Protein AF-A0A8B6HBE1-F1 (afdb_monomer_lite)

Organism: Mytilus galloprovincialis (NCBI:txid29158)

Secondary structure (DSSP, 8-state):
-THHHHHHHHHHHHHHHHHHHHHHHHHHHHHHHHHHHHHHHHHHHHHHHHHHHHHHHHHHHHHHHHHHHHHHHHHHHHHHHHHHHHHHHHHHHHHHHHHHHHHHHHHHHHHHHHHHHHHHHHHHHHHHHHHHHHHHHHHHHHHHHHHHHHHHHHHHHHHHHHHHHHHHHHHHHHHHHHHHHHHHHHHHHHHHHHHHHHHHHHHHHHHHHHHHHHHHHHHHTTSTTSTTSSTTS------------------------SSHHHHHHHHHHHHHHHHHHHHHHHHHHHHHHHHHHHHHHHHHHHHHHHHHHHHHHHHHHHHHHHHHHHHHHHHHHHHHHHHHHHHHHHHHHHHHHHHHHHHHHHHHHHHHHHHHHHHHHHHHHHHHHHHHHHHHHHHHHHHHHHHHHHHHHHHHHHHHHHHHHHHHHHHHHHHHHHHHHHHHHHHHHHHHHHHHHHHHHHHHHHHHHHHHHHHHHHHHHHHHHHHHHHHHHHHHHHHHHHHHHHHHHHHHHHHHT-PPPPTTT--B-TTT-PBP-SSS----------

Sequence (546 aa):
MCAQAAHQQEVTSLKKETESYQQKSSSTEQQLNNQLKEVMEQKQNITVEKEKLQTLSTELQNKLAEREEELKSTVQRLQTEKSEANDSFERSKNELNNKITSLTSQIDELNTQLQNEKDTLTATMGSENTMKSQIAELITEKSAAEKQVEDLKSQLSDTTEKLEVQKEQITLKEQQLQGMIQEKVDEIDNLQQQNKALTEKSESIETNLQTEAASVTELKDKCKTLESELERAKERETELNNSFDELSEVRNAMNTQMVELDKELAENKSKKEELQLYKDSLDAQFQELEKKYNETKAENESYEKEIGQLKSALETEKEERTKEVTELLEAKEILISQKLEVTNKLEGMESIINKTKDEKEEAEIKFTDLQKSLREENSLLQTKLSDLEKSKAEIQRNLDEEQAKFELQTTVLNENLTTIRGDMVTAQQQVEELSKSNDELRGEKLALEAKLENNNDERRLLLERCLTSEGECESLREKSVALRRKLDDTQSALQELGRENQSLQITTTKVQSRKWADDSECKECMACSKNFSVTIRKVRKKTRIT

Foldseek 3Di:
DVPPVVVVVVVVVVVVVVVVVVVVVVVVVVVVVVVVVVVVVVVVVVVVVVVVVVVVVVVVVVVVVVVVVVVVVVVVVVVVVVVVVVVVVVVVVVVVVVVVVVVVVVVVVVVVVVVVVVVVVVVVVVVVVVVVVVVVVVVVVVVVVVVVVVVVVVVVVVVVVVVVVVVVVVVVVVVVVVVVVVVVVVVVVVVVVVVVVVVVVVVVVVVVVVVVVVVVVVVVVVVVVPVPPPPPPPDDDDDDDDDDDDDDDDDDDDDPDDCPVVVVVVVVVVVVVVVVVVVVVVVVVVVVVVVVVVVVVVVVVVVVVVVVVVVVVVVVVVVVVVVVVVVVVVVVVVVVVVVVVVVVVVVVVVVVVVVVVVVVVVVVVVVVVVVVVVVVVVVVVVVVVVVVVVVVVVVVVVVVVVVVVVVVVVVVVVVVVVVVVVVVVVVVVVVVVVVVVVVVVVVVVVVVVVVVVVVVVVVVVVVVVVVVVVVVVVVVVVVVVVVVVVVVVVVVVVVVVVVVVVVVVVVVVVVVPDDDDDPVPPQADPVPGHGADPVRDDDDDPPDDD

Structure (mmCIF, N/CA/C/O backbone):
data_AF-A0A8B6HBE1-F1
#
_entry.id   AF-A0A8B6HBE1-F1
#
loop_
_atom_site.group_PDB
_atom_site.id
_atom_site.type_symbol
_atom_site.label_atom_id
_atom_site.label_alt_id
_atom_site.label_comp_id
_atom_site.label_asym_id
_atom_site.label_entity_id
_atom_site.label_seq_id
_atom_site.pdbx_PDB_ins_code
_atom_site.Cartn_x
_atom_site.Cartn_y
_atom_site.Cartn_z
_atom_site.occupancy
_atom_site.B_iso_or_equiv
_atom_site.auth_seq_id
_atom_site.auth_comp_id
_atom_site.auth_asym_id
_atom_site.auth_atom_id
_atom_site.pdbx_PDB_model_num
ATOM 1 N N . MET A 1 1 ? 108.207 -54.755 -111.026 1.00 48.09 1 MET A N 1
ATOM 2 C CA . MET A 1 1 ? 107.643 -53.390 -110.894 1.00 48.09 1 MET A CA 1
ATOM 3 C C . MET A 1 1 ? 106.155 -53.343 -110.510 1.00 48.09 1 MET A C 1
ATOM 5 O O . MET A 1 1 ? 105.725 -52.289 -110.072 1.00 48.09 1 MET A O 1
ATOM 9 N N . CYS A 1 2 ? 105.362 -54.425 -110.576 1.00 48.44 2 CYS A N 1
ATOM 10 C CA . CYS A 1 2 ? 103.912 -54.337 -110.297 1.00 48.44 2 CYS A CA 1
ATOM 11 C C . CYS A 1 2 ? 103.507 -54.068 -108.828 1.00 48.44 2 CYS A C 1
ATOM 13 O O . CYS A 1 2 ? 102.383 -53.644 -108.590 1.00 48.44 2 CYS A O 1
ATOM 15 N N . ALA A 1 3 ? 104.388 -54.281 -107.844 1.00 51.16 3 ALA A N 1
ATOM 16 C CA . ALA A 1 3 ? 104.037 -54.162 -106.420 1.00 51.16 3 ALA A CA 1
ATOM 17 C C . ALA A 1 3 ? 103.826 -52.715 -105.921 1.00 51.16 3 ALA A C 1
ATOM 19 O O . ALA A 1 3 ? 103.185 -52.504 -104.897 1.00 51.16 3 ALA A O 1
ATOM 20 N N . GLN A 1 4 ? 104.364 -51.712 -106.623 1.00 51.06 4 GLN A N 1
ATOM 21 C CA . GLN A 1 4 ? 104.476 -50.349 -106.088 1.00 51.06 4 GLN A CA 1
ATOM 22 C C . GLN A 1 4 ? 103.234 -49.474 -106.348 1.00 51.06 4 GLN A C 1
ATOM 24 O O . GLN A 1 4 ? 102.994 -48.522 -105.612 1.00 51.06 4 GLN A O 1
ATOM 29 N N . ALA A 1 5 ? 102.417 -49.822 -107.350 1.00 53.53 5 ALA A N 1
ATOM 30 C CA . ALA A 1 5 ? 101.176 -49.110 -107.669 1.00 53.53 5 ALA A CA 1
ATOM 31 C C . ALA A 1 5 ? 100.014 -49.501 -106.736 1.00 53.53 5 ALA A C 1
ATOM 33 O O . ALA A 1 5 ? 99.292 -48.629 -106.257 1.00 53.53 5 ALA A O 1
ATOM 34 N N . ALA A 1 6 ? 99.868 -50.797 -106.428 1.00 55.75 6 ALA A N 1
ATOM 35 C CA . ALA A 1 6 ? 98.803 -51.300 -105.555 1.00 55.75 6 ALA A CA 1
ATOM 36 C C . ALA A 1 6 ? 98.854 -50.655 -104.159 1.00 55.75 6 ALA A C 1
ATOM 38 O O . ALA A 1 6 ? 97.850 -50.142 -103.672 1.00 55.75 6 ALA A O 1
ATOM 39 N N . HIS A 1 7 ? 100.047 -50.577 -103.563 1.00 56.81 7 HIS A N 1
ATOM 40 C CA . HIS A 1 7 ? 100.229 -49.998 -102.232 1.00 56.81 7 HIS A CA 1
ATOM 41 C C . HIS A 1 7 ? 99.965 -48.476 -102.199 1.00 56.81 7 HIS A C 1
ATOM 43 O O . HIS A 1 7 ? 99.498 -47.945 -101.197 1.00 56.81 7 HIS A O 1
ATOM 49 N N . GLN A 1 8 ? 100.169 -47.755 -103.312 1.00 57.94 8 GLN A N 1
ATOM 50 C CA . GLN A 1 8 ? 99.760 -46.346 -103.430 1.00 57.94 8 GLN A CA 1
ATOM 51 C C . GLN A 1 8 ? 98.231 -46.177 -103.472 1.00 57.94 8 GLN A C 1
ATOM 53 O O . GLN A 1 8 ? 97.697 -45.204 -102.933 1.00 57.94 8 GLN A O 1
ATOM 58 N N . GLN A 1 9 ? 97.520 -47.126 -104.085 1.00 60.78 9 GLN A N 1
ATOM 59 C CA . GLN A 1 9 ? 96.057 -47.138 -104.145 1.00 60.78 9 GLN A CA 1
ATOM 60 C C . GLN A 1 9 ? 95.438 -47.502 -102.782 1.00 60.78 9 GLN A C 1
ATOM 62 O O . GLN A 1 9 ? 94.474 -46.879 -102.350 1.00 60.78 9 GLN A O 1
ATOM 67 N N . GLU A 1 10 ? 96.065 -48.430 -102.060 1.00 62.25 10 GLU A N 1
ATOM 68 C CA . GLU A 1 10 ? 95.718 -48.846 -100.694 1.00 62.25 10 GLU A CA 1
ATOM 69 C C . GLU A 1 10 ? 95.975 -47.736 -99.653 1.00 62.25 10 GLU A C 1
ATOM 71 O O . GLU A 1 10 ? 95.107 -47.409 -98.846 1.00 62.25 10 GLU A O 1
ATOM 76 N N . VAL A 1 11 ? 97.122 -47.049 -99.722 1.00 63.56 11 VAL A N 1
ATOM 77 C CA . VAL A 1 11 ? 97.408 -45.880 -98.866 1.00 63.56 11 VAL A CA 1
ATOM 78 C C . VAL A 1 11 ? 96.449 -44.713 -99.148 1.00 63.56 11 VAL A C 1
ATOM 80 O O . VAL A 1 11 ? 96.152 -43.931 -98.243 1.00 63.56 11 VAL A O 1
ATOM 83 N N . THR A 1 12 ? 95.922 -44.581 -100.371 1.00 64.31 12 THR A N 1
ATOM 84 C CA . THR A 1 12 ? 94.935 -43.533 -100.696 1.00 64.31 12 THR A CA 1
ATOM 85 C C . THR A 1 12 ? 93.491 -43.910 -100.357 1.00 64.31 12 THR A C 1
ATOM 87 O O . THR A 1 12 ? 92.723 -43.004 -100.026 1.00 64.31 12 THR A O 1
ATOM 90 N N . SER A 1 13 ? 93.113 -45.196 -100.331 1.00 67.69 13 SER A N 1
ATOM 91 C CA . SER A 1 13 ? 91.840 -45.617 -99.724 1.00 67.69 13 SER A CA 1
ATOM 92 C C . SER A 1 13 ? 91.876 -45.460 -98.203 1.00 67.69 13 SER A C 1
ATOM 94 O O . SER A 1 13 ? 90.996 -44.803 -97.653 1.00 67.69 13 SER A O 1
ATOM 96 N N . LEU A 1 14 ? 92.938 -45.931 -97.539 1.00 68.25 14 LEU A N 1
ATOM 97 C CA . LEU A 1 14 ? 93.104 -45.802 -96.086 1.00 68.25 14 LEU A CA 1
ATOM 98 C C . LEU A 1 14 ? 93.148 -44.337 -95.628 1.00 68.25 14 LEU A C 1
ATOM 100 O O . LEU A 1 14 ? 92.590 -44.011 -94.581 1.00 68.25 14 LEU A O 1
ATOM 104 N N . LYS A 1 15 ? 93.735 -43.422 -96.416 1.00 68.94 15 LYS A N 1
ATOM 105 C CA . LYS A 1 15 ? 93.630 -41.978 -96.140 1.00 68.94 15 LYS A CA 1
ATOM 106 C C . LYS A 1 15 ? 92.194 -41.468 -96.212 1.00 68.94 15 LYS A C 1
ATOM 108 O O . LYS A 1 15 ? 91.770 -40.803 -95.277 1.00 68.94 15 LYS A O 1
ATOM 113 N N . LYS A 1 16 ? 91.429 -41.815 -97.254 1.00 70.94 16 LYS A N 1
ATOM 114 C CA . LYS A 1 16 ? 90.018 -41.402 -97.372 1.00 70.94 16 LYS A CA 1
ATOM 115 C C . LYS A 1 16 ? 89.132 -41.989 -96.275 1.00 70.94 16 LYS A C 1
ATOM 117 O O . LYS A 1 16 ? 88.224 -41.311 -95.803 1.00 70.94 16 LYS A O 1
ATOM 122 N N . GLU A 1 17 ? 89.392 -43.221 -95.849 1.00 72.88 17 GLU A N 1
ATOM 123 C CA . GLU A 1 17 ? 88.716 -43.809 -94.691 1.00 72.88 17 GLU A CA 1
ATOM 124 C C . GLU A 1 17 ? 89.101 -43.076 -93.406 1.00 72.88 17 GLU A C 1
ATOM 126 O O . GLU A 1 17 ? 88.212 -42.681 -92.659 1.00 72.88 17 GLU A O 1
ATOM 131 N N . THR A 1 18 ? 90.390 -42.796 -93.184 1.00 71.00 18 THR A N 1
ATOM 132 C CA . THR A 1 18 ? 90.863 -42.020 -92.023 1.00 71.00 18 THR A CA 1
ATOM 133 C C . THR A 1 18 ? 90.232 -40.627 -91.988 1.00 71.00 18 THR A C 1
ATOM 135 O O . THR A 1 18 ? 89.679 -40.242 -90.965 1.00 71.00 18 THR A O 1
ATOM 138 N N . GLU A 1 19 ? 90.224 -39.903 -93.109 1.00 72.31 19 GLU A N 1
ATOM 139 C CA . GLU A 1 19 ? 89.564 -38.599 -93.260 1.00 72.31 19 GLU A CA 1
ATOM 140 C C . GLU A 1 19 ? 88.048 -38.704 -93.002 1.00 72.31 19 GLU A C 1
ATOM 142 O O . GLU A 1 19 ? 87.486 -37.870 -92.293 1.00 72.31 19 GLU A O 1
ATOM 147 N N . SER A 1 20 ? 87.381 -39.764 -93.481 1.00 76.38 20 SER A N 1
ATOM 148 C CA . SER A 1 20 ? 85.959 -40.017 -93.205 1.00 76.38 20 SER A CA 1
ATOM 149 C C . SER A 1 20 ? 85.686 -40.317 -91.727 1.00 76.38 20 SER A C 1
ATOM 151 O O . SER A 1 20 ? 84.715 -39.802 -91.172 1.00 76.38 20 SER A O 1
ATOM 153 N N . TYR A 1 21 ? 86.534 -41.107 -91.063 1.00 74.69 21 TYR A N 1
ATOM 154 C CA . TYR A 1 21 ? 86.438 -41.367 -89.625 1.00 74.69 21 TYR A CA 1
ATOM 155 C C . TYR A 1 21 ? 86.729 -40.111 -88.803 1.00 74.69 21 TYR A C 1
ATOM 157 O O . TYR A 1 21 ? 86.027 -39.858 -87.830 1.00 74.69 21 TYR A O 1
ATOM 165 N N . GLN A 1 22 ? 87.691 -39.286 -89.213 1.00 74.38 22 GLN A N 1
ATOM 166 C CA . GLN A 1 22 ? 88.046 -38.037 -88.541 1.00 74.38 22 GLN A CA 1
ATOM 167 C C . GLN A 1 22 ? 86.929 -36.987 -88.683 1.00 74.38 22 GLN A C 1
ATOM 169 O O . GLN A 1 22 ? 86.556 -36.344 -87.702 1.00 74.38 22 GLN A O 1
ATOM 174 N N . GLN A 1 23 ? 86.310 -36.883 -89.864 1.00 74.88 23 GLN A N 1
ATOM 175 C CA . GLN A 1 23 ? 85.154 -36.015 -90.105 1.00 74.88 23 GLN A CA 1
ATOM 176 C C . GLN A 1 23 ? 83.892 -36.510 -89.376 1.00 74.88 23 GLN A C 1
ATOM 178 O O . GLN A 1 23 ? 83.176 -35.705 -88.781 1.00 74.88 23 GLN A O 1
ATOM 183 N N . LYS A 1 24 ? 83.647 -37.831 -89.337 1.00 78.38 24 LYS A N 1
ATOM 184 C CA . LYS A 1 24 ? 82.586 -38.430 -88.507 1.00 78.38 24 LYS A CA 1
ATOM 185 C C . LYS A 1 24 ? 82.819 -38.152 -87.025 1.00 78.38 24 LYS A C 1
ATOM 187 O O . LYS A 1 24 ? 81.912 -37.633 -86.385 1.00 78.38 24 LYS A O 1
ATOM 192 N N . SER A 1 25 ? 84.027 -38.414 -86.518 1.00 74.44 25 SER A N 1
ATOM 193 C CA . SER A 1 25 ? 84.421 -38.161 -85.126 1.00 74.44 25 SER A CA 1
ATOM 194 C C . SER A 1 25 ? 84.160 -36.707 -84.740 1.00 74.44 25 SER A C 1
ATOM 196 O O . SER A 1 25 ? 83.482 -36.460 -83.748 1.00 74.44 25 SER A O 1
ATOM 198 N N . SER A 1 26 ? 84.595 -35.756 -85.574 1.00 75.00 26 SER A N 1
ATOM 199 C CA . SER A 1 26 ? 84.336 -34.325 -85.382 1.00 75.00 26 SER A CA 1
ATOM 200 C C . SER A 1 26 ? 82.836 -33.993 -85.364 1.00 75.00 26 SER A C 1
ATOM 202 O O . SER A 1 26 ? 82.389 -33.234 -84.507 1.00 75.00 26 SER A O 1
ATOM 204 N N . SER A 1 27 ? 82.027 -34.606 -86.239 1.00 78.12 27 SER A N 1
ATOM 205 C CA . SER A 1 27 ? 80.569 -34.404 -86.226 1.00 78.12 27 SER A CA 1
ATOM 206 C C . SER A 1 27 ? 79.895 -34.975 -84.970 1.00 78.12 27 SER A C 1
ATOM 208 O O . SER A 1 27 ? 79.040 -34.311 -84.386 1.00 78.12 27 SER A O 1
ATOM 210 N N . THR A 1 28 ? 80.320 -36.149 -84.487 1.00 77.56 28 THR A N 1
ATOM 211 C CA . THR A 1 28 ? 79.822 -36.727 -83.228 1.00 77.56 28 THR A CA 1
ATOM 212 C C . THR A 1 28 ? 80.307 -35.956 -82.003 1.00 77.56 28 THR A C 1
ATOM 214 O O . THR A 1 28 ? 79.572 -35.841 -81.032 1.00 77.56 28 THR A O 1
ATOM 217 N N . GLU A 1 29 ? 81.504 -35.373 -82.049 1.00 80.56 29 GLU A N 1
ATOM 218 C CA . GLU A 1 29 ? 82.058 -34.522 -80.992 1.00 80.56 29 GLU A CA 1
ATOM 219 C C . GLU A 1 29 ? 81.333 -33.168 -80.917 1.00 80.56 29 GLU A C 1
ATOM 221 O O . GLU A 1 29 ? 81.055 -32.675 -79.824 1.00 80.56 29 GLU A O 1
ATOM 226 N N . GLN A 1 30 ? 80.929 -32.595 -82.058 1.00 80.44 30 GLN A N 1
ATOM 227 C CA . GLN A 1 30 ? 80.017 -31.446 -82.093 1.00 80.44 30 GLN A CA 1
ATOM 228 C C . GLN A 1 30 ? 78.612 -31.805 -81.588 1.00 80.44 30 GLN A C 1
ATOM 230 O O . GLN A 1 30 ? 78.033 -31.041 -80.818 1.00 80.44 30 GLN A O 1
ATOM 235 N N . GLN A 1 31 ? 78.067 -32.968 -81.965 1.00 81.62 31 GLN A N 1
ATOM 236 C CA . GLN A 1 31 ? 76.771 -33.434 -81.458 1.00 81.62 31 GLN A CA 1
ATOM 237 C C . GLN A 1 31 ? 76.797 -33.664 -79.940 1.00 81.62 31 GLN A C 1
ATOM 239 O O . GLN A 1 31 ? 75.906 -33.168 -79.252 1.00 81.62 31 GLN A O 1
ATOM 244 N N . LEU A 1 32 ? 77.836 -34.318 -79.403 1.00 82.12 32 LEU A N 1
ATOM 245 C CA . LEU A 1 32 ? 78.011 -34.484 -77.957 1.00 82.12 32 LEU A CA 1
ATOM 246 C C . LEU A 1 32 ? 78.181 -33.141 -77.243 1.00 82.12 32 LEU A C 1
ATOM 248 O O . LEU A 1 32 ? 77.571 -32.954 -76.199 1.00 82.12 32 LEU A O 1
ATOM 252 N N . ASN A 1 33 ? 78.959 -32.195 -77.781 1.00 82.69 33 ASN A N 1
ATOM 253 C CA . ASN A 1 33 ? 79.103 -30.870 -77.162 1.00 82.69 33 ASN A CA 1
ATOM 254 C C . ASN A 1 33 ? 77.782 -30.086 -77.145 1.00 82.69 33 ASN A C 1
ATOM 256 O O . ASN A 1 33 ? 77.470 -29.441 -76.144 1.00 82.69 33 ASN A O 1
ATOM 260 N N . ASN A 1 34 ? 76.979 -30.170 -78.210 1.00 83.44 34 ASN A N 1
ATOM 261 C CA . ASN A 1 34 ? 75.658 -29.544 -78.250 1.00 83.44 34 ASN A CA 1
ATOM 262 C C . ASN A 1 34 ? 74.702 -30.187 -77.232 1.00 83.44 34 ASN A C 1
ATOM 264 O O . ASN A 1 34 ? 74.093 -29.465 -76.447 1.00 83.44 34 ASN A O 1
ATOM 268 N N . GLN A 1 35 ? 74.641 -31.522 -77.169 1.00 84.31 35 GLN A N 1
ATOM 269 C CA . GLN A 1 35 ? 73.842 -32.245 -76.170 1.00 84.31 35 GLN A CA 1
ATOM 270 C C . GLN A 1 35 ? 74.318 -31.973 -74.735 1.00 84.31 35 GLN A C 1
ATOM 272 O O . GLN A 1 35 ? 73.502 -31.770 -73.843 1.00 84.31 35 GLN A O 1
ATOM 277 N N . LEU A 1 36 ? 75.632 -31.912 -74.497 1.00 85.06 36 LEU A N 1
ATOM 278 C CA . LEU A 1 36 ? 76.205 -31.580 -73.192 1.00 85.06 36 LEU A CA 1
ATOM 279 C C . LEU A 1 36 ? 75.815 -30.160 -72.767 1.00 85.06 36 LEU A C 1
ATOM 281 O O . LEU A 1 36 ? 75.471 -29.941 -71.608 1.00 85.06 36 LEU A O 1
ATOM 285 N N . LYS A 1 37 ? 75.831 -29.201 -73.701 1.00 84.94 37 LYS A N 1
ATOM 286 C CA . LYS A 1 37 ? 75.398 -27.822 -73.454 1.00 84.94 37 LYS A CA 1
ATOM 287 C C . LYS A 1 37 ? 73.902 -27.746 -73.139 1.00 84.94 37 LYS A C 1
ATOM 289 O O . LYS A 1 37 ? 73.536 -27.133 -72.143 1.00 84.94 37 LYS A O 1
ATOM 294 N N . GLU A 1 38 ? 73.068 -28.419 -73.926 1.00 84.88 38 GLU A N 1
ATOM 295 C CA . GLU A 1 38 ? 71.617 -28.499 -73.723 1.00 84.88 38 GLU A CA 1
ATOM 296 C C . GLU A 1 38 ? 71.264 -29.153 -72.372 1.00 84.88 38 GLU A C 1
ATOM 298 O O . GLU A 1 38 ? 70.442 -28.630 -71.622 1.00 84.88 38 GLU A O 1
ATOM 303 N N . VAL A 1 39 ? 71.961 -30.228 -71.986 1.00 84.19 39 VAL A N 1
ATOM 304 C CA . VAL A 1 39 ? 71.819 -30.874 -70.668 1.00 84.19 39 VAL A CA 1
ATOM 305 C C . VAL A 1 39 ? 72.320 -29.979 -69.526 1.00 84.19 39 VAL A C 1
ATOM 307 O O . VAL A 1 39 ? 71.716 -29.974 -68.452 1.00 84.19 39 VAL A O 1
ATOM 310 N N . MET A 1 40 ? 73.385 -29.192 -69.719 1.00 84.81 40 MET A N 1
ATOM 311 C CA . MET A 1 40 ? 73.822 -28.201 -68.722 1.00 84.81 40 MET A CA 1
ATOM 312 C C . MET A 1 40 ? 72.794 -27.077 -68.540 1.00 84.81 40 MET A C 1
ATOM 314 O O . MET A 1 40 ? 72.524 -26.686 -67.406 1.00 84.81 40 MET A O 1
ATOM 318 N N . GLU A 1 41 ? 72.182 -26.603 -69.624 1.00 85.81 41 GLU A N 1
ATOM 319 C CA . GLU A 1 41 ? 71.157 -25.554 -69.610 1.00 85.81 41 GLU A CA 1
ATOM 320 C C . GLU A 1 41 ? 69.845 -26.054 -68.973 1.00 85.81 41 GLU A C 1
ATOM 322 O O . GLU A 1 41 ? 69.295 -25.400 -68.085 1.00 85.81 41 GLU A O 1
ATOM 327 N N . GLN A 1 42 ? 69.412 -27.281 -69.293 1.00 85.19 42 GLN A N 1
ATOM 328 C CA . GLN A 1 42 ? 68.315 -27.966 -68.594 1.00 85.19 42 GLN A CA 1
ATOM 329 C C . GLN A 1 42 ? 68.614 -28.152 -67.097 1.00 85.19 42 GLN A C 1
ATOM 331 O O . GLN A 1 42 ? 67.775 -27.829 -66.257 1.00 85.19 42 GLN A O 1
ATOM 336 N N . LYS A 1 43 ? 69.822 -28.608 -66.735 1.00 87.56 43 LYS A N 1
ATOM 337 C CA . LYS A 1 43 ? 70.251 -28.751 -65.333 1.00 87.56 43 LYS A CA 1
ATOM 338 C C . LYS A 1 43 ? 70.232 -27.411 -64.591 1.00 87.56 43 LYS A C 1
ATOM 340 O O . LYS A 1 43 ? 69.829 -27.373 -63.427 1.00 87.56 43 LYS A O 1
ATOM 345 N N . GLN A 1 44 ? 70.653 -26.324 -65.235 1.00 87.69 44 GLN A N 1
ATOM 346 C CA . GLN A 1 44 ? 70.626 -24.986 -64.647 1.00 87.69 44 GLN A CA 1
ATOM 347 C C . GLN A 1 44 ? 69.184 -24.512 -64.418 1.00 87.69 44 GLN A C 1
ATOM 349 O O . GLN A 1 44 ? 68.866 -24.073 -63.314 1.00 87.69 44 GLN A O 1
ATOM 354 N N . ASN A 1 45 ? 68.292 -24.699 -65.395 1.00 86.00 45 ASN A N 1
ATOM 355 C CA . ASN A 1 45 ? 66.868 -24.376 -65.256 1.00 86.00 45 ASN A CA 1
ATOM 356 C C . ASN A 1 45 ? 66.198 -25.173 -64.121 1.00 86.00 45 ASN A C 1
ATOM 358 O O . ASN A 1 45 ? 65.560 -24.574 -63.258 1.00 86.00 45 ASN A O 1
ATOM 362 N N . ILE A 1 46 ? 66.428 -26.490 -64.049 1.00 86.88 46 ILE A N 1
ATOM 363 C CA . ILE A 1 46 ? 65.922 -27.356 -62.966 1.00 86.88 46 ILE A CA 1
ATOM 364 C C . ILE A 1 46 ? 66.489 -26.940 -61.597 1.00 86.88 46 ILE A C 1
ATOM 366 O O . ILE A 1 46 ? 65.801 -27.048 -60.584 1.00 86.88 46 ILE A O 1
ATOM 370 N N . THR A 1 47 ? 67.725 -26.432 -61.542 1.00 85.81 47 THR A N 1
ATOM 371 C CA . THR A 1 47 ? 68.317 -25.921 -60.291 1.00 85.81 47 THR A CA 1
ATOM 372 C C . THR A 1 47 ? 67.597 -24.654 -59.821 1.00 85.81 47 THR A C 1
ATOM 374 O O . THR A 1 47 ? 67.157 -24.600 -58.676 1.00 85.81 47 THR A O 1
ATOM 377 N N . VAL A 1 48 ? 67.378 -23.688 -60.718 1.00 88.62 48 VAL A N 1
ATOM 378 C CA . VAL A 1 48 ? 66.637 -22.446 -60.423 1.00 88.62 48 VAL A CA 1
ATOM 379 C C . VAL A 1 48 ? 65.169 -22.725 -60.071 1.00 88.62 48 VAL A C 1
ATOM 381 O O . VAL A 1 48 ? 64.594 -22.064 -59.207 1.00 88.62 48 VAL A O 1
ATOM 384 N N . GLU A 1 49 ? 64.536 -23.703 -60.718 1.00 86.94 49 GLU A N 1
ATOM 385 C CA . GLU A 1 49 ? 63.165 -24.120 -60.405 1.00 86.94 49 GLU A CA 1
ATOM 386 C C . GLU A 1 49 ? 63.078 -24.816 -59.040 1.00 86.94 49 GLU A C 1
ATOM 388 O O . GLU A 1 49 ? 62.200 -24.490 -58.239 1.00 86.94 49 GLU A O 1
ATOM 393 N N . LYS A 1 50 ? 64.043 -25.685 -58.710 1.00 88.88 50 LYS A N 1
ATOM 394 C CA . LYS A 1 50 ? 64.173 -26.274 -57.372 1.00 88.88 50 LYS A CA 1
ATOM 395 C C . LYS A 1 50 ? 64.365 -25.200 -56.298 1.00 88.88 50 LYS A C 1
ATOM 397 O O . LYS A 1 50 ? 63.727 -25.288 -55.254 1.00 88.88 50 LYS A O 1
ATOM 402 N N . GLU A 1 51 ? 65.207 -24.197 -56.537 1.00 88.00 51 GLU A N 1
ATOM 403 C CA . GLU A 1 51 ? 65.424 -23.085 -55.602 1.00 88.00 51 GLU A CA 1
ATOM 404 C C . GLU A 1 51 ? 64.132 -22.289 -55.363 1.00 88.00 51 GLU A C 1
ATOM 406 O O . GLU A 1 51 ? 63.782 -22.042 -54.210 1.00 88.00 51 GLU A O 1
ATOM 411 N N . LYS A 1 52 ? 63.362 -21.983 -56.419 1.00 88.94 52 LYS A N 1
ATOM 412 C CA . LYS A 1 52 ? 62.040 -21.330 -56.312 1.00 88.94 52 LYS A CA 1
ATOM 413 C C . LYS A 1 52 ? 61.009 -22.172 -55.556 1.00 88.94 52 LYS A C 1
ATOM 415 O O . LYS A 1 52 ? 60.241 -21.636 -54.763 1.00 88.94 52 LYS A O 1
ATOM 420 N N . LEU A 1 53 ? 60.974 -23.485 -55.789 1.00 86.94 53 LEU A N 1
ATOM 421 C CA . LEU A 1 53 ? 60.095 -24.395 -55.047 1.00 86.94 53 LEU A CA 1
ATOM 422 C C . LEU A 1 53 ? 60.522 -24.514 -53.579 1.00 86.94 53 LEU A C 1
ATOM 424 O O . LEU A 1 53 ? 59.673 -24.620 -52.697 1.00 86.94 53 LEU A O 1
ATOM 428 N N . GLN A 1 54 ? 61.825 -24.454 -53.299 1.00 89.81 54 GLN A N 1
ATOM 429 C CA . GLN A 1 54 ? 62.362 -24.502 -51.944 1.00 89.81 54 GLN A CA 1
ATOM 430 C C . GLN A 1 54 ? 62.064 -23.210 -51.165 1.00 89.81 54 GLN A C 1
ATOM 432 O O . GLN A 1 54 ? 61.633 -23.307 -50.017 1.00 89.81 54 GLN A O 1
ATOM 437 N N . THR A 1 55 ? 62.195 -22.023 -51.775 1.00 88.88 55 THR A N 1
ATOM 438 C CA . THR A 1 55 ? 61.791 -20.760 -51.130 1.00 88.88 55 THR A CA 1
ATOM 439 C C . THR A 1 55 ? 60.281 -20.694 -50.909 1.00 88.88 55 THR A C 1
ATOM 441 O O . THR A 1 55 ? 59.853 -20.394 -49.794 1.00 88.88 55 THR A O 1
ATOM 444 N N . LEU A 1 56 ? 59.469 -21.064 -51.908 1.00 91.06 56 LEU A N 1
ATOM 445 C CA . LEU A 1 56 ? 58.009 -21.122 -51.776 1.00 91.06 56 LEU A CA 1
ATOM 446 C C . LEU A 1 56 ? 57.570 -22.103 -50.675 1.00 91.06 56 LEU A C 1
ATOM 448 O O . LEU A 1 56 ? 56.666 -21.792 -49.904 1.00 91.06 56 LEU A O 1
ATOM 452 N N . SER A 1 57 ? 58.239 -23.255 -50.555 1.00 88.69 57 SER A N 1
ATOM 453 C CA . SER A 1 57 ? 58.003 -24.212 -49.467 1.00 88.69 57 SER A CA 1
ATOM 454 C C . SER A 1 57 ? 58.283 -23.589 -48.095 1.00 88.69 57 SER A C 1
ATOM 456 O O . SER A 1 57 ? 57.427 -23.653 -47.215 1.00 88.69 57 SER A O 1
ATOM 458 N N . THR A 1 58 ? 59.422 -22.904 -47.919 1.00 89.12 58 THR A N 1
ATOM 459 C CA . THR A 1 58 ? 59.724 -22.212 -46.651 1.00 89.12 58 THR A CA 1
ATOM 460 C C . THR A 1 58 ? 58.767 -21.055 -46.354 1.00 89.12 58 THR A C 1
ATOM 462 O O . THR A 1 58 ? 58.403 -20.842 -45.202 1.00 89.12 58 THR A O 1
ATOM 465 N N . GLU A 1 59 ? 58.295 -20.333 -47.373 1.00 89.94 59 GLU A N 1
ATOM 466 C CA . GLU A 1 59 ? 57.325 -19.246 -47.199 1.00 89.94 59 GLU A CA 1
ATOM 467 C C . GLU A 1 59 ? 55.942 -19.779 -46.786 1.00 89.94 59 GLU A C 1
ATOM 469 O O . GLU A 1 59 ? 55.282 -19.196 -45.926 1.00 89.94 59 GLU A O 1
ATOM 474 N N . LEU A 1 60 ? 55.519 -20.919 -47.345 1.00 89.50 60 LEU A N 1
ATOM 475 C CA . LEU A 1 60 ? 54.301 -21.619 -46.933 1.00 89.50 60 LEU A CA 1
ATOM 476 C C . LEU A 1 60 ? 54.427 -22.218 -45.526 1.00 89.50 60 LEU A C 1
ATOM 478 O O . LEU A 1 60 ? 53.473 -22.131 -44.759 1.00 89.50 60 LEU A O 1
ATOM 482 N N . GLN A 1 61 ? 55.588 -22.770 -45.158 1.00 90.06 61 GLN A N 1
ATOM 483 C CA . GLN A 1 61 ? 55.851 -23.262 -43.800 1.00 90.06 61 GLN A CA 1
ATOM 484 C C . GLN A 1 61 ? 55.786 -22.135 -42.761 1.00 90.06 61 GLN A C 1
ATOM 486 O O . GLN A 1 61 ? 55.129 -22.301 -41.736 1.00 90.06 61 GLN A O 1
ATOM 491 N N . ASN A 1 62 ? 56.391 -20.976 -43.044 1.00 90.44 62 ASN A N 1
ATOM 492 C CA . ASN A 1 62 ? 56.330 -19.815 -42.154 1.00 90.44 62 ASN A CA 1
ATOM 493 C C . ASN A 1 62 ? 54.887 -19.315 -41.984 1.00 90.44 62 ASN A C 1
ATOM 495 O O . ASN A 1 62 ? 54.421 -19.184 -40.857 1.00 90.44 62 ASN A O 1
ATOM 499 N N . LYS A 1 63 ? 54.143 -19.135 -43.085 1.00 91.88 63 LYS A N 1
ATOM 500 C CA . LYS A 1 63 ? 52.728 -18.720 -43.035 1.00 91.88 63 LYS A CA 1
ATOM 501 C C . LYS A 1 63 ? 51.835 -19.732 -42.319 1.00 91.88 63 LYS A C 1
ATOM 503 O O . LYS A 1 63 ? 50.855 -19.342 -41.693 1.00 91.88 63 LYS A O 1
ATOM 508 N N . LEU A 1 64 ? 52.145 -21.025 -42.408 1.00 90.31 64 LEU A N 1
ATOM 509 C CA . LEU A 1 64 ? 51.412 -22.063 -41.688 1.00 90.31 64 LEU A CA 1
ATOM 510 C C . LEU A 1 64 ? 51.693 -21.980 -40.180 1.00 90.31 64 LEU A C 1
ATOM 512 O O . LEU A 1 64 ? 50.740 -21.965 -39.409 1.00 90.31 64 LEU A O 1
ATOM 516 N N . ALA A 1 65 ? 52.952 -21.806 -39.767 1.00 90.62 65 ALA A N 1
ATOM 517 C CA . ALA A 1 65 ? 53.317 -21.600 -38.362 1.00 90.62 65 ALA A CA 1
ATOM 518 C C . ALA A 1 65 ? 52.730 -20.297 -37.772 1.00 90.62 65 ALA A C 1
ATOM 520 O O . ALA A 1 65 ? 52.246 -20.291 -36.642 1.00 90.62 65 ALA A O 1
ATOM 521 N N . GLU A 1 66 ? 52.705 -19.205 -38.547 1.00 91.38 66 GLU A N 1
ATOM 522 C CA . GLU A 1 66 ? 52.021 -17.954 -38.181 1.00 91.38 66 GLU A CA 1
ATOM 523 C C . GLU A 1 66 ? 50.524 -18.196 -37.925 1.00 91.38 66 GLU A C 1
ATOM 525 O O . GLU A 1 66 ? 49.998 -17.788 -36.889 1.00 91.38 66 GLU A O 1
ATOM 530 N N . ARG A 1 67 ? 49.838 -18.923 -38.822 1.00 90.12 67 ARG A N 1
ATOM 531 C CA . ARG A 1 67 ? 48.417 -19.274 -38.651 1.00 90.12 67 ARG A CA 1
ATOM 532 C C . ARG A 1 67 ? 48.165 -20.263 -37.513 1.00 90.12 67 ARG A C 1
ATOM 534 O O . ARG A 1 67 ? 47.115 -20.176 -36.882 1.00 90.12 67 ARG A O 1
ATOM 541 N N . GLU A 1 68 ? 49.091 -21.172 -37.218 1.00 90.94 68 GLU A N 1
ATOM 542 C CA . GLU A 1 68 ? 48.993 -22.063 -36.056 1.00 90.94 68 GLU A CA 1
ATOM 543 C C . GLU A 1 68 ? 49.084 -21.282 -34.736 1.00 90.94 68 GLU A C 1
ATOM 545 O O . GLU A 1 68 ? 48.299 -21.543 -33.823 1.00 90.94 68 GLU A O 1
ATOM 550 N N . GLU A 1 69 ? 49.962 -20.278 -34.634 1.00 91.94 69 GLU A N 1
ATOM 551 C CA . GLU A 1 69 ? 50.089 -19.457 -33.421 1.00 91.94 69 GLU A CA 1
ATOM 552 C C . GLU A 1 69 ? 48.950 -18.420 -33.283 1.00 91.94 69 GLU A C 1
ATOM 554 O O . GLU A 1 69 ? 48.452 -18.188 -32.176 1.00 91.94 69 GLU A O 1
ATOM 559 N N . GLU A 1 70 ? 48.438 -17.863 -34.388 1.00 91.44 70 GLU A N 1
ATOM 560 C CA . GLU A 1 70 ? 47.176 -17.100 -34.399 1.00 91.44 70 GLU A CA 1
ATOM 561 C C . GLU A 1 70 ? 45.981 -17.959 -33.946 1.00 91.44 70 GLU A C 1
ATOM 563 O O . GLU A 1 70 ? 45.160 -17.521 -33.134 1.00 91.44 70 GLU A O 1
ATOM 568 N N . LEU A 1 71 ? 45.871 -19.200 -34.433 1.00 91.44 71 LEU A N 1
ATOM 569 C CA . LEU A 1 71 ? 44.802 -20.118 -34.035 1.00 91.44 71 LEU A CA 1
ATOM 570 C C . LEU A 1 71 ? 44.929 -20.502 -32.554 1.00 91.44 71 LEU A C 1
ATOM 572 O O . LEU A 1 71 ? 43.944 -20.508 -31.821 1.00 91.44 71 LEU A O 1
ATOM 576 N N . LYS A 1 72 ? 46.148 -20.765 -32.081 1.00 93.06 72 LYS A N 1
ATOM 577 C CA . LYS A 1 72 ? 46.451 -21.099 -30.683 1.00 93.06 72 LYS A CA 1
ATOM 578 C C . LYS A 1 72 ? 46.139 -19.946 -29.725 1.00 93.06 72 LYS A C 1
ATOM 580 O O . LYS A 1 72 ? 45.504 -20.172 -28.695 1.00 93.06 72 LYS A O 1
ATOM 585 N N . SER A 1 73 ? 46.507 -18.716 -30.078 1.00 90.56 73 SER A N 1
ATOM 586 C CA . SER A 1 73 ? 46.200 -17.520 -29.278 1.00 90.56 73 SER A CA 1
ATOM 587 C C . SER A 1 73 ? 44.710 -17.148 -29.305 1.00 90.56 73 SER A C 1
ATOM 589 O O . SER A 1 73 ? 44.150 -16.796 -28.266 1.00 90.56 73 SER A O 1
ATOM 591 N N . THR A 1 74 ? 44.018 -17.303 -30.441 1.00 89.88 74 THR A N 1
ATOM 592 C CA . THR A 1 74 ? 42.555 -17.111 -30.500 1.00 89.88 74 THR A CA 1
ATOM 593 C C . THR A 1 74 ? 41.782 -18.195 -29.747 1.00 89.88 74 THR A C 1
ATOM 595 O O . THR A 1 74 ? 40.827 -17.859 -29.050 1.00 89.88 74 THR A O 1
ATOM 598 N N . VAL A 1 75 ? 42.216 -19.461 -29.785 1.00 90.81 75 VAL A N 1
ATOM 599 C CA . VAL A 1 75 ? 41.654 -20.537 -28.947 1.00 90.81 75 VAL A CA 1
ATOM 600 C C . VAL A 1 75 ? 41.856 -20.241 -27.460 1.00 90.81 75 VAL A C 1
ATOM 602 O O . VAL A 1 75 ? 40.895 -20.344 -26.701 1.00 90.81 75 VAL A O 1
ATOM 605 N N . GLN A 1 76 ? 43.052 -19.811 -27.038 1.00 92.56 76 GLN A N 1
ATOM 606 C CA . GLN A 1 76 ? 43.294 -19.412 -25.645 1.00 92.56 76 GLN A CA 1
ATOM 607 C C . GLN A 1 76 ? 42.376 -18.264 -25.205 1.00 92.56 76 GLN A C 1
ATOM 609 O O . GLN A 1 76 ? 41.752 -18.371 -24.151 1.00 92.56 76 GLN A O 1
ATOM 614 N N . ARG A 1 77 ? 42.224 -17.216 -26.029 1.00 91.94 77 ARG A N 1
ATOM 615 C CA . ARG A 1 77 ? 41.329 -16.085 -25.734 1.00 91.94 77 ARG A CA 1
ATOM 616 C C . ARG A 1 77 ? 39.860 -16.510 -25.628 1.00 91.94 77 ARG A C 1
ATOM 618 O O . ARG A 1 77 ? 39.191 -16.143 -24.669 1.00 91.94 77 ARG A O 1
ATOM 625 N N . LEU A 1 78 ? 39.367 -17.330 -26.557 1.00 90.38 78 LEU A N 1
ATOM 626 C CA . LEU A 1 78 ? 38.004 -17.876 -26.485 1.00 90.38 78 LEU A CA 1
ATOM 627 C C . LEU A 1 78 ? 37.805 -18.767 -25.248 1.00 90.38 78 LEU A C 1
ATOM 629 O O . LEU A 1 78 ? 36.702 -18.853 -24.711 1.00 90.38 78 LEU A O 1
ATOM 633 N N . GLN A 1 79 ? 38.863 -19.431 -24.778 1.00 90.38 79 GLN A N 1
ATOM 634 C CA . GLN A 1 79 ? 38.821 -20.286 -23.596 1.00 90.38 79 GLN A CA 1
ATOM 635 C C . GLN A 1 79 ? 38.807 -19.478 -22.285 1.00 90.38 79 GLN A C 1
ATOM 637 O O . GLN A 1 79 ? 38.100 -19.883 -21.362 1.00 90.38 79 GLN A O 1
ATOM 642 N N . THR A 1 80 ? 39.485 -18.322 -22.216 1.00 91.25 80 THR A N 1
ATOM 643 C CA . THR A 1 80 ? 39.370 -17.379 -21.084 1.00 91.25 80 THR A CA 1
ATOM 644 C C . THR A 1 80 ? 38.039 -16.628 -21.091 1.00 91.25 80 THR A C 1
ATOM 646 O O . THR A 1 80 ? 37.353 -16.612 -20.070 1.00 91.25 80 THR A O 1
ATOM 649 N N . GLU A 1 81 ? 37.604 -16.111 -22.248 1.00 91.00 81 GLU A N 1
ATOM 650 C CA . GLU A 1 81 ? 36.287 -15.468 -22.418 1.00 91.00 81 GLU A CA 1
ATOM 651 C C . GLU A 1 81 ? 35.153 -16.422 -22.000 1.00 91.00 81 GLU A C 1
ATOM 653 O O . GLU A 1 81 ? 34.208 -16.025 -21.316 1.00 91.00 81 GLU A O 1
ATOM 658 N N . LYS A 1 82 ? 35.277 -17.719 -22.321 1.00 91.88 82 LYS A N 1
ATOM 659 C CA . LYS A 1 82 ? 34.335 -18.754 -21.878 1.00 91.88 82 LYS A CA 1
ATOM 660 C C . LYS A 1 82 ? 34.344 -18.980 -20.362 1.00 91.88 82 LYS A C 1
ATOM 662 O O . LYS A 1 82 ? 33.267 -19.187 -19.803 1.00 91.88 82 LYS A O 1
ATOM 667 N N . SER A 1 83 ? 35.499 -18.974 -19.688 1.00 90.56 83 SER A N 1
ATOM 668 C CA . SER A 1 83 ? 35.523 -19.100 -18.220 1.00 90.56 83 SER A CA 1
ATOM 669 C C . SER A 1 83 ? 34.944 -17.866 -17.532 1.00 90.56 83 SER A C 1
ATOM 671 O O . SER A 1 83 ? 34.145 -18.010 -16.616 1.00 90.56 83 SER A O 1
ATOM 673 N N . GLU A 1 84 ? 35.249 -16.662 -18.018 1.00 92.56 84 GLU A N 1
ATOM 674 C CA . GLU A 1 84 ? 34.721 -15.410 -17.462 1.00 92.56 84 GLU A CA 1
ATOM 675 C C . GLU A 1 84 ? 33.197 -15.301 -17.641 1.00 92.56 84 GLU A C 1
ATOM 677 O O . GLU A 1 84 ? 32.481 -14.913 -16.712 1.00 92.56 84 GLU A O 1
ATOM 682 N N . ALA A 1 85 ? 32.672 -15.726 -18.796 1.00 90.56 85 ALA A N 1
ATOM 683 C CA . ALA A 1 85 ? 31.234 -15.842 -19.040 1.00 90.56 85 ALA A CA 1
ATOM 684 C C . ALA A 1 85 ? 30.560 -16.885 -18.125 1.00 90.56 85 ALA A C 1
ATOM 686 O O . ALA A 1 85 ? 29.455 -16.661 -17.634 1.00 90.56 85 ALA A O 1
ATOM 687 N N . ASN A 1 86 ? 31.220 -18.016 -17.857 1.00 92.69 86 ASN A N 1
ATOM 688 C CA . ASN A 1 86 ? 30.695 -19.054 -16.968 1.00 92.69 86 ASN A CA 1
ATOM 689 C C . ASN A 1 86 ? 30.696 -18.612 -15.491 1.00 92.69 86 ASN A C 1
ATOM 691 O O . ASN A 1 86 ? 29.714 -18.818 -14.780 1.00 92.69 86 ASN A O 1
ATOM 695 N N . ASP A 1 87 ? 31.770 -17.965 -15.039 1.00 92.75 87 ASP A N 1
ATOM 696 C CA . ASP A 1 87 ? 31.909 -17.457 -13.672 1.00 92.75 87 ASP A CA 1
ATOM 697 C C . ASP A 1 87 ? 30.936 -16.309 -13.381 1.00 92.75 87 ASP A C 1
ATOM 699 O O . ASP A 1 87 ? 30.360 -16.243 -12.295 1.00 92.75 87 ASP A O 1
ATOM 703 N N . SER A 1 88 ? 30.725 -15.404 -14.341 1.00 90.88 88 SER A N 1
ATOM 704 C CA . SER A 1 88 ? 29.725 -14.335 -14.215 1.00 90.88 88 SER A CA 1
ATOM 705 C C . SER A 1 88 ? 28.292 -14.879 -14.236 1.00 90.88 88 SER A C 1
ATOM 707 O O . SER A 1 88 ? 27.467 -14.436 -13.432 1.00 90.88 88 SER A O 1
ATOM 709 N N . PHE A 1 89 ? 28.007 -15.897 -15.057 1.00 90.69 89 PHE A N 1
ATOM 710 C CA . PHE A 1 89 ? 26.722 -16.600 -15.039 1.00 90.69 89 PHE A CA 1
ATOM 711 C C . PHE A 1 89 ? 26.451 -17.280 -13.688 1.00 90.69 89 PHE A C 1
ATOM 713 O O . PHE A 1 89 ? 25.377 -17.091 -13.118 1.00 90.69 89 PHE A O 1
ATOM 720 N N . GLU A 1 90 ? 27.418 -18.013 -13.122 1.00 91.88 90 GLU A N 1
ATOM 721 C CA . GLU A 1 90 ? 27.235 -18.641 -11.806 1.00 91.88 90 GLU A CA 1
ATOM 722 C C . GLU A 1 90 ? 27.160 -17.623 -10.659 1.00 91.88 90 GLU A C 1
ATOM 724 O O . GLU A 1 90 ? 26.399 -17.841 -9.718 1.00 91.88 90 GLU A O 1
ATOM 729 N N . ARG A 1 91 ? 27.846 -16.472 -10.725 1.00 91.81 91 ARG A N 1
ATOM 730 C CA . ARG A 1 91 ? 27.625 -15.380 -9.751 1.00 91.81 91 ARG A CA 1
ATOM 731 C C . ARG A 1 91 ? 26.175 -14.894 -9.792 1.00 91.81 91 ARG A C 1
ATOM 733 O O . ARG A 1 91 ? 25.506 -14.928 -8.764 1.00 91.81 91 ARG A O 1
ATOM 740 N N . SER A 1 92 ? 25.662 -14.559 -10.978 1.00 92.50 92 SER A N 1
ATOM 741 C CA . SER A 1 92 ? 24.275 -14.101 -11.152 1.00 92.50 92 SER A CA 1
ATOM 742 C C . SER A 1 92 ? 23.243 -15.160 -10.727 1.00 92.50 92 SER A C 1
ATOM 744 O O . SER A 1 92 ? 22.266 -14.848 -10.046 1.00 92.50 92 SER A O 1
ATOM 746 N N . LYS A 1 93 ? 23.487 -16.437 -11.043 1.00 93.19 93 LYS A N 1
ATOM 747 C CA . LYS A 1 93 ? 22.655 -17.572 -10.614 1.00 93.19 93 LYS A CA 1
ATOM 748 C C . LYS A 1 93 ? 22.652 -17.758 -9.092 1.00 93.19 93 LYS A C 1
ATOM 750 O O . LYS A 1 93 ? 21.598 -18.033 -8.522 1.00 93.19 93 LYS A O 1
ATOM 755 N N . ASN A 1 94 ? 23.786 -17.570 -8.418 1.00 92.69 94 ASN A N 1
ATOM 756 C CA . ASN A 1 94 ? 23.851 -17.629 -6.955 1.00 92.69 94 ASN A CA 1
ATOM 757 C C . ASN A 1 94 ? 23.203 -16.403 -6.287 1.00 92.69 94 ASN A C 1
ATOM 759 O O . ASN A 1 94 ? 22.498 -16.565 -5.295 1.00 92.69 94 ASN A O 1
ATOM 763 N N . GLU A 1 95 ? 23.341 -15.200 -6.851 1.00 92.69 95 GLU A N 1
ATOM 764 C CA . GLU A 1 95 ? 22.605 -14.007 -6.400 1.00 92.69 95 GLU A CA 1
ATOM 765 C C . GLU A 1 95 ? 21.084 -14.190 -6.528 1.00 92.69 95 GLU A C 1
ATOM 767 O O . GLU A 1 95 ? 20.345 -13.902 -5.584 1.00 92.69 95 GLU A O 1
ATOM 772 N N . LEU A 1 96 ? 20.614 -14.741 -7.653 1.00 92.00 96 LEU A N 1
ATOM 773 C CA . LEU A 1 96 ? 19.209 -15.100 -7.859 1.00 92.00 96 LEU A CA 1
ATOM 774 C C . LEU A 1 96 ? 18.733 -16.154 -6.850 1.00 92.00 96 LEU A C 1
ATOM 776 O O . LEU A 1 96 ? 17.692 -15.953 -6.231 1.00 92.00 96 LEU A O 1
ATOM 780 N N . ASN A 1 97 ? 19.497 -17.226 -6.616 1.00 92.88 97 ASN A N 1
ATOM 781 C CA . ASN A 1 97 ? 19.157 -18.248 -5.618 1.00 92.88 97 ASN A CA 1
ATOM 782 C C . ASN A 1 97 ? 19.092 -17.680 -4.190 1.00 92.88 97 ASN A C 1
ATOM 784 O O . ASN A 1 97 ? 18.167 -18.000 -3.442 1.00 92.88 97 ASN A O 1
ATOM 788 N N . ASN A 1 98 ? 20.026 -16.801 -3.815 1.00 92.25 98 ASN A N 1
ATOM 789 C CA . ASN A 1 98 ? 20.011 -16.119 -2.519 1.00 92.25 98 ASN A CA 1
ATOM 790 C C . ASN A 1 98 ? 18.774 -15.218 -2.382 1.00 92.25 98 ASN A C 1
ATOM 792 O O . ASN A 1 98 ? 18.114 -15.221 -1.342 1.00 92.25 98 ASN A O 1
ATOM 796 N N . LYS A 1 99 ? 18.410 -14.490 -3.447 1.00 93.19 99 LYS A N 1
ATOM 797 C CA . LYS A 1 99 ? 17.228 -13.619 -3.462 1.00 93.19 99 LYS A CA 1
ATOM 798 C C . LYS A 1 99 ? 15.917 -14.410 -3.436 1.00 93.19 99 LYS A C 1
ATOM 800 O O . LYS A 1 99 ? 15.008 -14.019 -2.713 1.00 93.19 99 LYS A O 1
ATOM 805 N N . ILE A 1 100 ? 15.842 -15.541 -4.141 1.00 91.00 100 ILE A N 1
ATOM 806 C CA . ILE A 1 100 ? 14.727 -16.498 -4.050 1.00 91.00 100 ILE A CA 1
ATOM 807 C C . ILE A 1 100 ? 14.604 -17.016 -2.615 1.00 91.00 100 ILE A C 1
ATOM 809 O O . ILE A 1 100 ? 13.529 -16.923 -2.040 1.00 91.00 100 ILE A O 1
ATOM 813 N N . THR A 1 101 ? 15.701 -17.476 -2.005 1.00 91.56 101 THR A N 1
ATOM 814 C CA . THR A 1 101 ? 15.701 -17.998 -0.625 1.00 91.56 101 THR A CA 1
ATOM 815 C C . THR A 1 101 ? 15.212 -16.946 0.376 1.00 91.56 101 THR A C 1
ATOM 817 O O . THR A 1 101 ? 14.343 -17.234 1.194 1.00 91.56 101 THR A O 1
ATOM 820 N N . SER A 1 102 ? 15.701 -15.705 0.262 1.00 91.69 102 SER A N 1
ATOM 821 C CA . SER A 1 102 ? 15.258 -14.581 1.097 1.00 91.69 102 SER A CA 1
ATOM 822 C C . SER A 1 102 ? 13.770 -14.263 0.923 1.00 91.69 102 SER A C 1
ATOM 824 O O . SER A 1 102 ? 13.093 -13.989 1.912 1.00 91.69 102 SER A O 1
ATOM 826 N N . LEU A 1 103 ? 13.256 -14.286 -0.311 1.00 91.38 103 LEU A N 1
ATOM 827 C CA . LEU A 1 103 ? 11.837 -14.051 -0.592 1.00 91.38 103 LEU A CA 1
ATOM 828 C C . LEU A 1 103 ? 10.959 -15.202 -0.081 1.00 91.38 103 LEU A C 1
ATOM 830 O O . LEU A 1 103 ? 9.888 -14.937 0.455 1.00 91.38 103 LEU A O 1
ATOM 834 N N . THR A 1 104 ? 11.415 -16.455 -0.174 1.00 91.19 104 THR A N 1
ATOM 835 C CA . THR A 1 104 ? 10.716 -17.611 0.410 1.00 91.19 104 THR A CA 1
ATOM 836 C C . THR A 1 104 ? 10.577 -17.455 1.922 1.00 91.19 104 THR A C 1
ATOM 838 O O . THR A 1 104 ? 9.463 -17.533 2.427 1.00 91.19 104 THR A O 1
ATOM 841 N N . SER A 1 105 ? 11.655 -17.126 2.645 1.00 91.12 105 SER A N 1
ATOM 842 C CA . SER A 1 105 ? 11.571 -16.902 4.097 1.00 91.12 105 SER A CA 1
ATOM 843 C C . SER A 1 105 ? 10.660 -15.726 4.475 1.00 91.12 105 SER A C 1
ATOM 845 O O . SER A 1 105 ? 9.936 -15.824 5.459 1.00 91.12 105 SER A O 1
ATOM 847 N N . GLN A 1 106 ? 10.630 -14.648 3.682 1.00 93.44 106 GLN A N 1
ATOM 848 C CA . GLN A 1 106 ? 9.673 -13.549 3.885 1.00 93.44 106 GLN A CA 1
ATOM 849 C C . GLN A 1 106 ? 8.219 -13.986 3.649 1.00 93.44 106 GLN A C 1
ATOM 851 O O . GLN A 1 106 ? 7.331 -13.565 4.384 1.00 93.44 106 GLN A O 1
ATOM 856 N N . ILE A 1 107 ? 7.965 -14.843 2.656 1.00 91.12 107 ILE A N 1
ATOM 857 C CA . ILE A 1 107 ? 6.638 -15.421 2.401 1.00 91.12 107 ILE A CA 1
ATOM 858 C C . ILE A 1 107 ? 6.218 -16.342 3.555 1.00 91.12 107 ILE A C 1
ATOM 860 O O . ILE A 1 107 ? 5.084 -16.246 4.018 1.00 91.12 107 ILE A O 1
ATOM 864 N N . ASP A 1 108 ? 7.116 -17.189 4.062 1.00 92.44 108 ASP A N 1
ATOM 865 C CA . ASP A 1 108 ? 6.842 -18.077 5.199 1.00 92.44 108 ASP A CA 1
ATOM 866 C C . ASP A 1 108 ? 6.562 -17.288 6.492 1.00 92.44 108 ASP A C 1
ATOM 868 O O . ASP A 1 108 ? 5.623 -17.603 7.230 1.00 92.44 108 ASP A O 1
ATOM 872 N N . GLU A 1 109 ? 7.317 -16.217 6.750 1.00 92.81 109 GLU A N 1
ATOM 873 C CA . GLU A 1 109 ? 7.104 -15.345 7.908 1.00 92.81 109 GLU A CA 1
ATOM 874 C C . GLU A 1 109 ? 5.788 -14.552 7.798 1.00 92.81 109 GLU A C 1
ATOM 876 O O . GLU A 1 109 ? 5.016 -14.519 8.759 1.00 92.81 109 GLU A O 1
ATOM 881 N N . LEU A 1 110 ? 5.456 -14.011 6.619 1.00 91.50 110 LEU A N 1
ATOM 882 C CA . LEU A 1 110 ? 4.162 -13.362 6.363 1.00 91.50 110 LEU A CA 1
ATOM 883 C C . LEU A 1 110 ? 2.982 -14.341 6.472 1.00 91.50 110 LEU A C 1
ATOM 885 O O . LEU A 1 110 ? 1.960 -13.992 7.057 1.00 91.50 110 LEU A O 1
ATOM 889 N N . ASN A 1 111 ? 3.117 -15.576 5.978 1.00 91.62 111 ASN A N 1
ATOM 890 C CA . ASN A 1 111 ? 2.105 -16.624 6.156 1.00 91.62 111 ASN A CA 1
ATOM 891 C C . ASN A 1 111 ? 1.902 -16.967 7.641 1.00 91.62 111 ASN A C 1
ATOM 893 O O . ASN A 1 111 ? 0.772 -17.183 8.079 1.00 91.62 111 ASN A O 1
ATOM 897 N N . THR A 1 112 ? 2.984 -16.981 8.426 1.00 91.56 112 THR A N 1
ATOM 898 C CA . THR A 1 112 ? 2.934 -17.228 9.874 1.00 91.56 112 THR A CA 1
ATOM 899 C C . THR A 1 112 ? 2.241 -16.076 10.610 1.00 91.56 112 THR A C 1
ATOM 901 O O . THR A 1 112 ? 1.385 -16.316 11.461 1.00 91.56 112 THR A O 1
ATOM 904 N N . GLN A 1 113 ? 2.539 -14.823 10.250 1.00 90.62 113 GLN A N 1
ATOM 905 C CA . GLN A 1 113 ? 1.855 -13.640 10.787 1.00 90.62 113 GLN A CA 1
ATOM 906 C C . GLN A 1 113 ? 0.359 -13.641 10.433 1.00 90.62 113 GLN A C 1
ATOM 908 O O . GLN A 1 113 ? -0.473 -13.502 11.327 1.00 90.62 113 GLN A O 1
ATOM 913 N N . LEU A 1 114 ? 0.011 -13.902 9.168 1.00 90.75 114 LEU A N 1
ATOM 914 C CA . LEU A 1 114 ? -1.374 -13.991 8.692 1.00 90.75 114 LEU A CA 1
ATOM 915 C C . LEU A 1 114 ? -2.176 -15.074 9.431 1.00 90.75 114 LEU A C 1
ATOM 917 O O . LEU A 1 114 ? -3.345 -14.868 9.758 1.00 90.75 114 LEU A O 1
ATOM 921 N N . GLN A 1 115 ? -1.565 -16.231 9.704 1.00 90.38 115 GLN A N 1
ATOM 922 C CA . GLN A 1 115 ? -2.217 -17.299 10.461 1.00 90.38 115 GLN A CA 1
ATOM 923 C C . GLN A 1 115 ? -2.427 -16.899 11.932 1.00 90.38 115 GLN A C 1
ATOM 925 O O . GLN A 1 115 ? -3.522 -17.100 12.451 1.00 90.38 115 GLN A O 1
ATOM 930 N N . ASN A 1 116 ? -1.449 -16.245 12.568 1.00 91.12 116 ASN A N 1
ATOM 931 C CA . ASN A 1 116 ? -1.601 -15.722 13.931 1.00 91.12 116 ASN A CA 1
ATOM 932 C C . ASN A 1 116 ? -2.722 -14.666 14.033 1.00 91.12 116 ASN A C 1
ATOM 934 O O . ASN A 1 116 ? -3.535 -14.732 14.953 1.00 91.12 116 ASN A O 1
ATOM 938 N N . GLU A 1 117 ? -2.808 -13.720 13.087 1.00 88.44 117 GLU A N 1
ATOM 939 C CA . GLU A 1 117 ? -3.892 -12.719 13.030 1.00 88.44 117 GLU A CA 1
ATOM 940 C C . GLU A 1 117 ? -5.268 -13.356 12.796 1.00 88.44 117 GLU A C 1
ATOM 942 O O . GLU A 1 117 ? -6.281 -12.922 13.345 1.00 88.44 117 GLU A O 1
ATOM 947 N N . LYS A 1 118 ? -5.321 -14.421 11.995 1.00 91.00 118 LYS A N 1
ATOM 948 C CA . LYS A 1 118 ? -6.548 -15.180 11.748 1.00 91.00 118 LYS A CA 1
ATOM 949 C C . LYS A 1 118 ? -7.011 -15.929 12.997 1.00 91.00 118 LYS A C 1
ATOM 951 O O . LYS A 1 118 ? -8.207 -15.935 13.292 1.00 91.00 118 LYS A O 1
ATOM 956 N N . ASP A 1 119 ? -6.086 -16.511 13.754 1.00 89.69 119 ASP A N 1
ATOM 957 C CA . ASP A 1 119 ? -6.408 -17.223 14.989 1.00 89.69 119 ASP A CA 1
ATOM 958 C C . ASP A 1 119 ? -6.858 -16.249 16.094 1.00 89.69 119 ASP A C 1
ATOM 960 O O . ASP A 1 119 ? -7.893 -16.490 16.725 1.00 89.69 119 ASP A O 1
ATOM 964 N N . THR A 1 120 ? -6.208 -15.087 16.259 1.00 89.62 120 THR A N 1
ATOM 965 C CA . THR A 1 120 ? -6.690 -14.036 17.182 1.00 89.62 120 THR A CA 1
ATOM 966 C C . THR A 1 120 ? -8.033 -13.438 16.750 1.00 89.62 120 THR A C 1
ATOM 968 O O . THR A 1 120 ? -8.874 -13.155 17.609 1.00 89.62 120 THR A O 1
ATOM 971 N N . LEU A 1 121 ? -8.308 -13.323 15.444 1.00 88.00 121 LEU A N 1
ATOM 972 C CA . LEU A 1 121 ? -9.630 -12.937 14.939 1.00 88.00 121 LEU A CA 1
ATOM 973 C C . LEU A 1 121 ? -10.707 -13.978 15.295 1.00 88.00 121 LEU A C 1
ATOM 975 O O . LEU A 1 121 ? -11.802 -13.611 15.721 1.00 88.00 121 LEU A O 1
ATOM 979 N N . THR A 1 122 ? -10.420 -15.281 15.193 1.00 87.25 122 THR A N 1
ATOM 980 C CA . THR A 1 122 ? -11.389 -16.308 15.628 1.00 87.25 122 THR A CA 1
ATOM 981 C C . THR A 1 122 ? -11.612 -16.309 17.142 1.00 87.25 122 THR A C 1
ATOM 983 O O . THR A 1 122 ? -12.754 -16.445 17.583 1.00 87.25 122 THR A O 1
ATOM 986 N N . ALA A 1 123 ? -10.566 -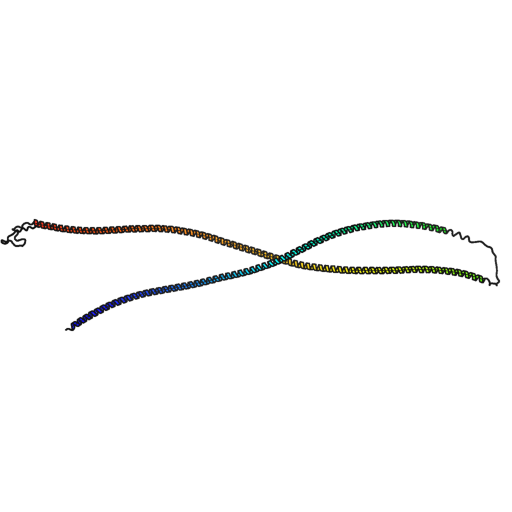16.073 17.941 1.00 87.38 123 ALA A N 1
ATOM 987 C CA . ALA A 1 123 ? -10.681 -15.950 19.393 1.00 87.38 123 ALA A CA 1
ATOM 988 C C . ALA A 1 123 ? -11.518 -14.725 19.812 1.00 87.38 123 ALA A C 1
ATOM 990 O O . ALA A 1 123 ? -12.374 -14.834 20.691 1.00 87.38 123 ALA A O 1
ATOM 991 N N . THR A 1 124 ? -11.326 -13.579 19.150 1.00 86.19 124 THR A N 1
ATOM 992 C CA . THR A 1 124 ? -12.087 -12.346 19.425 1.00 86.19 124 THR A CA 1
ATOM 993 C C . THR A 1 124 ? -13.536 -12.416 18.940 1.00 86.19 124 THR A C 1
ATOM 995 O O . THR A 1 124 ? -14.424 -11.965 19.658 1.00 86.19 124 THR A O 1
ATOM 998 N N . MET A 1 125 ? -13.835 -13.075 17.813 1.00 86.50 125 MET A N 1
ATOM 999 C CA . MET A 1 125 ? -15.227 -13.422 17.471 1.00 86.50 125 MET A CA 1
ATOM 1000 C C . MET A 1 125 ? -15.858 -14.366 18.511 1.00 86.50 125 MET A C 1
ATOM 1002 O O . MET A 1 125 ? -17.053 -14.273 18.797 1.00 86.50 125 MET A O 1
ATOM 1006 N N . GLY A 1 126 ? -15.076 -15.277 19.099 1.00 85.75 126 GLY A N 1
ATOM 1007 C CA . GLY A 1 126 ? -15.524 -16.151 20.186 1.00 85.75 126 GLY A CA 1
ATOM 1008 C C . GLY A 1 126 ? -15.926 -15.375 21.445 1.00 85.75 126 GLY A C 1
ATOM 1009 O O . GLY A 1 126 ? -17.016 -15.588 21.986 1.00 85.75 126 GLY A O 1
ATOM 1010 N N . SER A 1 127 ? -15.089 -14.431 21.887 1.00 84.25 127 SER A N 1
ATOM 1011 C CA . SER A 1 127 ? -15.404 -13.581 23.041 1.00 84.25 127 SER A CA 1
ATOM 1012 C C . SER A 1 127 ? -16.532 -12.585 22.748 1.00 84.25 127 SER A C 1
ATOM 1014 O O . SER A 1 127 ? -17.399 -12.411 23.601 1.00 84.25 127 SER A O 1
ATOM 1016 N N . GLU A 1 128 ? -16.613 -12.015 21.541 1.00 85.56 128 GLU A N 1
ATOM 1017 C CA . GLU A 1 128 ? -17.716 -11.134 21.130 1.00 85.56 128 GLU A CA 1
ATOM 1018 C C . GLU A 1 128 ? -19.072 -11.863 21.176 1.00 85.56 128 GLU A C 1
ATOM 1020 O O . GLU A 1 128 ? -20.046 -11.340 21.717 1.00 85.56 128 GLU A O 1
ATOM 1025 N N . ASN A 1 129 ? -19.145 -13.100 20.672 1.00 85.81 129 ASN A N 1
ATOM 1026 C CA . ASN A 1 129 ? -20.363 -13.914 20.752 1.00 85.81 129 ASN A CA 1
ATOM 1027 C C . ASN A 1 129 ? -20.710 -14.311 22.198 1.00 85.81 129 ASN A C 1
ATOM 1029 O O . ASN A 1 129 ? -21.886 -14.324 22.564 1.00 85.81 129 ASN A O 1
ATOM 1033 N N . THR A 1 130 ? -19.702 -14.557 23.040 1.00 86.69 130 THR A N 1
ATOM 1034 C CA . THR A 1 130 ? -19.901 -14.817 24.476 1.00 86.69 130 THR A CA 1
ATOM 1035 C C . THR A 1 130 ? -20.478 -13.582 25.183 1.00 86.69 130 THR A C 1
ATOM 1037 O O . THR A 1 130 ? -21.480 -13.693 25.888 1.00 86.69 130 THR A O 1
ATOM 1040 N N . MET A 1 131 ? -19.931 -12.388 24.922 1.00 86.06 131 MET A N 1
ATOM 1041 C CA . MET A 1 131 ? -20.457 -11.124 25.456 1.00 86.06 131 MET A CA 1
ATOM 1042 C C . MET A 1 131 ? -21.867 -10.816 24.939 1.00 86.06 131 MET A C 1
ATOM 1044 O O . MET A 1 131 ? -22.706 -10.370 25.714 1.00 86.06 131 MET A O 1
ATOM 1048 N N . LYS A 1 132 ? -22.180 -11.096 23.665 1.00 86.81 132 LYS A N 1
ATOM 1049 C CA . LYS A 1 132 ? -23.552 -10.967 23.130 1.00 86.81 132 LYS A CA 1
ATOM 1050 C C . LYS A 1 132 ? -24.544 -11.862 23.878 1.00 86.81 132 LYS A C 1
ATOM 1052 O O . LYS A 1 132 ? -25.653 -11.412 24.159 1.00 86.81 132 LYS A O 1
ATOM 1057 N N . SER A 1 133 ? -24.144 -13.086 24.238 1.00 86.00 133 SER A N 1
ATOM 1058 C CA . SER A 1 133 ? -24.965 -13.983 25.062 1.00 86.00 133 SER A CA 1
ATOM 1059 C C . SER A 1 133 ? -25.192 -13.405 26.462 1.00 86.00 133 SER A C 1
ATOM 1061 O O . SER A 1 133 ? -26.336 -13.289 26.888 1.00 86.00 133 SER A O 1
ATOM 1063 N N . GLN A 1 134 ? -24.128 -12.955 27.135 1.00 90.38 134 GLN A N 1
ATOM 1064 C CA . GLN A 1 134 ? -24.212 -12.335 28.467 1.00 90.38 134 GLN A CA 1
ATOM 1065 C C . GLN A 1 134 ? -25.063 -11.054 28.467 1.00 90.38 134 GLN A C 1
ATOM 1067 O O . GLN A 1 134 ? -25.836 -10.825 29.389 1.00 90.38 134 GLN A O 1
ATOM 1072 N N . ILE A 1 135 ? -24.977 -10.230 27.418 1.00 85.69 135 ILE A N 1
ATOM 1073 C CA . ILE A 1 135 ? -25.813 -9.031 27.260 1.00 85.69 135 ILE A CA 1
ATOM 1074 C C . ILE A 1 135 ? -27.290 -9.411 27.086 1.00 85.69 135 ILE A C 1
ATOM 1076 O O . ILE A 1 135 ? -28.149 -8.768 27.685 1.00 85.69 135 ILE A O 1
ATOM 1080 N N . ALA A 1 136 ? -27.607 -10.450 26.307 1.00 86.50 136 ALA A N 1
ATOM 1081 C CA . ALA A 1 136 ? -28.983 -10.931 26.166 1.00 86.50 136 ALA A CA 1
ATOM 1082 C C . ALA A 1 136 ? -29.542 -11.478 27.494 1.00 86.50 136 ALA A C 1
ATOM 1084 O O . ALA A 1 136 ? -30.682 -11.180 27.851 1.00 86.50 136 ALA A O 1
ATOM 1085 N N . GLU A 1 137 ? -28.719 -12.210 28.245 1.00 88.69 137 GLU A N 1
ATOM 1086 C CA . GLU A 1 137 ? -29.045 -12.773 29.558 1.00 88.69 137 GLU A CA 1
ATOM 1087 C C . GLU A 1 137 ? -29.311 -11.660 30.591 1.00 88.69 137 GLU A C 1
ATOM 1089 O O . GLU A 1 137 ? -30.403 -11.598 31.163 1.00 88.69 137 GLU A O 1
ATOM 1094 N N . LEU A 1 138 ? -28.411 -10.673 30.699 1.00 87.88 138 LEU A N 1
ATOM 1095 C CA . LEU A 1 138 ? -28.584 -9.472 31.530 1.00 87.88 138 LEU A CA 1
ATOM 1096 C C . LEU A 1 138 ? -29.807 -8.627 31.130 1.00 87.88 138 LEU A C 1
ATOM 1098 O O . LEU A 1 138 ? -30.457 -8.037 31.993 1.00 87.88 138 LEU A O 1
ATOM 1102 N N . ILE A 1 139 ? -30.162 -8.563 29.840 1.00 88.50 139 ILE A N 1
ATOM 1103 C CA . ILE A 1 139 ? -31.404 -7.911 29.386 1.00 88.50 139 ILE A CA 1
ATOM 1104 C C . ILE A 1 139 ? -32.632 -8.677 29.897 1.00 88.50 139 ILE A C 1
ATOM 1106 O O . ILE A 1 139 ? -33.591 -8.047 30.356 1.00 88.50 139 ILE A O 1
ATOM 1110 N N . THR A 1 140 ? -32.616 -10.015 29.870 1.00 88.44 140 THR A N 1
ATOM 1111 C CA . THR A 1 140 ? -33.719 -10.812 30.427 1.00 88.44 140 THR A CA 1
ATOM 1112 C C . THR A 1 140 ? -33.819 -10.689 31.948 1.00 88.44 140 THR A C 1
ATOM 1114 O O . THR A 1 140 ? -34.919 -10.427 32.440 1.00 88.44 140 THR A O 1
ATOM 1117 N N . GLU A 1 141 ? -32.705 -10.752 32.685 1.00 89.06 141 GLU A N 1
ATOM 1118 C CA . GLU A 1 141 ? -32.680 -10.520 34.138 1.00 89.06 141 GLU A CA 1
ATOM 1119 C C . GLU A 1 141 ? -33.190 -9.121 34.499 1.00 89.06 141 GLU A C 1
ATOM 1121 O O . GLU A 1 141 ? -34.075 -8.987 35.346 1.00 89.06 141 GLU A O 1
ATOM 1126 N N . LYS A 1 142 ? -32.719 -8.079 33.797 1.00 88.56 142 LYS A N 1
ATOM 1127 C CA . LYS A 1 142 ? -33.211 -6.706 33.972 1.00 88.56 142 LYS A CA 1
ATOM 1128 C C . LYS A 1 142 ? -34.725 -6.628 33.775 1.00 88.56 142 LYS A C 1
ATOM 1130 O O . LYS A 1 142 ? -35.404 -6.026 34.599 1.00 88.56 142 LYS A O 1
ATOM 1135 N N . SER A 1 143 ? -35.264 -7.257 32.728 1.00 87.00 143 SER A N 1
ATOM 1136 C CA . SER A 1 143 ? -36.711 -7.237 32.464 1.00 87.00 143 SER A CA 1
ATOM 1137 C C . SER A 1 143 ? -37.530 -7.946 33.554 1.00 87.00 143 SER A C 1
ATOM 1139 O O . SER A 1 143 ? -38.639 -7.513 33.872 1.00 87.00 143 SER A O 1
ATOM 1141 N N . ALA A 1 144 ? -36.978 -8.995 34.174 1.00 87.12 144 ALA A N 1
ATOM 1142 C CA . ALA A 1 144 ? -37.597 -9.680 35.304 1.00 87.12 144 ALA A CA 1
ATOM 1143 C C . ALA A 1 144 ? -37.543 -8.828 36.585 1.00 87.12 144 ALA A C 1
ATOM 1145 O O . ALA A 1 144 ? -38.546 -8.729 37.292 1.00 87.12 144 ALA A O 1
ATOM 1146 N N . ALA A 1 145 ? -36.415 -8.157 36.843 1.00 83.88 145 ALA A N 1
ATOM 1147 C CA . ALA A 1 145 ? -36.249 -7.244 37.971 1.00 83.88 145 ALA A CA 1
ATOM 1148 C C . ALA A 1 145 ? -37.148 -5.999 37.852 1.00 83.88 145 ALA A C 1
ATOM 1150 O O . ALA A 1 145 ? -37.822 -5.639 38.813 1.00 83.88 145 ALA A O 1
ATOM 1151 N N . GLU A 1 146 ? -37.239 -5.377 36.670 1.00 86.88 146 GLU A N 1
ATOM 1152 C CA . GLU A 1 146 ? -38.163 -4.259 36.408 1.00 86.88 146 GLU A CA 1
ATOM 1153 C C . GLU A 1 146 ? -39.624 -4.669 36.650 1.00 86.88 146 GLU A C 1
ATOM 1155 O O . GLU A 1 146 ? -40.398 -3.902 37.223 1.00 86.88 146 GLU A O 1
ATOM 1160 N N . LYS A 1 147 ? -39.990 -5.907 36.293 1.00 87.75 147 LYS A N 1
ATOM 1161 C CA . LYS A 1 147 ? -41.327 -6.445 36.554 1.00 87.75 147 LYS A CA 1
ATOM 1162 C C . LYS A 1 147 ? -41.579 -6.713 38.043 1.00 87.75 147 LYS A C 1
ATOM 1164 O O . LYS A 1 147 ? -42.636 -6.338 38.540 1.00 87.75 147 LYS A O 1
ATOM 1169 N N . GLN A 1 148 ? -40.609 -7.279 38.769 1.00 86.75 148 GLN A N 1
ATOM 1170 C CA . GLN A 1 148 ? -40.697 -7.431 40.229 1.00 86.75 148 GLN A CA 1
ATOM 1171 C C . GLN A 1 148 ? -40.815 -6.085 40.951 1.00 86.75 148 GLN A C 1
ATOM 1173 O O . GLN A 1 148 ? -41.5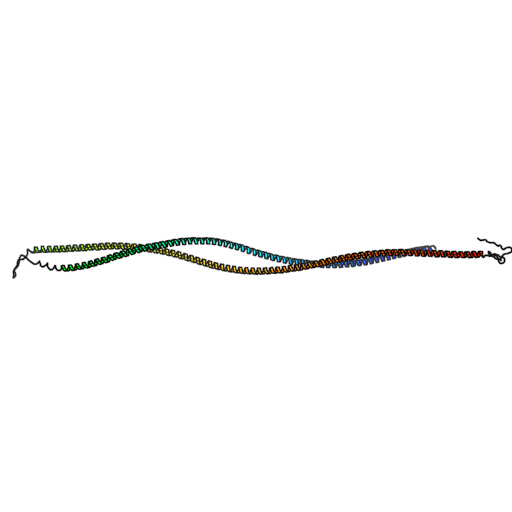64 -5.985 41.920 1.00 86.75 148 GLN A O 1
ATOM 1178 N N . VAL A 1 149 ? -40.112 -5.046 40.488 1.00 85.62 149 VAL A N 1
ATOM 1179 C CA . VAL A 1 149 ? -40.226 -3.692 41.049 1.00 85.62 149 VAL A CA 1
ATOM 1180 C C . VAL A 1 149 ? -41.644 -3.148 40.878 1.00 85.62 149 VAL A C 1
ATOM 1182 O O . VAL A 1 149 ? -42.187 -2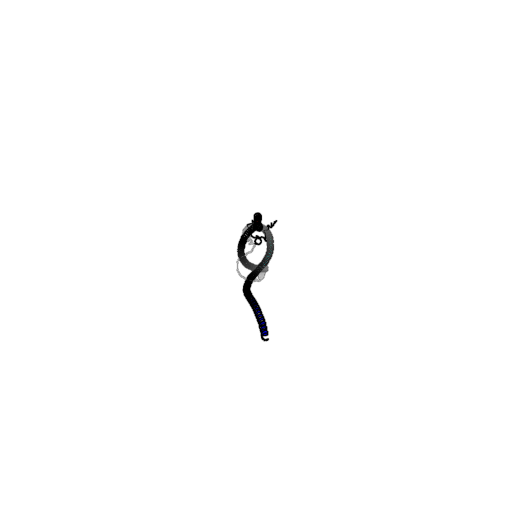.602 41.837 1.00 85.62 149 VAL A O 1
ATOM 1185 N N . GLU A 1 150 ? -42.276 -3.323 39.714 1.00 86.50 150 GLU A N 1
ATOM 1186 C CA . GLU A 1 150 ? -43.649 -2.842 39.501 1.00 86.50 150 GLU A CA 1
ATOM 1187 C C . GLU A 1 150 ? -44.690 -3.671 40.286 1.00 86.50 150 GLU A C 1
ATOM 1189 O O . GLU A 1 150 ? -45.585 -3.086 40.898 1.00 86.50 150 GLU A O 1
ATOM 1194 N N . ASP A 1 151 ? -44.528 -4.999 40.379 1.00 87.50 151 ASP A N 1
ATOM 1195 C CA . ASP A 1 151 ? -45.370 -5.866 41.224 1.00 87.50 151 ASP A CA 1
ATOM 1196 C C . ASP A 1 151 ? -45.264 -5.480 42.719 1.00 87.50 151 ASP A C 1
ATOM 1198 O O . ASP A 1 151 ? -46.279 -5.341 43.407 1.00 87.50 151 ASP A O 1
ATOM 1202 N N . LEU A 1 152 ? -44.049 -5.240 43.232 1.00 85.94 152 LEU A N 1
ATOM 1203 C CA . LEU A 1 152 ? -43.820 -4.791 44.615 1.00 85.94 152 LEU A CA 1
ATOM 1204 C C . LEU A 1 152 ? -44.409 -3.401 44.880 1.00 85.94 152 LEU A C 1
ATOM 1206 O O . LEU A 1 152 ? -44.978 -3.153 45.939 1.00 85.94 152 LEU A O 1
ATOM 1210 N N . LYS A 1 153 ? -44.298 -2.488 43.916 1.00 86.19 153 LYS A N 1
ATOM 1211 C CA . LYS A 1 153 ? -44.831 -1.122 43.990 1.00 86.19 153 LYS A CA 1
ATOM 1212 C C . LYS A 1 153 ? -46.363 -1.109 43.974 1.00 86.19 153 LYS A C 1
ATOM 1214 O O . LYS A 1 153 ? -46.965 -0.335 44.718 1.00 86.19 153 LYS A O 1
ATOM 1219 N N . SER A 1 154 ? -46.989 -2.016 43.217 1.00 85.06 154 SER A N 1
ATOM 1220 C CA . SER A 1 154 ? -48.427 -2.295 43.309 1.00 85.06 154 SER A CA 1
ATOM 1221 C C . SER A 1 154 ? -48.800 -2.787 44.711 1.00 85.06 154 SER A C 1
ATOM 1223 O O . SER A 1 154 ? -49.650 -2.169 45.346 1.00 85.06 154 SER A O 1
ATOM 1225 N N . GLN A 1 155 ? -48.108 -3.798 45.251 1.00 86.31 155 GLN A N 1
ATOM 1226 C CA . GLN A 1 155 ? -48.344 -4.303 46.616 1.00 86.31 155 GLN A CA 1
ATOM 1227 C C . GLN A 1 155 ? -48.148 -3.231 47.706 1.00 86.31 155 GLN A C 1
ATOM 1229 O O . GLN A 1 155 ? -48.862 -3.230 48.711 1.00 86.31 155 GLN A O 1
ATOM 1234 N N . LEU A 1 156 ? -47.209 -2.299 47.515 1.00 82.38 156 LEU A N 1
ATOM 1235 C CA . LEU A 1 156 ? -46.941 -1.192 48.438 1.00 82.38 156 LEU A CA 1
ATOM 1236 C C . LEU A 1 156 ? -48.057 -0.132 48.391 1.00 82.38 156 LEU A C 1
ATOM 1238 O O . LEU A 1 156 ? -48.464 0.377 49.435 1.00 82.38 156 LEU A O 1
ATOM 1242 N N . SER A 1 157 ? -48.633 0.137 47.216 1.00 83.31 157 SER A N 1
ATOM 1243 C CA . SER A 1 157 ? -49.862 0.937 47.089 1.00 83.31 157 SER A CA 1
ATOM 1244 C C . SER A 1 157 ? -51.038 0.253 47.800 1.00 83.31 157 SER A C 1
ATOM 1246 O O . SER A 1 157 ? -51.664 0.838 48.682 1.00 83.31 157 SER A O 1
ATOM 1248 N N . ASP A 1 158 ? -51.260 -1.028 47.493 1.00 85.00 158 ASP A N 1
ATOM 1249 C CA . ASP A 1 158 ? -52.311 -1.886 48.052 1.00 85.00 158 ASP A CA 1
ATOM 1250 C C . ASP A 1 158 ? -52.271 -1.996 49.584 1.00 85.00 158 ASP A C 1
ATOM 1252 O O . ASP A 1 158 ? -53.297 -2.234 50.221 1.00 85.00 158 ASP A O 1
ATOM 1256 N N . THR A 1 159 ? -51.085 -1.920 50.189 1.00 80.19 159 THR A N 1
ATOM 1257 C CA . THR A 1 159 ? -50.901 -1.982 51.648 1.00 80.19 159 THR A CA 1
ATOM 1258 C C . THR A 1 159 ? -50.974 -0.605 52.295 1.00 80.19 159 THR A C 1
ATOM 1260 O O . THR A 1 159 ? -51.468 -0.504 53.416 1.00 80.19 159 THR A O 1
ATOM 1263 N N . THR A 1 160 ? -50.581 0.452 51.580 1.00 83.00 160 THR A N 1
ATOM 1264 C CA . THR A 1 160 ? -50.741 1.843 52.025 1.00 83.00 160 THR A CA 1
ATOM 1265 C C . THR A 1 160 ? -52.223 2.207 52.135 1.00 83.00 160 THR A C 1
ATOM 1267 O O . THR A 1 160 ? -52.649 2.657 53.194 1.00 83.00 160 THR A O 1
ATOM 1270 N N . GLU A 1 161 ? -53.030 1.916 51.108 1.00 85.06 161 GLU A N 1
ATOM 1271 C CA . GLU A 1 161 ? -54.481 2.177 51.107 1.00 85.06 161 GLU A CA 1
ATOM 1272 C C . GLU A 1 161 ? -55.201 1.411 52.234 1.00 85.06 161 GLU A C 1
ATOM 1274 O O . GLU A 1 161 ? -55.994 1.982 52.984 1.00 85.06 161 GLU A O 1
ATOM 1279 N N . LYS A 1 162 ? -54.855 0.133 52.449 1.00 85.56 162 LYS A N 1
ATOM 1280 C CA . LYS A 1 162 ? -55.392 -0.670 53.567 1.00 85.56 162 LYS A CA 1
ATOM 1281 C C . LYS A 1 162 ? -55.007 -0.102 54.938 1.00 85.56 162 LYS A C 1
ATOM 1283 O O . LYS A 1 162 ? -55.818 -0.154 55.862 1.00 85.56 162 LYS A O 1
ATOM 1288 N N . LEU A 1 163 ? -53.796 0.437 55.080 1.00 82.81 163 LEU A N 1
ATOM 1289 C CA . LEU A 1 163 ? -53.307 1.039 56.323 1.00 82.81 163 LEU A CA 1
ATOM 1290 C C . LEU A 1 163 ? -53.947 2.417 56.580 1.00 82.81 163 LEU A C 1
ATOM 1292 O O . LEU A 1 163 ? -54.202 2.768 57.731 1.00 82.81 163 LEU A O 1
ATOM 1296 N N . GLU A 1 164 ? -54.269 3.169 55.527 1.00 83.06 164 GLU A N 1
ATOM 1297 C CA . GLU A 1 164 ? -55.034 4.420 55.591 1.00 83.06 164 GLU A CA 1
ATOM 1298 C C . GLU A 1 164 ? -56.476 4.164 56.070 1.00 83.06 164 GLU A C 1
ATOM 1300 O O . GLU A 1 164 ? -56.904 4.742 57.070 1.00 83.06 164 GLU A O 1
ATOM 1305 N N . VAL A 1 165 ? -57.169 3.184 55.474 1.00 86.44 165 VAL A N 1
ATOM 1306 C CA . VAL A 1 165 ? -58.501 2.728 55.925 1.00 86.44 165 VAL A CA 1
ATOM 1307 C C . VAL A 1 165 ? -58.473 2.217 57.374 1.00 86.44 165 VAL A C 1
ATOM 1309 O O . VAL A 1 165 ? -59.406 2.464 58.139 1.00 86.44 165 VAL A O 1
ATOM 1312 N N . GLN A 1 166 ? -57.407 1.525 57.796 1.00 84.06 166 GLN A N 1
ATOM 1313 C CA . GLN A 1 166 ? -57.263 1.089 59.191 1.00 84.06 166 GLN A CA 1
ATOM 1314 C C . GLN A 1 166 ? -57.075 2.256 60.168 1.00 84.06 166 GLN A C 1
ATOM 1316 O O . GLN A 1 166 ? -57.679 2.225 61.241 1.00 84.06 166 GLN A O 1
ATOM 1321 N N . LYS A 1 167 ? -56.304 3.296 59.815 1.00 83.81 167 LYS A N 1
ATOM 1322 C CA . LYS A 1 167 ? -56.206 4.522 60.631 1.00 83.81 167 LYS A CA 1
ATOM 1323 C C . LYS A 1 167 ? -57.573 5.179 60.798 1.00 83.81 167 LYS A C 1
ATOM 1325 O O . LYS A 1 167 ? -57.958 5.491 61.919 1.00 83.81 167 LYS A O 1
ATOM 1330 N N . GLU A 1 168 ? -58.323 5.328 59.710 1.00 83.50 168 GLU A N 1
ATOM 1331 C CA . GLU A 1 168 ? -59.640 5.973 59.726 1.00 83.50 168 GLU A CA 1
ATOM 1332 C C . GLU A 1 168 ? -60.645 5.197 60.605 1.00 83.50 168 GLU A C 1
ATOM 1334 O O . GLU A 1 168 ? -61.375 5.790 61.404 1.00 83.50 168 GLU A O 1
ATOM 1339 N N . GLN A 1 169 ? -60.602 3.857 60.576 1.00 82.31 169 GLN A N 1
ATOM 1340 C CA . GLN A 1 169 ? -61.366 3.004 61.498 1.00 82.31 169 GLN A CA 1
ATOM 1341 C C . GLN A 1 169 ? -60.918 3.108 62.966 1.00 82.31 169 GLN A C 1
ATOM 1343 O O . GLN A 1 169 ? -61.755 2.958 63.859 1.00 82.31 169 GLN A O 1
ATOM 1348 N N . ILE A 1 170 ? -59.627 3.326 63.236 1.00 83.69 170 ILE A N 1
ATOM 1349 C CA . ILE A 1 170 ? -59.118 3.551 64.597 1.00 83.69 170 ILE A CA 1
ATOM 1350 C C . ILE A 1 170 ? -59.630 4.896 65.116 1.00 83.69 170 ILE A C 1
ATOM 1352 O O . ILE A 1 170 ? -60.275 4.917 66.160 1.00 83.69 170 ILE A O 1
ATOM 1356 N N . THR A 1 171 ? -59.477 5.981 64.353 1.00 86.31 171 THR A N 1
ATOM 1357 C CA . THR A 1 171 ? -59.955 7.317 64.744 1.00 86.31 171 THR A CA 1
ATOM 1358 C C . THR A 1 171 ? -61.468 7.356 64.976 1.00 86.31 171 THR A C 1
ATOM 1360 O O . THR A 1 171 ? -61.930 7.986 65.928 1.00 86.31 171 THR A O 1
ATOM 1363 N N . LEU A 1 172 ? -62.260 6.625 64.182 1.00 86.38 172 LEU A N 1
ATOM 1364 C CA . LEU A 1 172 ? -63.702 6.495 64.420 1.00 86.38 172 LEU A CA 1
ATOM 1365 C C . LEU A 1 172 ? -64.016 5.773 65.747 1.00 86.38 172 LEU A C 1
ATOM 1367 O O . LEU A 1 172 ? -64.925 6.178 66.471 1.00 86.38 172 LEU A O 1
ATOM 1371 N N . LYS A 1 173 ? -63.256 4.725 66.096 1.00 85.06 173 LYS A N 1
ATOM 1372 C CA . LYS A 1 173 ? -63.403 4.004 67.375 1.00 85.06 173 LYS A CA 1
ATOM 1373 C C . LYS A 1 173 ? -62.927 4.824 68.571 1.00 85.06 173 LYS A C 1
ATOM 1375 O O . LYS A 1 173 ? -63.551 4.751 69.625 1.00 85.06 173 LYS A O 1
ATOM 1380 N N . GLU A 1 174 ? -61.868 5.614 68.416 1.00 81.19 174 GLU A N 1
ATOM 1381 C CA . GLU A 1 174 ? -61.389 6.555 69.436 1.00 81.19 174 GLU A CA 1
ATOM 1382 C C . GLU A 1 174 ? -62.464 7.604 69.752 1.00 81.19 174 GLU A C 1
ATOM 1384 O O . GLU A 1 174 ? -62.785 7.815 70.920 1.00 81.19 174 GLU A O 1
ATOM 1389 N N . GLN A 1 175 ? -63.109 8.177 68.728 1.00 81.94 175 GLN A N 1
ATOM 1390 C CA . GLN A 1 175 ? -64.239 9.099 68.906 1.00 81.94 175 GLN A CA 1
ATOM 1391 C C . GLN A 1 175 ? -65.441 8.434 69.601 1.00 81.94 175 GLN A C 1
ATOM 1393 O O . GLN A 1 175 ? -66.039 9.035 70.493 1.00 81.94 175 GLN A O 1
ATOM 1398 N N . GLN A 1 176 ? -65.779 7.189 69.242 1.00 83.88 176 GLN A N 1
ATOM 1399 C CA . GLN A 1 176 ? -66.850 6.429 69.904 1.00 83.88 176 GLN A CA 1
ATOM 1400 C C . GLN A 1 176 ? -66.537 6.156 71.383 1.00 83.88 176 GLN A C 1
ATOM 1402 O O . GLN A 1 176 ? -67.381 6.405 72.244 1.00 83.88 176 GLN A O 1
ATOM 1407 N N . LEU A 1 177 ? -65.316 5.705 71.693 1.00 82.06 177 LEU A N 1
ATOM 1408 C CA . LEU A 1 177 ? -64.851 5.498 73.067 1.00 82.06 177 LEU A CA 1
ATOM 1409 C C . LEU A 1 177 ? -64.869 6.797 73.873 1.00 82.06 177 LEU A C 1
ATOM 1411 O O . LEU A 1 177 ? -65.337 6.796 75.008 1.00 82.06 177 LEU A O 1
ATOM 1415 N N . GLN A 1 178 ? -64.413 7.909 73.296 1.00 83.88 178 GLN A N 1
ATOM 1416 C CA . GLN A 1 178 ? -64.399 9.199 73.981 1.00 83.88 178 GLN A CA 1
ATOM 1417 C C . GLN A 1 178 ? -65.817 9.734 74.246 1.00 83.88 178 GLN A C 1
ATOM 1419 O O . GLN A 1 178 ? -66.056 10.297 75.313 1.00 83.88 178 GLN A O 1
ATOM 1424 N N . GLY A 1 179 ? -66.774 9.484 73.343 1.00 83.50 179 GLY A N 1
ATOM 1425 C CA . GLY A 1 179 ? -68.197 9.742 73.583 1.00 83.50 179 GLY A CA 1
ATOM 1426 C C . GLY A 1 179 ? -68.756 8.918 74.749 1.00 83.50 179 GLY A C 1
ATOM 1427 O O . GLY A 1 179 ? -69.315 9.485 75.684 1.00 83.50 179 GLY A O 1
ATOM 1428 N N . MET A 1 180 ? -68.526 7.600 74.753 1.00 82.56 180 MET A N 1
ATOM 1429 C CA . MET A 1 180 ? -68.959 6.715 75.848 1.00 82.56 180 MET A CA 1
ATOM 1430 C C . MET A 1 180 ? -68.306 7.067 77.195 1.00 82.56 180 MET A C 1
ATOM 1432 O O . MET A 1 180 ? -68.937 6.928 78.241 1.00 82.56 180 MET A O 1
ATOM 1436 N N . ILE A 1 181 ? -67.051 7.527 77.189 1.00 81.25 181 ILE A N 1
ATOM 1437 C CA . ILE A 1 181 ? -66.368 8.016 78.392 1.00 81.25 181 ILE A CA 1
ATOM 1438 C C . ILE A 1 181 ? -67.044 9.293 78.904 1.00 81.25 181 ILE A C 1
ATOM 1440 O O . ILE A 1 181 ? -67.294 9.380 80.104 1.00 81.25 181 ILE A O 1
ATOM 1444 N N . GLN A 1 182 ? -67.396 10.243 78.030 1.00 82.12 182 GLN A N 1
ATOM 1445 C CA . GLN A 1 182 ? -68.097 11.462 78.446 1.00 82.12 182 GLN A CA 1
ATOM 1446 C C . GLN A 1 182 ? -69.481 11.151 79.036 1.00 82.12 182 GLN A C 1
ATOM 1448 O O . GLN A 1 182 ? -69.780 11.623 80.126 1.00 82.12 182 GLN A O 1
ATOM 1453 N N . GLU A 1 183 ? -70.278 10.284 78.399 1.00 84.50 183 GLU A N 1
ATOM 1454 C CA . GLU A 1 183 ? -71.574 9.845 78.947 1.00 84.50 183 GLU A CA 1
ATOM 1455 C C . GLU A 1 183 ? -71.437 9.236 80.355 1.00 84.50 183 GLU A C 1
ATOM 1457 O O . GLU A 1 183 ? -72.287 9.454 81.220 1.00 84.50 183 GLU A O 1
ATOM 1462 N N . LYS A 1 184 ? -70.354 8.488 80.613 1.00 82.94 184 LYS A N 1
ATOM 1463 C CA . LYS A 1 184 ? -70.081 7.894 81.931 1.00 82.94 184 LYS A CA 1
ATOM 1464 C C . LYS A 1 184 ? -69.548 8.903 82.950 1.00 82.94 184 LYS A C 1
ATOM 1466 O O . LYS A 1 184 ? -69.844 8.750 84.132 1.00 82.94 184 LYS A O 1
ATOM 1471 N N . VAL A 1 185 ? -68.817 9.933 82.525 1.00 85.31 185 VAL A N 1
ATOM 1472 C CA . VAL A 1 185 ? -68.437 11.066 83.388 1.00 85.31 185 VAL A CA 1
ATOM 1473 C C . VAL A 1 185 ? -69.681 11.853 83.806 1.00 85.31 185 VAL A C 1
ATOM 1475 O O . VAL A 1 185 ? -69.878 12.072 84.999 1.00 85.31 185 VAL A O 1
ATOM 1478 N N . ASP A 1 186 ? -70.567 12.179 82.864 1.00 83.88 186 ASP A N 1
ATOM 1479 C CA . ASP A 1 186 ? -71.810 12.915 83.130 1.00 83.88 186 ASP A CA 1
ATOM 1480 C C . ASP A 1 186 ? -72.751 12.133 84.079 1.00 83.88 186 ASP A C 1
ATOM 1482 O O . ASP A 1 186 ? -73.394 12.709 84.963 1.00 83.88 186 ASP A O 1
ATOM 1486 N N . GLU A 1 187 ? -72.808 10.801 83.944 1.00 86.56 187 GLU A N 1
ATOM 1487 C CA . GLU A 1 187 ? -73.542 9.915 84.859 1.00 86.56 187 GLU A CA 1
ATOM 1488 C C . GLU A 1 187 ? -72.917 9.877 86.267 1.00 86.56 187 GLU A C 1
ATOM 1490 O O . GLU A 1 187 ? -73.644 9.933 87.264 1.00 86.56 187 GLU A O 1
ATOM 1495 N N . ILE A 1 188 ? -71.582 9.840 86.370 1.00 82.88 188 ILE A N 1
ATOM 1496 C CA . ILE A 1 188 ? -70.860 9.892 87.651 1.00 82.88 188 ILE A CA 1
ATOM 1497 C C . ILE A 1 188 ? -71.093 11.233 88.360 1.00 82.88 188 ILE A C 1
ATOM 1499 O O . ILE A 1 188 ? -71.399 11.227 89.552 1.00 82.88 188 ILE A O 1
ATOM 1503 N N . ASP A 1 189 ? -71.013 12.364 87.658 1.00 82.56 189 ASP A N 1
ATOM 1504 C CA . ASP A 1 189 ? -71.247 13.693 88.241 1.00 82.56 189 ASP A CA 1
ATOM 1505 C C . ASP A 1 189 ? -72.685 13.842 88.767 1.00 82.56 189 ASP A C 1
ATOM 1507 O O . ASP A 1 189 ? -72.907 14.376 89.858 1.00 82.56 189 ASP A O 1
ATOM 1511 N N . ASN A 1 190 ? -73.675 13.301 88.049 1.00 84.31 190 ASN A N 1
ATOM 1512 C CA . ASN A 1 190 ? -75.069 13.253 88.500 1.00 84.31 190 ASN A CA 1
ATOM 1513 C C . ASN A 1 190 ? -75.223 12.390 89.772 1.00 84.31 190 ASN A C 1
ATOM 1515 O O . ASN A 1 190 ? -75.842 12.815 90.752 1.00 84.31 190 ASN A O 1
ATOM 1519 N N . LEU A 1 191 ? -74.590 11.212 89.816 1.00 81.44 191 LEU A N 1
ATOM 1520 C CA . LEU A 1 191 ? -74.575 10.347 91.003 1.00 81.44 191 LEU A CA 1
ATOM 1521 C C . LEU A 1 191 ? -73.820 10.972 92.192 1.00 81.44 191 LEU A C 1
ATOM 1523 O O . LEU A 1 191 ? -74.216 10.757 93.342 1.00 81.44 191 LEU A O 1
ATOM 1527 N N . GLN A 1 192 ? -72.780 11.778 91.957 1.00 78.25 192 GLN A N 1
ATOM 1528 C CA . GLN A 1 192 ? -72.107 12.548 93.010 1.00 78.25 192 GLN A CA 1
ATOM 1529 C C . GLN A 1 192 ? -73.011 13.653 93.572 1.00 78.25 192 GLN A C 1
ATOM 1531 O O . GLN A 1 192 ? -73.103 13.798 94.792 1.00 78.25 192 GLN A O 1
ATOM 1536 N N . GLN A 1 193 ? -73.737 14.385 92.719 1.00 79.19 193 GLN A N 1
ATOM 1537 C CA . GLN A 1 193 ? -74.711 15.390 93.167 1.00 79.19 193 GLN A CA 1
ATOM 1538 C C . GLN A 1 193 ? -75.848 14.759 93.989 1.00 79.19 193 GLN A C 1
ATOM 1540 O O . GLN A 1 193 ? -76.212 15.294 95.038 1.00 79.19 193 GLN A O 1
ATOM 1545 N N . GLN A 1 194 ? -76.356 13.591 93.577 1.00 79.62 194 GLN A N 1
ATOM 1546 C CA . GLN A 1 194 ? -77.361 12.845 94.347 1.00 79.62 194 GLN A CA 1
ATOM 1547 C C . GLN A 1 194 ? -76.827 12.370 95.704 1.00 79.62 194 GLN A C 1
ATOM 1549 O O . GLN A 1 194 ? -77.507 12.553 96.714 1.00 79.62 194 GLN A O 1
ATOM 1554 N N . ASN A 1 195 ? -75.607 11.821 95.760 1.00 74.19 195 ASN A N 1
ATOM 1555 C CA . ASN A 1 195 ? -74.976 11.451 97.031 1.00 74.19 195 ASN A CA 1
ATOM 1556 C C . ASN A 1 195 ? -74.828 12.663 97.956 1.00 74.19 195 ASN A C 1
ATOM 1558 O O . ASN A 1 195 ? -75.209 12.586 99.119 1.00 74.19 195 ASN A O 1
ATOM 1562 N N . LYS A 1 196 ? -74.354 13.804 97.440 1.00 79.88 196 LYS A N 1
ATOM 1563 C CA . LYS A 1 196 ? -74.185 15.020 98.244 1.00 79.88 196 LYS A CA 1
ATOM 1564 C C . LYS A 1 196 ? -75.506 15.494 98.862 1.00 79.88 196 LYS A C 1
ATOM 1566 O O . LYS A 1 196 ? -75.550 15.774 100.057 1.00 79.88 196 LYS A O 1
ATOM 1571 N N . ALA A 1 197 ? -76.589 15.501 98.083 1.00 77.38 197 ALA A N 1
ATOM 1572 C CA . ALA A 1 197 ? -77.924 15.852 98.571 1.00 77.38 197 ALA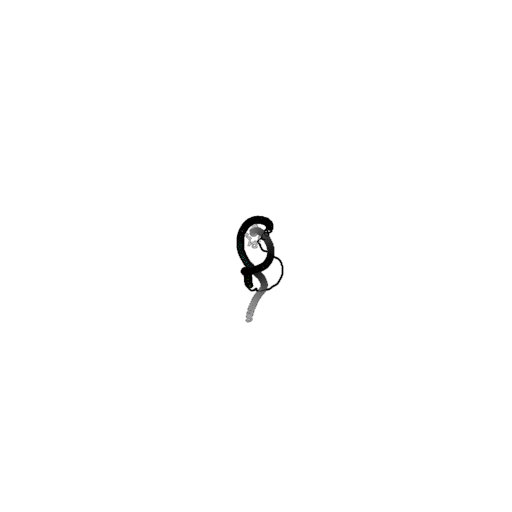 A CA 1
ATOM 1573 C C . ALA A 1 197 ? -78.479 14.850 99.609 1.00 77.38 197 ALA A C 1
ATOM 1575 O O . ALA A 1 197 ? -79.285 15.227 100.461 1.00 77.38 197 ALA A O 1
ATOM 1576 N N . LEU A 1 198 ? -78.055 13.580 99.567 1.00 75.94 198 LEU A N 1
ATOM 1577 C CA . LEU A 1 198 ? -78.377 12.589 100.599 1.00 75.94 198 LEU A CA 1
ATOM 1578 C C . LEU A 1 198 ? -77.547 12.795 101.877 1.00 75.94 198 LEU A C 1
ATOM 1580 O O . LEU A 1 198 ? -78.110 12.686 102.966 1.00 75.94 198 LEU A O 1
ATOM 1584 N N . THR A 1 199 ? -76.265 13.156 101.771 1.00 75.69 199 THR A N 1
ATOM 1585 C CA . THR A 1 199 ? -75.411 13.488 102.927 1.00 75.69 199 THR A CA 1
ATOM 1586 C C . THR A 1 199 ? -75.927 14.721 103.667 1.00 75.69 199 THR A C 1
ATOM 1588 O O . THR A 1 199 ? -76.196 14.637 104.863 1.00 75.69 199 THR A O 1
ATOM 1591 N N . GLU A 1 200 ? -76.186 15.823 102.954 1.00 79.25 200 GLU A N 1
ATOM 1592 C CA . GLU A 1 200 ? -76.755 17.061 103.522 1.00 79.25 200 GLU A CA 1
ATOM 1593 C C . GLU A 1 200 ? -78.113 16.793 104.218 1.00 79.25 200 GLU A C 1
ATOM 1595 O O . GLU A 1 200 ? -78.440 17.378 105.254 1.00 79.25 200 GLU A O 1
ATOM 1600 N N . LYS A 1 201 ? -78.897 15.836 103.701 1.00 79.31 201 LYS A N 1
ATOM 1601 C CA . LYS A 1 201 ? -80.151 15.380 104.319 1.00 79.31 201 LYS A CA 1
ATOM 1602 C C . LYS A 1 201 ? -79.939 14.479 105.544 1.00 79.31 201 LYS A C 1
ATOM 1604 O O . LYS A 1 201 ? -80.771 14.507 106.449 1.00 79.31 201 LYS A O 1
ATOM 1609 N N . SER A 1 202 ? -78.857 13.702 105.597 1.00 71.75 202 SER A N 1
ATOM 1610 C CA . SER A 1 202 ? -78.487 12.890 106.764 1.00 71.75 202 SER A CA 1
ATOM 1611 C C . SER A 1 202 ? -78.034 13.772 107.931 1.00 71.75 202 SER A C 1
ATOM 1613 O O . SER A 1 202 ? -78.529 13.613 109.045 1.00 71.75 202 SER A O 1
ATOM 1615 N N . GLU A 1 203 ? -77.191 14.771 107.663 1.00 73.62 203 GLU A N 1
ATOM 1616 C CA . GLU A 1 203 ? -76.754 15.779 108.645 1.00 73.62 203 GLU A CA 1
ATOM 1617 C C . GLU A 1 203 ? -77.956 16.553 109.230 1.00 73.62 203 GLU A C 1
ATOM 1619 O O . GLU A 1 203 ? -78.034 16.804 110.437 1.00 73.62 203 GLU A O 1
ATOM 1624 N N . SER A 1 204 ? -78.963 16.849 108.397 1.00 73.94 204 SER A N 1
ATOM 1625 C CA . SER A 1 204 ? -80.239 17.437 108.834 1.00 73.94 204 SER A CA 1
ATOM 1626 C C . SER A 1 204 ? -81.100 16.511 109.710 1.00 73.94 204 SER A C 1
ATOM 1628 O O . SER A 1 204 ? -81.988 17.006 110.402 1.00 73.94 204 SER A O 1
ATOM 1630 N N . ILE A 1 205 ? -80.905 15.190 109.679 1.00 74.69 205 ILE A N 1
ATOM 1631 C CA . ILE A 1 205 ? -81.621 14.238 110.548 1.00 74.69 205 ILE A CA 1
ATOM 1632 C C . ILE A 1 205 ? -80.854 14.046 111.860 1.00 74.69 205 ILE A C 1
ATOM 1634 O O . ILE A 1 205 ? -81.460 14.025 112.929 1.00 74.69 205 ILE A O 1
ATOM 1638 N N . GLU A 1 206 ? -79.526 13.980 111.802 1.00 73.88 206 GLU A N 1
ATOM 1639 C CA . GLU A 1 206 ? -78.658 13.821 112.973 1.00 73.88 206 GLU A CA 1
ATOM 1640 C C . GLU A 1 206 ? -78.731 15.033 113.925 1.00 73.88 206 GLU A C 1
ATOM 1642 O O . GLU A 1 206 ? -78.800 14.876 115.146 1.00 73.88 206 GLU A O 1
ATOM 1647 N N . THR A 1 207 ? -78.848 16.246 113.375 1.00 70.50 207 THR A N 1
ATOM 1648 C CA . THR A 1 207 ? -79.091 17.484 114.145 1.00 70.50 207 THR A CA 1
ATOM 1649 C C . THR A 1 207 ? -80.486 17.547 114.792 1.00 70.50 207 THR A C 1
ATOM 1651 O O . THR A 1 207 ? -80.625 18.068 115.905 1.00 70.50 207 THR A O 1
ATOM 1654 N N . ASN A 1 208 ? -81.511 16.955 114.170 1.00 72.50 208 ASN A N 1
ATOM 1655 C CA . ASN A 1 208 ? -82.826 16.775 114.803 1.00 72.50 208 ASN A CA 1
ATOM 1656 C C . ASN A 1 208 ? -82.760 15.737 115.941 1.00 72.50 208 ASN A C 1
ATOM 1658 O O . ASN A 1 208 ? -83.285 15.969 117.030 1.00 72.50 208 ASN A O 1
ATOM 1662 N N . LEU A 1 209 ? -82.027 14.634 115.748 1.00 69.06 209 LEU A N 1
ATOM 1663 C CA . LEU A 1 209 ? -81.858 13.601 116.775 1.00 69.06 209 LEU A CA 1
ATOM 1664 C C . LEU A 1 209 ? -81.170 14.148 118.044 1.00 69.06 209 LEU A C 1
ATOM 1666 O O . LEU A 1 209 ? -81.561 13.814 119.164 1.00 69.06 209 LEU A O 1
ATOM 1670 N N . GLN A 1 210 ? -80.181 15.037 117.882 1.00 66.25 210 GLN A N 1
ATOM 1671 C CA . GLN A 1 210 ? -79.524 15.720 119.005 1.00 66.25 210 GLN A CA 1
ATOM 1672 C C . GLN A 1 210 ? -80.457 16.674 119.771 1.00 66.25 210 GLN A C 1
ATOM 1674 O O . GLN A 1 210 ? -80.300 16.830 120.985 1.00 66.25 210 GLN A O 1
ATOM 1679 N N . THR A 1 211 ? -81.434 17.300 119.107 1.00 67.44 211 THR A N 1
ATOM 1680 C CA . THR A 1 211 ? -82.373 18.220 119.773 1.00 67.44 211 THR A CA 1
ATOM 1681 C C . THR A 1 211 ? -83.490 17.484 120.515 1.00 67.44 211 THR A C 1
ATOM 1683 O O . THR A 1 211 ? -83.850 17.900 121.617 1.00 67.44 211 THR A O 1
ATOM 1686 N N . GLU A 1 212 ? -83.963 16.336 120.021 1.00 63.19 212 GLU A N 1
ATOM 1687 C CA . GLU A 1 212 ? -84.892 15.486 120.783 1.00 63.19 212 GLU A CA 1
ATOM 1688 C C . GLU A 1 212 ? -84.212 14.816 121.990 1.00 63.19 212 GLU A C 1
ATOM 1690 O O . GLU A 1 212 ? -84.805 14.772 123.074 1.00 63.19 212 GLU A O 1
ATOM 1695 N N . ALA A 1 213 ? -82.945 14.397 121.870 1.00 64.62 213 ALA A N 1
ATOM 1696 C CA . ALA A 1 213 ? -82.174 13.831 122.984 1.00 64.62 213 ALA A CA 1
ATOM 1697 C C . ALA A 1 213 ? -82.085 14.774 124.204 1.00 64.62 213 ALA A C 1
ATOM 1699 O O . ALA A 1 213 ? -82.176 14.316 125.346 1.00 64.62 213 ALA A O 1
ATOM 1700 N N . ALA A 1 214 ? -81.987 16.090 123.978 1.00 59.44 214 ALA A N 1
ATOM 1701 C CA . ALA A 1 214 ? -81.967 17.093 125.045 1.00 59.44 214 ALA A CA 1
ATOM 1702 C C . ALA A 1 214 ? -83.299 17.183 125.826 1.00 59.44 214 ALA A C 1
ATOM 1704 O O . ALA A 1 214 ? -83.295 17.434 127.036 1.00 59.44 214 ALA A O 1
ATOM 1705 N N . SER A 1 215 ? -84.438 16.923 125.174 1.00 64.62 215 SER A N 1
ATOM 1706 C CA . SER A 1 215 ? -85.762 16.960 125.819 1.00 64.62 215 SER A CA 1
ATOM 1707 C C . SER A 1 215 ? -85.986 15.795 126.796 1.00 64.62 215 SER A C 1
ATOM 1709 O O . SER A 1 215 ? -86.616 15.961 127.844 1.00 64.62 215 SER A O 1
ATOM 1711 N N . VAL A 1 216 ? -85.397 14.626 126.511 1.00 63.94 216 VAL A N 1
ATOM 1712 C CA . VAL A 1 216 ? -85.497 13.424 127.358 1.00 63.94 216 VAL A CA 1
ATOM 1713 C C . VAL A 1 216 ? -84.796 13.632 128.705 1.00 63.94 216 VAL A C 1
ATOM 1715 O O . VAL A 1 216 ? -85.274 13.151 129.735 1.00 63.94 216 VAL A O 1
ATOM 1718 N N . THR A 1 217 ? -83.702 14.399 128.737 1.00 64.38 217 THR A N 1
ATOM 1719 C CA . THR A 1 217 ? -83.040 14.792 129.991 1.00 64.38 217 THR A CA 1
ATOM 1720 C C . THR A 1 217 ? -83.922 15.671 130.884 1.00 64.38 217 THR A C 1
ATOM 1722 O O . THR A 1 217 ? -83.968 15.438 132.090 1.00 64.38 217 THR A O 1
ATOM 1725 N N . GLU A 1 218 ? -84.688 16.616 130.325 1.00 58.81 218 GLU A N 1
ATOM 1726 C CA . GLU A 1 218 ? -85.508 17.557 131.114 1.00 58.81 218 GLU A CA 1
ATOM 1727 C C . GLU A 1 218 ? -86.758 16.910 131.752 1.00 58.81 218 GLU A C 1
ATOM 1729 O O . GLU A 1 218 ? -87.309 17.412 132.737 1.00 58.81 218 GLU A O 1
ATOM 1734 N N . LEU A 1 219 ? -87.218 15.778 131.211 1.00 58.25 219 LEU A N 1
ATOM 1735 C CA . LEU A 1 219 ? -88.285 14.974 131.818 1.00 58.25 219 LEU A CA 1
ATOM 1736 C C . LEU A 1 219 ? -87.781 14.128 132.997 1.00 58.25 219 LEU A C 1
ATOM 1738 O O . LEU A 1 219 ? -88.540 13.866 133.930 1.00 58.25 219 LEU A O 1
ATOM 1742 N N . LYS A 1 220 ? -86.503 13.733 132.994 1.00 61.38 220 LYS A N 1
ATOM 1743 C CA . LYS A 1 220 ? -85.945 12.776 133.961 1.00 61.38 220 LYS A CA 1
ATOM 1744 C C . LYS A 1 220 ? -85.836 13.335 135.382 1.00 61.38 220 LYS A C 1
ATOM 1746 O O . LYS A 1 220 ? -86.067 12.604 136.344 1.00 61.38 220 LYS A O 1
ATOM 1751 N N . ASP A 1 221 ? -85.543 14.627 135.530 1.00 55.03 221 ASP A N 1
ATOM 1752 C CA . ASP A 1 221 ? -85.429 15.258 136.852 1.00 55.03 221 ASP A CA 1
ATOM 1753 C C . ASP A 1 221 ? -86.781 15.645 137.481 1.00 55.03 221 ASP A C 1
ATOM 1755 O O . ASP A 1 221 ? -86.841 15.863 138.690 1.00 55.03 221 ASP A O 1
ATOM 1759 N N . LYS A 1 222 ? -87.890 15.626 136.724 1.00 62.12 222 LYS A N 1
ATOM 1760 C CA . LYS A 1 222 ? -89.246 15.854 137.268 1.00 62.12 222 LYS A CA 1
ATOM 1761 C C . LYS A 1 222 ? -89.809 14.642 138.033 1.00 62.12 222 LYS 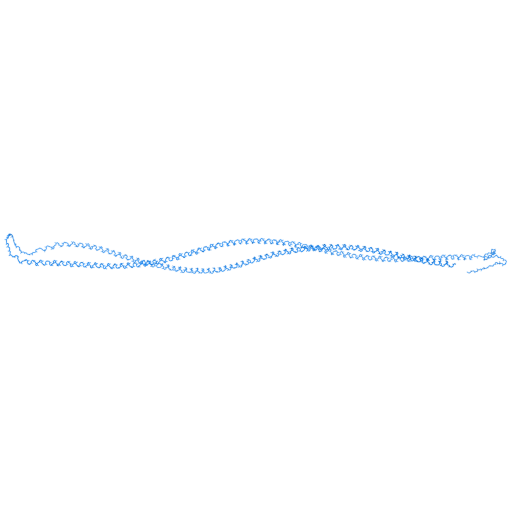A C 1
ATOM 1763 O O . LYS A 1 222 ? -90.722 14.812 138.839 1.00 62.12 222 LYS A O 1
ATOM 1768 N N . CYS A 1 223 ? -89.254 13.440 137.843 1.00 48.38 223 CYS A N 1
ATOM 1769 C CA . CYS A 1 223 ? -89.716 12.221 138.525 1.00 48.38 223 CYS A CA 1
ATOM 1770 C C . CYS A 1 223 ? -89.232 12.092 139.982 1.00 48.38 223 CYS A C 1
ATOM 1772 O O . CYS A 1 223 ? -89.968 11.566 140.813 1.00 48.38 223 CYS A O 1
ATOM 1774 N N . LYS A 1 224 ? -88.044 12.615 140.325 1.00 58.00 224 LYS A N 1
ATOM 1775 C CA . LYS A 1 224 ? -87.460 12.502 141.683 1.00 58.00 224 LYS A CA 1
ATOM 1776 C C . LYS A 1 224 ? -88.275 13.207 142.775 1.00 58.00 224 LYS A C 1
ATOM 1778 O O . LYS A 1 224 ? -88.111 12.913 143.953 1.00 58.00 224 LYS A O 1
ATOM 1783 N N . THR A 1 225 ? -89.137 14.152 142.407 1.00 49.47 225 THR A N 1
ATOM 1784 C CA . THR A 1 225 ? -89.920 14.960 143.356 1.00 49.47 225 THR A CA 1
ATOM 1785 C C . THR A 1 225 ? -91.156 14.260 143.929 1.00 49.47 225 THR A C 1
ATOM 1787 O O . THR A 1 225 ? -91.742 14.791 144.864 1.00 49.47 225 THR A O 1
ATOM 1790 N N . LEU A 1 226 ? -91.558 13.093 143.405 1.00 52.06 226 LEU A N 1
ATOM 1791 C CA . LEU A 1 226 ? -92.793 12.397 143.816 1.00 52.06 226 LEU A CA 1
ATOM 1792 C C . LEU A 1 226 ? -92.566 11.163 144.709 1.00 52.06 226 LEU A C 1
ATOM 1794 O O . LEU A 1 226 ? -93.497 10.700 145.362 1.00 52.06 226 LEU A O 1
ATOM 1798 N N . GLU A 1 227 ? -91.334 10.662 144.817 1.00 48.75 227 GLU A N 1
ATOM 1799 C CA . GLU A 1 227 ? -90.997 9.538 145.712 1.00 48.75 227 GLU A CA 1
ATOM 1800 C C . GLU A 1 227 ? -91.009 9.946 147.204 1.00 48.75 227 GLU A C 1
ATOM 1802 O O . GLU A 1 227 ? -91.023 9.097 148.091 1.00 48.75 227 GLU A O 1
ATOM 1807 N N . SER A 1 228 ? -91.061 11.252 147.497 1.00 48.41 228 SER A N 1
ATOM 1808 C CA . SER A 1 228 ? -90.983 11.812 148.855 1.00 48.41 228 SER A CA 1
ATOM 1809 C C . SER A 1 228 ? -92.288 11.760 149.669 1.00 48.41 228 SER A C 1
ATOM 1811 O O . SER A 1 228 ? -92.264 12.119 150.850 1.00 48.41 228 SER A O 1
ATOM 1813 N N . GLU A 1 229 ? -93.427 11.380 149.078 1.00 47.03 229 GLU A N 1
ATOM 1814 C CA . GLU A 1 229 ? -94.748 11.560 149.714 1.00 47.03 229 GLU A CA 1
ATOM 1815 C C . GLU A 1 229 ? -95.473 10.254 150.094 1.00 47.03 229 GLU A C 1
ATOM 1817 O O . GLU A 1 229 ? -96.431 10.298 150.865 1.00 47.03 229 GLU A O 1
ATOM 1822 N N . LEU A 1 230 ? -95.012 9.085 149.626 1.00 40.66 230 LEU A N 1
ATOM 1823 C CA . LEU A 1 230 ? -95.776 7.832 149.740 1.00 40.66 230 LEU A CA 1
ATOM 1824 C C . LEU A 1 230 ? -95.559 7.049 151.053 1.00 40.66 230 LEU A C 1
ATOM 1826 O O . LEU A 1 230 ? -96.503 6.456 151.572 1.00 40.66 230 LEU A O 1
ATOM 1830 N N . GLU A 1 231 ? -94.358 7.070 151.643 1.00 45.12 231 GLU A N 1
ATOM 1831 C CA . GLU A 1 231 ? -94.041 6.217 152.810 1.00 45.12 231 GLU A CA 1
ATOM 1832 C C . GLU A 1 231 ? -94.578 6.762 154.156 1.00 45.12 231 GLU A C 1
ATOM 1834 O O . GLU A 1 231 ? -94.334 6.196 155.217 1.00 45.12 231 GLU A O 1
ATOM 1839 N N . ARG A 1 232 ? -95.363 7.850 154.137 1.00 43.31 232 ARG A N 1
ATOM 1840 C CA . ARG A 1 232 ? -96.005 8.442 155.332 1.00 43.31 232 ARG A CA 1
ATOM 1841 C C . ARG A 1 232 ? -97.326 7.779 155.753 1.00 43.31 232 ARG A C 1
ATOM 1843 O O . ARG A 1 232 ? -97.971 8.272 156.674 1.00 43.31 232 ARG A O 1
ATOM 1850 N N . ALA A 1 233 ? -97.731 6.682 155.111 1.00 37.28 233 ALA A N 1
ATOM 1851 C CA . ALA A 1 233 ? -99.051 6.061 155.285 1.00 37.28 233 ALA A CA 1
ATOM 1852 C C . ALA A 1 233 ? -99.013 4.576 155.724 1.00 37.28 233 ALA A C 1
ATOM 1854 O O . ALA A 1 233 ? -99.899 3.805 155.358 1.00 37.28 233 ALA A O 1
ATOM 1855 N N . LYS A 1 234 ? -97.989 4.157 156.488 1.00 39.44 234 LYS A N 1
ATOM 1856 C CA . LYS A 1 234 ? -97.846 2.777 157.014 1.00 39.44 234 LYS A CA 1
ATOM 1857 C C . LYS A 1 234 ? -97.452 2.673 158.500 1.00 39.44 234 LYS A C 1
ATOM 1859 O O . LYS A 1 234 ? -96.922 1.651 158.925 1.00 39.44 234 LYS A O 1
ATOM 1864 N N . GLU A 1 235 ? -97.759 3.683 159.313 1.00 36.44 235 GLU A N 1
ATOM 1865 C CA . GLU A 1 235 ? -97.792 3.527 160.776 1.00 36.44 235 GLU A CA 1
ATOM 1866 C C . GLU A 1 235 ? -99.214 3.720 161.314 1.00 36.44 235 GLU A C 1
ATOM 1868 O O . GLU A 1 235 ? -99.856 4.716 160.985 1.00 36.44 235 GLU A O 1
ATOM 1873 N N . ARG A 1 236 ? -99.614 2.829 162.238 1.00 38.97 236 ARG A N 1
ATOM 1874 C CA . ARG A 1 236 ? -100.888 2.815 162.995 1.00 38.97 236 ARG A CA 1
ATOM 1875 C C . ARG A 1 236 ? -102.128 2.497 162.125 1.00 38.97 236 ARG A C 1
ATOM 1877 O O . ARG A 1 236 ? -102.127 2.705 160.921 1.00 38.97 236 ARG A O 1
ATOM 1884 N N . GLU A 1 237 ? -103.194 1.899 162.658 1.00 31.64 237 GLU A N 1
ATOM 1885 C CA . GLU A 1 237 ? -103.510 1.614 164.066 1.00 31.64 237 GLU A CA 1
ATOM 1886 C C . GLU A 1 237 ? -104.323 0.316 164.211 1.00 31.64 237 GLU A C 1
ATOM 1888 O O . GLU A 1 237 ? -105.241 0.086 163.426 1.00 31.64 237 GLU A O 1
ATOM 1893 N N . THR A 1 238 ? -103.986 -0.525 165.198 1.00 30.98 238 THR A N 1
ATOM 1894 C CA . THR A 1 238 ? -104.892 -1.125 166.214 1.00 30.98 238 THR A CA 1
ATOM 1895 C C . THR A 1 238 ? -104.268 -2.377 166.865 1.00 30.98 238 THR A C 1
ATOM 1897 O O . THR A 1 238 ? -103.709 -3.213 166.165 1.00 30.98 238 THR A O 1
ATOM 1900 N N . GLU A 1 239 ? -104.400 -2.660 168.166 1.00 32.97 239 GLU A N 1
ATOM 1901 C CA . GLU A 1 239 ? -104.325 -1.828 169.386 1.00 32.97 239 GLU A CA 1
ATOM 1902 C C . GLU A 1 239 ? -104.444 -2.744 170.634 1.00 32.97 239 GLU A C 1
ATOM 1904 O O . GLU A 1 239 ? -104.562 -3.960 170.504 1.00 32.97 239 GLU A O 1
ATOM 1909 N N . LEU A 1 240 ? -104.493 -2.150 171.836 1.00 32.50 240 LEU A N 1
ATOM 1910 C CA . LEU A 1 240 ? -105.119 -2.728 173.040 1.00 32.50 240 LEU A CA 1
ATOM 1911 C C . LEU A 1 240 ? -104.500 -4.024 173.619 1.00 32.50 240 LEU A C 1
ATOM 1913 O O . LEU A 1 240 ? -105.114 -5.094 173.624 1.00 32.50 240 LEU A O 1
ATOM 1917 N N . ASN A 1 241 ? -103.346 -3.866 174.283 1.00 29.84 241 ASN A N 1
ATOM 1918 C CA . ASN A 1 241 ? -103.207 -3.885 175.764 1.00 29.84 241 ASN A CA 1
ATOM 1919 C C . ASN A 1 241 ? -101.784 -4.358 176.162 1.00 29.84 241 ASN A C 1
ATOM 1921 O O . ASN A 1 241 ? -101.368 -5.425 175.728 1.00 29.84 241 ASN A O 1
ATOM 1925 N N . ASN A 1 242 ? -100.920 -3.619 176.881 1.00 31.77 242 ASN A N 1
ATOM 1926 C CA . ASN A 1 242 ? -101.058 -2.771 178.090 1.00 31.77 242 ASN A CA 1
ATOM 1927 C C . ASN A 1 242 ? -101.600 -3.558 179.304 1.00 31.77 242 ASN A C 1
ATOM 1929 O O . ASN A 1 242 ? -102.699 -4.086 179.225 1.00 31.77 242 ASN A O 1
ATOM 1933 N N . SER A 1 243 ? -100.958 -3.646 180.473 1.00 35.34 243 SER A N 1
ATOM 1934 C CA . SER A 1 243 ? -99.644 -3.165 180.964 1.00 35.34 243 SER A CA 1
ATOM 1935 C C . SER A 1 243 ? -99.079 -4.235 181.961 1.00 35.34 243 SER A C 1
ATOM 1937 O O . SER A 1 243 ? -99.383 -5.404 181.743 1.00 35.34 243 SER A O 1
ATOM 1939 N N . PHE A 1 244 ? -98.249 -4.056 183.004 1.00 23.66 244 PHE A N 1
ATOM 1940 C CA . PHE A 1 244 ? -97.794 -2.912 183.817 1.00 23.66 244 PHE A CA 1
ATOM 1941 C C . PHE A 1 244 ? -96.421 -3.205 184.490 1.00 23.66 244 PHE A C 1
ATOM 1943 O O . PHE A 1 244 ? -95.725 -4.137 184.089 1.00 23.66 244 PHE A O 1
ATOM 1950 N N . ASP A 1 245 ? -96.032 -2.388 185.473 1.00 31.06 245 ASP A N 1
ATOM 1951 C CA . ASP A 1 245 ? -94.692 -2.260 186.059 1.00 31.06 245 ASP A CA 1
ATOM 1952 C C . ASP A 1 245 ? -94.259 -3.333 187.093 1.00 31.06 245 ASP A C 1
ATOM 1954 O O . ASP A 1 245 ? -95.064 -3.943 187.791 1.00 31.06 245 ASP A O 1
ATOM 1958 N N . GLU A 1 246 ? -92.928 -3.423 187.223 1.00 33.09 246 GLU A N 1
ATOM 1959 C CA . GLU A 1 246 ? -92.098 -3.727 188.407 1.00 33.09 246 GLU A CA 1
ATOM 1960 C C . GLU A 1 246 ? -92.095 -5.095 189.152 1.00 33.09 246 GLU A C 1
ATOM 1962 O O . GLU A 1 246 ? -93.031 -5.526 189.815 1.00 33.09 246 GLU A O 1
ATOM 1967 N N . LEU A 1 247 ? -90.855 -5.615 189.214 1.00 33.62 247 LEU A N 1
ATOM 1968 C CA . LEU A 1 247 ? -90.163 -6.271 190.341 1.00 33.62 247 LEU A CA 1
ATOM 1969 C C . LEU A 1 247 ? -90.318 -7.782 190.656 1.00 33.62 247 LEU A C 1
ATOM 1971 O O . LEU A 1 247 ? -91.262 -8.255 191.274 1.00 33.62 247 LEU A O 1
ATOM 1975 N N . SER A 1 248 ? -89.162 -8.441 190.481 1.00 31.95 248 SER A N 1
ATOM 1976 C CA . SER A 1 248 ? -88.494 -9.304 191.476 1.00 31.95 248 SER A CA 1
ATOM 1977 C C . SER A 1 248 ? -88.864 -10.795 191.590 1.00 31.95 248 SER A C 1
ATOM 1979 O O . SER A 1 248 ? -89.640 -11.206 192.440 1.00 31.95 248 SER A O 1
ATOM 1981 N N . GLU A 1 249 ? -88.072 -11.591 190.862 1.00 44.12 249 GLU A N 1
ATOM 1982 C CA . GLU A 1 249 ? -87.382 -12.813 191.327 1.00 44.12 249 GLU A CA 1
ATOM 1983 C C . GLU A 1 249 ? -88.142 -14.073 191.816 1.00 44.12 249 GLU A C 1
ATOM 1985 O O . GLU A 1 249 ? -88.968 -14.066 192.717 1.00 44.12 249 GLU A O 1
ATOM 1990 N N . VAL A 1 250 ? -87.630 -15.218 191.333 1.00 42.16 250 VAL A N 1
ATOM 1991 C CA . VAL A 1 250 ? -87.548 -16.516 192.039 1.00 42.16 250 VAL A CA 1
ATOM 1992 C C . VAL A 1 250 ? -88.884 -17.168 192.456 1.00 42.16 250 VAL A C 1
ATOM 1994 O O . VAL A 1 250 ? -89.372 -16.988 193.567 1.00 42.16 250 VAL A O 1
ATOM 1997 N N . ARG A 1 251 ? -89.327 -18.174 191.675 1.00 32.41 251 ARG A N 1
ATOM 1998 C CA . ARG A 1 251 ? -88.926 -19.585 191.927 1.00 32.41 251 ARG A CA 1
ATOM 1999 C C . ARG A 1 251 ? -89.529 -20.611 190.941 1.00 32.41 251 ARG A C 1
ATOM 2001 O O . ARG A 1 251 ? -90.677 -21.004 191.058 1.00 32.41 251 ARG A O 1
ATOM 2008 N N . ASN A 1 252 ? -88.657 -21.140 190.085 1.00 33.84 252 ASN A N 1
ATOM 2009 C CA . ASN A 1 252 ? -88.542 -22.539 189.643 1.00 33.84 252 ASN A CA 1
ATOM 2010 C C . ASN A 1 252 ? -89.799 -23.380 189.281 1.00 33.84 252 ASN A C 1
ATOM 2012 O O . ASN A 1 252 ? -90.432 -23.970 190.150 1.00 33.84 252 ASN A O 1
ATOM 2016 N N . ALA A 1 253 ? -89.854 -23.699 187.979 1.00 43.06 253 ALA A N 1
ATOM 2017 C CA . ALA A 1 253 ? -89.816 -25.068 187.426 1.00 43.06 253 ALA A CA 1
ATOM 2018 C C . ALA A 1 253 ? -91.110 -25.839 187.072 1.00 43.06 253 ALA A C 1
ATOM 2020 O O . ALA A 1 253 ? -92.158 -25.730 187.694 1.00 43.06 253 ALA A O 1
ATOM 2021 N N . MET A 1 254 ? -90.905 -26.739 186.095 1.00 37.06 254 MET A N 1
ATOM 2022 C CA . MET A 1 254 ? -91.665 -27.962 185.803 1.00 37.06 254 MET A CA 1
ATOM 2023 C C . MET A 1 254 ? -93.011 -27.837 185.062 1.00 37.06 254 MET A C 1
ATOM 2025 O O . MET A 1 254 ? -94.051 -28.228 185.580 1.00 37.06 254 MET A O 1
ATOM 2029 N N . ASN A 1 255 ? -92.953 -27.474 183.769 1.00 38.22 255 ASN A N 1
ATOM 2030 C CA . ASN A 1 255 ? -93.221 -28.488 182.725 1.00 38.22 255 ASN A CA 1
ATOM 2031 C C . ASN A 1 255 ? -92.702 -28.114 181.315 1.00 38.22 255 ASN A C 1
ATOM 2033 O O . ASN A 1 255 ? -93.450 -27.876 180.368 1.00 38.22 255 ASN A O 1
ATOM 2037 N N . THR A 1 256 ? -91.377 -28.109 181.161 1.00 47.97 256 THR A N 1
ATOM 2038 C CA . THR A 1 256 ? -90.666 -27.856 179.893 1.00 47.97 256 THR A CA 1
ATOM 2039 C C . THR A 1 256 ? -90.649 -29.105 178.991 1.00 47.97 256 THR A C 1
ATOM 2041 O O . THR A 1 256 ? -89.590 -29.688 178.780 1.00 47.97 256 THR A O 1
ATOM 2044 N N . GLN A 1 257 ? -91.815 -29.588 178.529 1.00 45.62 257 GLN A N 1
ATOM 2045 C CA . GLN A 1 257 ? -91.900 -30.846 177.749 1.00 45.62 257 GLN A CA 1
ATOM 2046 C C . GLN A 1 257 ? -92.933 -30.905 176.598 1.00 45.62 257 GLN A C 1
ATOM 2048 O O . GLN A 1 257 ? -93.087 -31.976 176.019 1.00 45.62 257 GLN A O 1
ATOM 2053 N N . MET A 1 258 ? -93.627 -29.817 176.224 1.00 46.53 258 MET A N 1
ATOM 2054 C CA . MET A 1 258 ? -94.672 -29.894 175.171 1.00 46.53 258 MET A CA 1
ATOM 2055 C C . MET A 1 258 ? -94.540 -28.963 173.953 1.00 46.53 258 MET A C 1
ATOM 2057 O O . MET A 1 258 ? -95.222 -29.219 172.970 1.00 46.53 258 MET A O 1
ATOM 2061 N N . VAL A 1 259 ? -93.695 -27.924 173.978 1.00 56.47 259 VAL A N 1
ATOM 2062 C CA . VAL A 1 259 ? -93.632 -26.909 172.892 1.00 56.47 259 VAL A CA 1
ATOM 2063 C C . VAL A 1 259 ? -92.362 -27.016 172.029 1.00 56.47 259 VAL A C 1
ATOM 2065 O O . VAL A 1 259 ? -92.330 -26.503 170.914 1.00 56.47 259 VAL A O 1
ATOM 2068 N N . GLU A 1 260 ? -91.340 -27.754 172.476 1.00 53.81 260 GLU A N 1
ATOM 2069 C CA . GLU A 1 260 ? -90.101 -27.983 171.708 1.00 53.81 260 GLU A CA 1
ATOM 2070 C C . GLU A 1 260 ? -90.368 -28.589 170.309 1.00 53.81 260 GLU A C 1
ATOM 2072 O O . GLU A 1 260 ? -89.666 -28.272 169.353 1.00 53.81 260 GLU A O 1
ATOM 2077 N N . LEU A 1 261 ? -91.427 -29.400 170.172 1.00 55.53 261 LEU A N 1
ATOM 2078 C CA . LEU A 1 261 ? -91.805 -30.087 168.927 1.00 55.53 261 LEU A CA 1
ATOM 2079 C C . LEU A 1 261 ? -92.397 -29.166 167.844 1.00 55.53 261 LEU A C 1
ATOM 2081 O O . LEU A 1 261 ? -92.188 -29.421 166.659 1.00 55.53 261 LEU A O 1
ATOM 2085 N N . ASP A 1 262 ? -93.100 -28.088 168.209 1.00 54.53 262 ASP A N 1
ATOM 2086 C CA . ASP A 1 262 ? -93.657 -27.149 167.217 1.00 54.53 262 ASP A CA 1
ATOM 2087 C C . ASP A 1 262 ? -92.563 -26.276 166.576 1.00 54.53 262 ASP A C 1
ATOM 2089 O O . ASP A 1 262 ? -92.708 -25.795 165.448 1.00 54.53 262 ASP A O 1
ATOM 2093 N N . LYS A 1 263 ? -91.429 -26.103 167.268 1.00 57.75 263 LYS A N 1
ATOM 2094 C CA . LYS A 1 263 ? -90.294 -25.301 166.798 1.00 57.75 263 LYS A CA 1
ATOM 2095 C C . LYS A 1 263 ? -89.539 -25.974 165.644 1.00 57.75 263 LYS A C 1
ATOM 2097 O O . LYS A 1 263 ? -89.232 -25.320 164.647 1.00 57.75 263 LYS A O 1
ATOM 2102 N N . GLU A 1 264 ? -89.293 -27.283 165.735 1.00 60.62 264 GLU A N 1
ATOM 2103 C CA . GLU A 1 264 ? -88.554 -28.042 164.710 1.00 60.62 264 GLU A CA 1
ATOM 2104 C C . GLU A 1 264 ? -89.285 -28.087 163.352 1.00 60.62 264 GLU A C 1
ATOM 2106 O O . GLU A 1 264 ? -88.655 -28.173 162.293 1.00 60.62 264 GLU A O 1
ATOM 2111 N N . LEU A 1 265 ? -90.619 -27.982 163.355 1.00 58.66 265 LEU A N 1
ATOM 2112 C CA . LEU A 1 265 ? -91.443 -28.000 162.141 1.00 58.66 265 LEU A CA 1
ATOM 2113 C C . LEU A 1 265 ? -91.381 -26.664 161.367 1.00 58.66 265 LEU A C 1
ATOM 2115 O O . LEU A 1 265 ? -91.554 -26.646 160.145 1.00 58.66 265 LEU A O 1
ATOM 2119 N N . ALA A 1 266 ? -91.086 -25.551 162.046 1.00 61.62 266 ALA A N 1
ATOM 2120 C CA . ALA A 1 266 ? -90.899 -24.246 161.411 1.00 61.62 266 ALA A CA 1
ATOM 2121 C C . ALA A 1 266 ? -89.541 -24.144 160.688 1.00 61.62 266 ALA A C 1
ATOM 2123 O O . ALA A 1 266 ? -89.489 -23.769 159.514 1.00 61.62 266 ALA A O 1
ATOM 2124 N N . GLU A 1 267 ? -88.447 -24.541 161.349 1.00 62.09 267 GLU A N 1
ATOM 2125 C CA . GLU A 1 267 ? -87.088 -24.450 160.786 1.00 62.09 267 GLU A CA 1
ATOM 2126 C C . GLU A 1 267 ? -86.914 -25.319 159.522 1.00 62.09 267 GLU A C 1
ATOM 2128 O O . GLU A 1 267 ? -86.253 -24.909 158.564 1.00 62.09 267 GLU A O 1
ATOM 2133 N N . ASN A 1 268 ? -87.585 -26.477 159.462 1.00 57.84 268 ASN A N 1
ATOM 2134 C CA . ASN A 1 268 ? -87.572 -27.362 158.290 1.00 57.84 268 ASN A CA 1
ATOM 2135 C C . ASN A 1 268 ? -88.299 -26.798 157.051 1.00 57.84 268 ASN A C 1
ATOM 2137 O O . ASN A 1 268 ? -88.038 -27.265 155.940 1.00 57.84 268 ASN A O 1
ATOM 2141 N N . LYS A 1 269 ? -89.186 -25.799 157.193 1.00 62.59 269 LYS A N 1
ATOM 2142 C CA . LYS A 1 269 ? -89.786 -25.113 156.031 1.00 62.59 269 LYS A CA 1
ATOM 2143 C C . LYS A 1 269 ? -88.827 -24.098 155.417 1.00 62.59 269 LYS A C 1
ATOM 2145 O O . LYS A 1 269 ? -88.588 -24.168 154.216 1.00 62.59 269 LYS A O 1
ATOM 2150 N N . SER A 1 270 ? -88.223 -23.241 156.245 1.00 63.75 270 SER A N 1
ATOM 2151 C CA . SER A 1 270 ? -87.256 -22.220 155.806 1.00 63.75 270 SER A CA 1
ATOM 2152 C C . SER A 1 270 ? -86.140 -22.825 154.939 1.00 63.75 270 SER A C 1
ATOM 2154 O O . SER A 1 270 ? -85.938 -22.438 153.789 1.00 63.75 270 SER A O 1
ATOM 2156 N N . LYS A 1 271 ? -85.513 -23.905 155.428 1.00 69.56 271 LYS A N 1
ATOM 2157 C CA . LYS A 1 271 ? -84.434 -24.615 154.717 1.00 69.56 271 LYS A CA 1
ATOM 2158 C C . LYS A 1 271 ? -84.837 -25.221 153.370 1.00 69.56 271 LYS A C 1
ATOM 2160 O O . LYS A 1 271 ? -83.973 -25.464 152.529 1.00 69.56 271 LYS A O 1
ATOM 2165 N N . LYS A 1 272 ? -86.128 -25.486 153.146 1.00 70.31 272 LYS A N 1
ATOM 2166 C CA . LYS A 1 272 ? -86.629 -25.983 151.858 1.00 70.31 272 LYS A CA 1
ATOM 2167 C C . LYS A 1 272 ? -86.718 -24.862 150.819 1.00 70.31 272 LYS A C 1
ATOM 2169 O O . LYS A 1 272 ? -86.465 -25.111 149.644 1.00 70.31 272 LYS A O 1
ATOM 2174 N N . GLU A 1 273 ? -87.061 -23.651 151.244 1.00 64.62 273 GLU A N 1
ATOM 2175 C CA . GLU A 1 273 ? -87.178 -22.480 150.368 1.00 64.62 273 GLU A CA 1
ATOM 2176 C C . GLU A 1 273 ? -85.787 -21.949 149.976 1.00 64.62 273 GLU A C 1
ATOM 2178 O O . GLU A 1 273 ? -85.554 -21.672 148.799 1.00 64.62 273 GLU A O 1
ATOM 2183 N N . GLU A 1 274 ? -84.815 -21.963 150.900 1.00 69.25 274 GLU A N 1
ATOM 2184 C CA . GLU A 1 274 ? -83.394 -21.714 150.590 1.00 69.25 274 GLU A CA 1
ATOM 2185 C C . GLU A 1 274 ? -82.841 -22.697 149.539 1.00 69.25 274 GLU A C 1
ATOM 2187 O O . GLU A 1 274 ? -82.208 -22.286 148.564 1.00 69.25 274 GLU A O 1
ATOM 2192 N N . LEU A 1 275 ? -83.106 -24.002 149.699 1.00 68.50 275 LEU A N 1
ATOM 2193 C CA . LEU A 1 275 ? -82.656 -25.035 148.755 1.00 68.50 275 LEU A CA 1
ATOM 2194 C C . LEU A 1 275 ? -83.316 -24.923 147.373 1.00 68.50 275 LEU A C 1
ATOM 2196 O O . LEU A 1 275 ? -82.679 -25.258 146.373 1.00 68.50 275 LEU A O 1
ATOM 2200 N N . GLN A 1 276 ? -84.559 -24.439 147.297 1.00 69.44 276 GLN A N 1
ATOM 2201 C CA . GLN A 1 276 ? -85.235 -24.189 146.024 1.00 69.44 276 GLN A CA 1
ATOM 2202 C C . GLN A 1 276 ? -84.578 -23.018 145.275 1.00 69.44 276 GLN A C 1
ATOM 2204 O O . GLN A 1 276 ? -84.178 -23.182 144.125 1.00 69.44 276 GLN A O 1
ATOM 2209 N N . LEU A 1 277 ? -84.358 -21.883 145.949 1.00 71.56 277 LEU A N 1
ATOM 2210 C CA . LEU A 1 277 ? -83.672 -20.723 145.362 1.00 71.56 277 LEU A CA 1
ATOM 2211 C C . LEU A 1 277 ? -82.234 -21.050 144.923 1.00 71.56 277 LEU A C 1
ATOM 2213 O O . LEU A 1 277 ? -81.778 -20.575 143.881 1.00 71.56 277 LEU A O 1
ATOM 2217 N N . TYR A 1 278 ? -81.525 -21.897 145.678 1.00 77.25 278 TYR A N 1
ATOM 2218 C CA . TYR A 1 278 ? -80.197 -22.372 145.286 1.00 77.25 278 TYR A CA 1
ATOM 2219 C C . TYR A 1 278 ? -80.234 -23.246 144.022 1.00 77.25 278 TYR A C 1
ATOM 2221 O O . TYR A 1 278 ? -79.374 -23.096 143.154 1.00 77.25 278 TYR A O 1
ATOM 2229 N N . LYS A 1 279 ? -81.241 -24.121 143.878 1.00 78.31 279 LYS A N 1
ATOM 2230 C CA . LYS A 1 279 ? -81.426 -24.938 142.669 1.00 78.31 279 LYS A CA 1
ATOM 2231 C C . LYS A 1 279 ? -81.706 -24.071 141.441 1.00 78.31 279 LYS A C 1
ATOM 2233 O O . LYS A 1 279 ? -81.058 -24.257 140.415 1.00 78.31 279 LYS A O 1
ATOM 2238 N N . ASP A 1 280 ? -82.629 -23.119 141.551 1.00 76.19 280 ASP A N 1
ATOM 2239 C CA . ASP A 1 280 ? -83.052 -22.294 140.412 1.00 76.19 280 ASP A CA 1
ATOM 2240 C C . ASP A 1 280 ? -81.914 -21.364 139.931 1.00 76.19 280 ASP A C 1
ATOM 2242 O O . ASP A 1 280 ? -81.748 -21.137 138.732 1.00 76.19 280 ASP A O 1
ATOM 2246 N N . SER A 1 281 ? -81.044 -20.921 140.850 1.00 77.94 281 SER A N 1
ATOM 2247 C CA . SER A 1 281 ? -79.774 -20.242 140.536 1.00 77.94 281 SER A CA 1
ATOM 2248 C C . SER A 1 281 ? -78.778 -21.130 139.772 1.00 77.94 281 SER A C 1
ATOM 2250 O O . SER A 1 281 ? -78.033 -20.645 138.915 1.00 77.94 281 SER A O 1
ATOM 2252 N N . LEU A 1 282 ? -78.754 -22.436 140.059 1.00 73.56 282 LEU A N 1
ATOM 2253 C CA . LEU A 1 282 ? -77.848 -23.388 139.417 1.00 73.56 282 LEU A CA 1
ATOM 2254 C C . LEU A 1 282 ? -78.321 -23.769 138.003 1.00 73.56 282 LEU A C 1
ATOM 2256 O O . LEU A 1 282 ? -77.503 -23.815 137.086 1.00 73.56 282 LEU A O 1
ATOM 2260 N N . ASP A 1 283 ? -79.632 -23.958 137.805 1.00 76.12 283 ASP A N 1
ATOM 2261 C CA . ASP A 1 283 ? -80.225 -24.183 136.476 1.00 76.12 283 ASP A CA 1
ATOM 2262 C C . ASP A 1 283 ? -80.012 -22.960 135.555 1.00 76.12 283 ASP A C 1
ATOM 2264 O O . ASP A 1 283 ? -79.676 -23.119 134.380 1.00 76.12 283 ASP A O 1
ATOM 2268 N N . ALA A 1 284 ? -80.107 -21.732 136.087 1.00 76.19 284 ALA A N 1
ATOM 2269 C CA . ALA A 1 284 ? -79.796 -20.509 135.338 1.00 76.19 284 ALA A CA 1
ATOM 2270 C C . ALA A 1 284 ? -78.317 -20.436 134.904 1.00 76.19 284 ALA A C 1
ATOM 2272 O O . ALA A 1 284 ? -78.019 -20.108 133.754 1.00 76.19 284 ALA A O 1
ATOM 2273 N N . GLN A 1 285 ? -77.381 -20.797 135.791 1.00 78.69 285 GLN A N 1
ATOM 2274 C CA . GLN A 1 285 ? -75.954 -20.883 135.451 1.00 78.69 285 GLN A CA 1
ATOM 2275 C C . GLN A 1 285 ? -75.663 -21.972 134.409 1.00 78.69 285 GLN A C 1
ATOM 2277 O O . GLN A 1 285 ? -74.775 -21.790 133.578 1.00 78.69 285 GLN A O 1
ATOM 2282 N N . PHE A 1 286 ? -76.412 -23.079 134.414 1.00 80.19 286 PHE A N 1
ATOM 2283 C CA . PHE A 1 286 ? -76.260 -24.137 133.416 1.00 80.19 286 PHE A CA 1
ATOM 2284 C C . PHE A 1 286 ? -76.676 -23.660 132.015 1.00 80.19 286 PHE A C 1
ATOM 2286 O O . PHE A 1 286 ? -75.926 -23.855 131.060 1.00 80.19 286 PHE A O 1
ATOM 2293 N N . GLN A 1 287 ? -77.808 -22.955 131.897 1.00 77.44 287 GLN A N 1
ATOM 2294 C CA . GLN A 1 287 ? -78.275 -22.373 130.628 1.00 77.44 287 GLN A CA 1
ATOM 2295 C C . GLN A 1 287 ? -77.315 -21.297 130.085 1.00 77.44 287 GLN A C 1
ATOM 2297 O O . GLN A 1 287 ? -77.024 -21.267 128.889 1.00 77.44 287 GLN A O 1
ATOM 2302 N N . GLU A 1 288 ? -76.767 -20.448 130.961 1.00 79.12 288 GLU A N 1
ATOM 2303 C CA . GLU A 1 288 ? -75.729 -19.458 130.625 1.00 79.12 288 GLU A CA 1
ATOM 2304 C C . GLU A 1 288 ? -74.459 -20.129 130.057 1.00 79.12 288 GLU A C 1
ATOM 2306 O O . GLU A 1 288 ? -73.841 -19.615 129.119 1.00 79.12 288 GLU A O 1
ATOM 2311 N N . LEU A 1 289 ? -74.071 -21.292 130.599 1.00 79.06 289 LEU A N 1
ATOM 2312 C CA . LEU A 1 289 ? -72.912 -22.065 130.139 1.00 79.06 289 LEU A CA 1
ATOM 2313 C C . LEU A 1 289 ? -73.186 -22.797 128.815 1.00 79.06 289 LEU A C 1
ATOM 2315 O O . LEU A 1 289 ? -72.342 -22.788 127.920 1.00 79.06 289 LEU A O 1
ATOM 2319 N N . GLU A 1 290 ? -74.370 -23.395 128.673 1.00 80.38 290 GLU A N 1
ATOM 2320 C CA . GLU A 1 290 ? -74.806 -24.097 127.461 1.00 80.38 290 GLU A CA 1
ATOM 2321 C C . GLU A 1 290 ? -74.944 -23.137 126.270 1.00 80.38 290 GLU A C 1
ATOM 2323 O O . GLU A 1 290 ? -74.522 -23.464 125.157 1.00 80.38 290 GLU A O 1
ATOM 2328 N N . LYS A 1 291 ? -75.437 -21.913 126.497 1.00 82.44 291 LYS A N 1
ATOM 2329 C CA . LYS A 1 291 ? -75.461 -20.849 125.484 1.00 82.44 291 LYS A CA 1
ATOM 2330 C C . LYS A 1 291 ? -74.050 -20.530 124.974 1.00 82.44 291 LYS A C 1
ATOM 2332 O O . LYS A 1 291 ? -73.812 -20.607 123.771 1.00 82.44 291 LYS A O 1
ATOM 2337 N N . LYS A 1 292 ? -73.101 -20.275 125.883 1.00 83.00 292 LYS A N 1
ATOM 2338 C CA . LYS A 1 292 ? -71.700 -19.961 125.537 1.00 83.00 292 LYS A CA 1
ATOM 2339 C C . LYS A 1 292 ? -70.994 -21.113 124.826 1.00 83.00 292 LYS A C 1
ATOM 2341 O O . LYS A 1 292 ? -70.267 -20.880 123.866 1.00 83.00 292 LYS A O 1
ATOM 2346 N N . TYR A 1 293 ? -71.242 -22.355 125.243 1.00 83.00 293 TYR A N 1
ATOM 2347 C CA . TYR A 1 293 ? -70.716 -23.539 124.559 1.00 83.00 293 TYR A CA 1
ATOM 2348 C C . TYR A 1 293 ? -71.179 -23.610 123.095 1.00 83.00 293 TYR A C 1
ATOM 2350 O O . TYR A 1 293 ? -70.368 -23.854 122.202 1.00 83.00 293 TYR A O 1
ATOM 2358 N N . ASN A 1 294 ? -72.465 -23.354 122.835 1.00 81.88 294 ASN A N 1
ATOM 2359 C CA . ASN A 1 294 ? -73.009 -23.352 121.477 1.00 81.88 294 ASN A CA 1
ATOM 2360 C C . ASN A 1 294 ? -72.502 -22.165 120.635 1.00 81.88 294 ASN A C 1
ATOM 2362 O O . ASN A 1 294 ? -72.244 -22.340 119.445 1.00 81.88 294 ASN A O 1
ATOM 2366 N N . GLU A 1 295 ? -72.291 -20.993 121.242 1.00 83.19 295 GLU A N 1
ATOM 2367 C CA . GLU A 1 295 ? -71.687 -19.823 120.584 1.00 83.19 295 GLU A CA 1
ATOM 2368 C C . GLU A 1 295 ? -70.240 -20.114 120.146 1.00 83.19 295 GLU A C 1
ATOM 2370 O O . GLU A 1 295 ? -69.937 -20.053 118.954 1.00 83.19 295 GLU A O 1
ATOM 2375 N N . THR A 1 296 ? -69.374 -20.574 121.056 1.00 79.31 296 THR A N 1
ATOM 2376 C CA . THR A 1 296 ? -67.987 -20.960 120.725 1.00 79.31 296 THR A CA 1
ATOM 2377 C C . THR A 1 296 ? -67.914 -22.146 119.750 1.00 79.31 296 THR A C 1
ATOM 2379 O O . THR A 1 296 ? -66.959 -22.266 118.978 1.00 79.31 296 THR A O 1
ATOM 2382 N N . LYS A 1 297 ? -68.912 -23.040 119.733 1.00 83.88 297 LYS A N 1
ATOM 2383 C CA . LYS A 1 297 ? -69.001 -24.114 118.730 1.00 83.88 297 LYS A CA 1
ATOM 2384 C C . LYS A 1 297 ? -69.293 -23.561 117.332 1.00 83.88 297 LYS A C 1
ATOM 2386 O O . LYS A 1 297 ? -68.618 -23.959 116.386 1.00 83.88 297 LYS A O 1
ATOM 2391 N N . ALA A 1 298 ? -70.237 -22.628 117.206 1.00 82.44 298 ALA A N 1
ATOM 2392 C CA . ALA A 1 298 ? -70.552 -21.978 115.933 1.00 82.44 298 ALA A CA 1
ATOM 2393 C C . ALA A 1 298 ? -69.372 -21.142 115.396 1.00 82.44 298 ALA A C 1
ATOM 2395 O O . ALA A 1 298 ? -69.098 -21.170 114.197 1.00 82.44 298 ALA A O 1
ATOM 2396 N N . GLU A 1 299 ? -68.627 -20.463 116.276 1.00 83.31 299 GLU A N 1
ATOM 2397 C CA . GLU A 1 299 ? -67.385 -19.767 115.913 1.00 83.31 299 GLU A CA 1
ATOM 2398 C C . GLU A 1 299 ? -66.337 -20.741 115.346 1.00 83.31 299 GLU A C 1
ATOM 2400 O O . GLU A 1 299 ? -65.819 -20.509 114.254 1.00 83.31 299 GLU A O 1
ATOM 2405 N N . ASN A 1 300 ? -66.080 -21.876 116.009 1.00 78.88 300 ASN A N 1
ATOM 2406 C CA . ASN A 1 300 ? -65.150 -22.893 115.495 1.00 78.88 300 ASN A CA 1
ATOM 2407 C C . ASN A 1 300 ? -65.590 -23.473 114.138 1.00 78.88 300 ASN A C 1
ATOM 2409 O O . ASN A 1 300 ? -64.768 -23.574 113.230 1.00 78.88 300 ASN A O 1
ATOM 2413 N N . GLU A 1 301 ? -66.878 -23.789 113.961 1.00 84.00 301 GLU A N 1
ATOM 2414 C CA . GLU A 1 301 ? -67.423 -24.244 112.669 1.00 84.00 301 GLU A CA 1
ATOM 2415 C C . GLU A 1 301 ? -67.260 -23.181 111.560 1.00 84.00 301 GLU A C 1
ATOM 2417 O O . GLU A 1 301 ? -67.074 -23.527 110.389 1.00 84.00 301 GLU A O 1
ATOM 2422 N N . SER A 1 302 ? -67.265 -21.888 111.909 1.00 84.62 302 SER A N 1
ATOM 2423 C CA . SER A 1 302 ? -66.965 -20.804 110.965 1.00 84.62 302 SER A CA 1
ATOM 2424 C C . SER A 1 302 ? -65.472 -20.724 110.610 1.00 84.62 302 SER A C 1
ATOM 2426 O O . SER A 1 302 ? -65.136 -20.684 109.424 1.00 84.62 302 SER A O 1
ATOM 2428 N N . TYR A 1 303 ? -64.570 -20.820 111.593 1.00 85.25 303 TYR A N 1
ATOM 2429 C CA . TYR A 1 303 ? -63.124 -20.790 111.356 1.00 85.25 303 TYR A CA 1
ATOM 2430 C C . TYR A 1 303 ? -62.629 -22.013 110.571 1.00 85.25 303 TYR A C 1
ATOM 2432 O O . TYR A 1 303 ? -61.786 -21.867 109.687 1.00 85.25 303 TYR A O 1
ATOM 2440 N N . GLU A 1 304 ? -63.167 -23.214 110.813 1.00 82.62 304 GLU A N 1
ATOM 2441 C CA . GLU A 1 304 ? -62.842 -24.397 109.998 1.00 82.62 304 GLU A CA 1
ATOM 2442 C C . GLU A 1 304 ? -63.220 -24.197 108.521 1.00 82.62 304 GLU A C 1
ATOM 2444 O O . GLU A 1 304 ? -62.467 -24.587 107.621 1.00 82.62 304 GLU A O 1
ATOM 2449 N N . LYS A 1 305 ? -64.351 -23.529 108.260 1.00 85.44 305 LYS A N 1
ATOM 2450 C CA . LYS A 1 305 ? -64.816 -23.202 106.908 1.00 85.44 305 LYS A CA 1
ATOM 2451 C C . LYS A 1 305 ? -63.929 -22.156 106.227 1.00 85.44 305 LYS A C 1
ATOM 2453 O O . LYS A 1 305 ? -63.567 -22.353 105.066 1.00 85.44 305 LYS A O 1
ATOM 2458 N N . GLU A 1 306 ? -63.530 -21.098 106.933 1.00 88.06 306 GLU A N 1
ATOM 2459 C CA . GLU A 1 306 ? -62.576 -20.099 106.424 1.00 88.06 306 GLU A CA 1
ATOM 2460 C C . GLU A 1 306 ? -61.203 -20.722 106.136 1.00 88.06 306 GLU A C 1
ATOM 2462 O O . GLU A 1 306 ? -60.636 -20.511 105.064 1.00 88.06 306 GLU A O 1
ATOM 2467 N N . ILE A 1 307 ? -60.695 -21.576 107.032 1.00 85.19 307 ILE A N 1
ATOM 2468 C CA . ILE A 1 307 ? -59.451 -22.336 106.829 1.00 85.19 307 ILE A CA 1
ATOM 2469 C C . ILE A 1 307 ? -59.551 -23.242 105.590 1.00 85.19 307 ILE A C 1
ATOM 2471 O O . ILE A 1 307 ? -58.572 -23.384 104.854 1.00 85.19 307 ILE A O 1
ATOM 2475 N N . GLY A 1 308 ? -60.716 -23.845 105.332 1.00 85.06 308 GLY A N 1
ATOM 2476 C CA . GLY A 1 308 ? -60.982 -24.604 104.107 1.00 85.06 308 GLY A CA 1
ATOM 2477 C C . GLY A 1 308 ? -60.932 -23.735 102.845 1.00 85.06 308 GLY A C 1
ATOM 2478 O O . GLY A 1 308 ? -60.263 -24.094 101.874 1.00 85.06 308 GLY A O 1
ATOM 2479 N N . GLN A 1 309 ? -61.582 -22.569 102.869 1.00 86.19 309 GLN A N 1
ATOM 2480 C CA . GLN A 1 309 ? -61.602 -21.623 101.748 1.00 86.19 309 GLN A CA 1
ATOM 2481 C C . GLN A 1 309 ? -60.213 -21.041 101.450 1.00 86.19 309 GLN A C 1
ATOM 2483 O O . GLN A 1 309 ? -59.788 -21.043 100.295 1.00 86.19 309 GLN A O 1
ATOM 2488 N N . LEU A 1 310 ? -59.466 -20.625 102.477 1.00 86.44 310 LEU A N 1
ATOM 2489 C CA . LEU A 1 310 ? -58.105 -20.098 102.336 1.00 86.44 310 LEU A CA 1
ATOM 2490 C C . LEU A 1 310 ? -57.128 -21.146 101.785 1.00 86.44 310 LEU A C 1
ATOM 2492 O O . LEU A 1 310 ? -56.290 -20.815 100.950 1.00 86.44 310 LEU A O 1
ATOM 2496 N N . LYS A 1 311 ? -57.258 -22.420 102.185 1.00 86.31 311 LYS A N 1
ATOM 2497 C CA . LYS A 1 311 ? -56.480 -23.522 101.590 1.00 86.31 311 LYS A CA 1
ATOM 2498 C C . LYS A 1 311 ? -56.817 -23.730 100.114 1.00 86.31 311 LYS A C 1
ATOM 2500 O O . LYS A 1 311 ? -55.903 -23.917 99.320 1.00 86.31 311 LYS A O 1
ATOM 2505 N N . SER A 1 312 ? -58.097 -23.658 99.741 1.00 85.56 312 SER A N 1
ATOM 2506 C CA . SER A 1 312 ? -58.516 -23.766 98.338 1.00 85.56 312 SER A CA 1
ATOM 2507 C C . SER A 1 312 ? -57.946 -22.630 97.484 1.00 85.56 312 SER A C 1
ATOM 2509 O O . SER A 1 312 ? -57.402 -22.898 96.418 1.00 85.56 312 SER A O 1
ATOM 2511 N N . ALA A 1 313 ? -58.033 -21.383 97.962 1.00 85.38 313 ALA A N 1
ATOM 2512 C CA . ALA A 1 313 ? -57.524 -20.208 97.252 1.00 85.38 313 ALA A CA 1
ATOM 2513 C C . ALA A 1 313 ? -55.989 -20.214 97.118 1.00 85.38 313 ALA A C 1
ATOM 2515 O O . ALA A 1 313 ? -55.445 -19.837 96.080 1.00 85.38 313 ALA A O 1
ATOM 2516 N N . LEU A 1 314 ? -55.283 -20.689 98.152 1.00 86.88 314 LEU A N 1
ATOM 2517 C CA . LEU A 1 314 ? -53.829 -20.846 98.123 1.00 86.88 314 LEU A CA 1
ATOM 2518 C C . LEU A 1 314 ? -53.375 -21.898 97.099 1.00 86.88 314 LEU A C 1
ATOM 2520 O O . LEU A 1 314 ? -52.315 -21.733 96.499 1.00 86.88 314 LEU A O 1
ATOM 2524 N N . GLU A 1 315 ? -54.142 -22.973 96.890 1.00 86.44 315 GLU A N 1
ATOM 2525 C CA . GLU A 1 315 ? -53.789 -23.985 95.889 1.00 86.44 315 GLU A CA 1
ATOM 2526 C C . GLU A 1 315 ? -54.076 -23.510 94.458 1.00 86.44 315 GLU A C 1
ATOM 2528 O O . GLU A 1 315 ? -53.242 -23.725 93.581 1.00 86.44 315 GLU A O 1
ATOM 2533 N N . THR A 1 316 ? -55.170 -22.774 94.223 1.00 88.69 316 THR A N 1
ATOM 2534 C CA . THR A 1 316 ? -55.440 -22.179 92.901 1.00 88.69 316 THR A CA 1
ATOM 2535 C C . THR A 1 316 ? -54.393 -21.134 92.508 1.00 88.69 316 THR A C 1
ATOM 2537 O O . THR A 1 316 ? -53.898 -21.186 91.386 1.00 88.69 316 THR A O 1
ATOM 2540 N N . GLU A 1 317 ? -53.957 -20.262 93.429 1.00 87.31 317 GLU A N 1
ATOM 2541 C CA . GLU A 1 317 ? -52.869 -19.303 93.157 1.00 87.31 317 GLU A CA 1
ATOM 2542 C C . GLU A 1 317 ? -51.557 -20.034 92.799 1.00 87.31 317 GLU A C 1
ATOM 2544 O O . GLU A 1 317 ? -50.863 -19.631 91.869 1.00 87.31 317 GLU A O 1
ATOM 2549 N N . LYS A 1 318 ? -51.215 -21.154 93.458 1.00 88.69 318 LYS A N 1
ATOM 2550 C CA . LYS A 1 318 ? -50.039 -21.964 93.068 1.00 88.69 318 LYS A CA 1
ATOM 2551 C C . LYS A 1 318 ? -50.179 -22.562 91.668 1.00 88.69 318 LYS A C 1
ATOM 2553 O O . LYS A 1 318 ? -49.199 -22.587 90.922 1.00 88.69 318 LYS A O 1
ATOM 2558 N N . GLU A 1 319 ? -51.353 -23.081 91.315 1.00 88.06 319 GLU A N 1
ATOM 2559 C CA . GLU A 1 319 ? -51.593 -23.627 89.976 1.00 88.06 319 GLU A CA 1
ATOM 2560 C C . GLU A 1 319 ? -51.486 -22.545 88.897 1.00 88.06 319 GLU A C 1
ATOM 2562 O O . GLU A 1 319 ? -50.924 -22.791 87.833 1.00 88.06 319 GLU A O 1
ATOM 2567 N N . GLU A 1 320 ? -51.984 -21.338 89.162 1.00 89.19 320 GLU A N 1
ATOM 2568 C CA . GLU A 1 320 ? -51.874 -20.206 88.238 1.00 89.19 320 GLU A CA 1
ATOM 2569 C C . GLU A 1 320 ? -50.424 -19.717 88.120 1.00 89.19 320 GLU A C 1
ATOM 2571 O O . GLU A 1 320 ? -49.916 -19.588 87.007 1.00 89.19 320 GLU A O 1
ATOM 2576 N N . ARG A 1 321 ? -49.692 -19.578 89.235 1.00 87.06 321 ARG A N 1
ATOM 2577 C CA . ARG A 1 321 ? -48.259 -19.223 89.217 1.00 87.06 321 ARG A CA 1
ATOM 2578 C C . ARG A 1 321 ? -47.381 -20.274 88.548 1.00 87.06 321 ARG A C 1
ATOM 2580 O O . ARG A 1 321 ? -46.396 -19.919 87.907 1.00 87.06 321 ARG A O 1
ATOM 2587 N N . THR A 1 322 ? -47.700 -21.562 88.673 1.00 88.62 322 THR A N 1
ATOM 2588 C CA . THR A 1 322 ? -46.940 -22.610 87.969 1.00 88.62 322 THR A CA 1
ATOM 2589 C C . THR A 1 322 ? -47.194 -22.581 86.462 1.00 88.62 322 THR A C 1
ATOM 2591 O O . THR A 1 322 ? -46.227 -22.726 85.717 1.00 88.62 322 THR A O 1
ATOM 2594 N N . LYS A 1 323 ? -48.427 -22.290 86.012 1.00 90.50 323 LYS A N 1
ATOM 2595 C CA . LYS A 1 323 ? -48.754 -22.051 84.590 1.00 90.50 323 LYS A CA 1
ATOM 2596 C C . LYS A 1 323 ? -48.029 -20.819 84.037 1.00 90.50 323 LYS A C 1
ATOM 2598 O O . LYS A 1 323 ? -47.315 -20.941 83.044 1.00 90.50 323 LYS A O 1
ATOM 2603 N N . GLU A 1 324 ? -48.112 -19.681 84.731 1.00 92.00 324 GLU A N 1
ATOM 2604 C CA . GLU A 1 324 ? -47.409 -18.433 84.383 1.00 92.00 324 GLU A CA 1
ATOM 2605 C C . GLU A 1 324 ? -45.892 -18.662 84.239 1.00 92.00 324 GLU A C 1
ATOM 2607 O O . GLU A 1 324 ? -45.279 -18.242 83.257 1.00 92.00 324 GLU A O 1
ATOM 2612 N N . VAL A 1 325 ? -45.275 -19.404 85.167 1.00 90.06 325 VAL A N 1
ATOM 2613 C CA . VAL A 1 325 ? -43.848 -19.758 85.089 1.00 90.06 325 VAL A CA 1
ATOM 2614 C C . VAL A 1 325 ? -43.538 -20.680 83.904 1.00 90.06 325 VAL A C 1
ATOM 2616 O O . VAL A 1 325 ? -42.503 -20.482 83.265 1.00 90.06 325 VAL A O 1
ATOM 2619 N N . THR A 1 326 ? -44.389 -21.657 83.566 1.00 88.94 326 THR A N 1
ATOM 2620 C CA . THR A 1 326 ? -44.169 -22.495 82.371 1.00 88.94 326 THR A CA 1
ATOM 2621 C C . THR A 1 326 ? -44.311 -21.706 81.070 1.00 88.94 326 THR A C 1
ATOM 2623 O O . THR A 1 326 ? -43.425 -21.793 80.223 1.00 88.94 326 THR A O 1
ATOM 2626 N N . GLU A 1 327 ? -45.333 -20.859 80.939 1.00 91.19 327 GLU A N 1
ATOM 2627 C CA . GLU A 1 327 ? -45.549 -20.018 79.752 1.00 91.19 327 GLU A CA 1
ATOM 2628 C C . GLU A 1 327 ? -44.388 -19.027 79.543 1.00 91.19 327 GLU A C 1
ATOM 2630 O O . GLU A 1 327 ? -43.895 -18.855 78.425 1.00 91.19 327 GLU A O 1
ATOM 2635 N N . LEU A 1 328 ? -43.866 -18.434 80.625 1.00 91.00 328 LEU A N 1
ATOM 2636 C CA . LEU A 1 328 ? -42.682 -17.568 80.580 1.00 91.00 328 LEU A CA 1
ATOM 2637 C C . LEU A 1 328 ? -41.389 -18.321 80.217 1.00 91.00 328 LEU A C 1
ATOM 2639 O O . LEU A 1 328 ? -40.490 -17.731 79.609 1.00 91.00 328 LEU A O 1
ATOM 2643 N N . LEU A 1 329 ? -41.266 -19.606 80.567 1.00 89.44 329 LEU A N 1
ATOM 2644 C CA . LEU A 1 329 ? -40.129 -20.442 80.166 1.00 89.44 329 LEU A CA 1
ATOM 2645 C C . LEU A 1 329 ? -40.207 -20.834 78.683 1.00 89.44 329 LEU A C 1
ATOM 2647 O O . LEU A 1 329 ? -39.196 -20.730 77.987 1.00 89.44 329 LEU A O 1
ATOM 2651 N N . GLU A 1 330 ? -41.387 -21.197 78.182 1.00 91.81 330 GLU A N 1
ATOM 2652 C CA . GLU A 1 330 ? -41.614 -21.493 76.760 1.00 91.81 330 GLU A CA 1
ATOM 2653 C C . GLU A 1 330 ? -41.386 -20.250 75.884 1.00 91.81 330 GLU A C 1
ATOM 2655 O O . GLU A 1 330 ? -40.624 -20.297 74.914 1.00 91.81 330 GLU A O 1
ATOM 2660 N N . ALA A 1 331 ? -41.939 -19.095 76.273 1.00 90.81 331 ALA A N 1
ATOM 2661 C CA . ALA A 1 331 ? -41.695 -17.822 75.593 1.00 90.81 331 ALA A CA 1
ATOM 2662 C C . ALA A 1 331 ? -40.199 -17.453 75.566 1.00 90.81 331 ALA A C 1
ATOM 2664 O O . ALA A 1 331 ? -39.690 -16.943 74.563 1.00 90.81 331 ALA A O 1
ATOM 2665 N N . LYS A 1 332 ? -39.462 -17.752 76.644 1.00 92.69 332 LYS A N 1
ATOM 2666 C CA . LYS A 1 332 ? -38.011 -17.547 76.721 1.00 92.69 332 LYS A CA 1
ATOM 2667 C C . LYS A 1 332 ? -37.234 -18.481 75.785 1.00 92.69 332 LYS A C 1
ATOM 2669 O O . LYS A 1 332 ? -36.287 -18.010 75.157 1.00 92.69 332 LYS A O 1
ATOM 2674 N N . GLU A 1 333 ? -37.603 -19.757 75.658 1.00 91.69 333 GLU A N 1
ATOM 2675 C CA . GLU A 1 333 ? -36.978 -20.658 74.673 1.00 91.69 333 GLU A CA 1
ATOM 2676 C C . GLU A 1 333 ? -37.232 -20.190 73.235 1.00 91.69 333 GLU A C 1
ATOM 2678 O O . GLU A 1 333 ? -36.295 -20.131 72.436 1.00 91.69 333 GLU A O 1
ATOM 2683 N N . ILE A 1 334 ? -38.460 -19.766 72.917 1.00 92.25 334 ILE A N 1
ATOM 2684 C CA . ILE A 1 334 ? -38.809 -19.220 71.595 1.00 92.25 334 ILE A CA 1
ATOM 2685 C C . ILE A 1 334 ? -37.949 -17.987 71.275 1.00 92.25 334 ILE A C 1
ATOM 2687 O O . ILE A 1 334 ? -37.370 -17.912 70.190 1.00 92.25 334 ILE A O 1
ATOM 2691 N N . LEU A 1 335 ? -37.785 -17.059 72.224 1.00 91.69 335 LEU A N 1
ATOM 2692 C CA . LEU A 1 335 ? -36.923 -15.881 72.059 1.00 91.69 335 LEU A CA 1
ATOM 2693 C C . LEU A 1 335 ? -35.432 -16.238 71.911 1.00 91.69 335 LEU A C 1
ATOM 2695 O O . LEU A 1 335 ? -34.720 -15.580 71.151 1.00 91.69 335 LEU A O 1
ATOM 2699 N N . ILE A 1 336 ? -34.944 -17.281 72.591 1.00 93.25 336 ILE A N 1
ATOM 2700 C CA . ILE A 1 336 ? -33.569 -17.785 72.419 1.00 93.25 336 ILE A CA 1
ATOM 2701 C C . ILE A 1 336 ? -33.385 -18.385 71.018 1.00 93.25 336 ILE A C 1
ATOM 2703 O O . ILE A 1 336 ? -32.388 -18.087 70.358 1.00 93.25 336 ILE A O 1
ATOM 2707 N N . SER A 1 337 ? -34.355 -19.170 70.543 1.00 91.25 337 SER A N 1
ATOM 2708 C CA . SER A 1 337 ? -34.350 -19.767 69.203 1.00 91.25 337 SER A CA 1
ATOM 2709 C C . SER A 1 337 ? -34.375 -18.696 68.105 1.00 91.25 337 SER A C 1
ATOM 2711 O O . SER A 1 337 ? -33.504 -18.679 67.236 1.00 91.25 337 SER A O 1
ATOM 2713 N N . GLN A 1 338 ? -35.284 -17.718 68.206 1.00 92.06 338 GLN A N 1
ATOM 2714 C CA . GLN A 1 338 ? -35.354 -16.574 67.288 1.00 92.06 338 GLN A CA 1
ATOM 2715 C C . GLN A 1 338 ? -34.065 -15.743 67.300 1.00 92.06 338 GLN A C 1
ATOM 2717 O O . GLN A 1 338 ? -33.576 -15.356 66.239 1.00 92.06 338 GLN A O 1
ATOM 2722 N N . LYS A 1 339 ? -33.468 -15.501 68.477 1.00 93.50 339 LYS A N 1
ATOM 2723 C CA . LYS A 1 339 ? -32.177 -14.808 68.578 1.00 93.50 339 LYS A CA 1
ATOM 2724 C C . LYS A 1 339 ? -31.077 -15.573 67.839 1.00 93.50 339 LYS A C 1
ATOM 2726 O O . LYS A 1 339 ? -30.343 -14.956 67.074 1.00 93.50 339 LYS A O 1
ATOM 2731 N N . LEU A 1 340 ? -30.962 -16.886 68.051 1.00 92.62 340 LEU A N 1
ATOM 2732 C CA . LEU A 1 340 ? -29.975 -17.728 67.364 1.00 92.62 340 LEU A CA 1
ATOM 2733 C C . LEU A 1 340 ? -30.193 -17.730 65.847 1.00 92.62 340 LEU A C 1
ATOM 2735 O O . LEU A 1 340 ? -29.234 -17.586 65.095 1.00 92.62 340 LEU A O 1
ATOM 2739 N N . GLU A 1 341 ? -31.441 -17.825 65.385 1.00 93.56 341 GLU A N 1
ATOM 2740 C CA . GLU A 1 341 ? -31.760 -17.778 63.957 1.00 93.56 341 GLU A CA 1
ATOM 2741 C C . GLU A 1 341 ? -31.380 -16.426 63.325 1.00 93.56 341 GLU A C 1
ATOM 2743 O O . GLU A 1 341 ? -30.817 -16.390 62.230 1.00 93.56 341 GLU A O 1
ATOM 2748 N N . VAL A 1 342 ? -31.631 -15.311 64.023 1.00 92.69 342 VAL A N 1
ATOM 2749 C CA . VAL A 1 342 ? -31.215 -13.969 63.585 1.00 92.69 342 VAL A CA 1
ATOM 2750 C C . VAL A 1 342 ? -29.693 -13.826 63.593 1.00 92.69 342 VAL A C 1
ATOM 2752 O O . VAL A 1 342 ? -29.148 -13.341 62.606 1.00 92.69 342 VAL A O 1
ATOM 2755 N N . THR A 1 343 ? -28.992 -14.282 64.638 1.00 92.50 343 THR A N 1
ATOM 2756 C CA . THR A 1 343 ? -27.518 -14.263 64.692 1.00 92.50 343 THR A CA 1
ATOM 2757 C C . THR A 1 343 ? -26.907 -15.061 63.539 1.00 92.50 343 THR A C 1
ATOM 2759 O O . THR A 1 343 ? -26.093 -14.513 62.803 1.00 92.50 343 THR A O 1
ATOM 2762 N N . ASN A 1 344 ? -27.375 -16.288 63.288 1.00 93.12 344 ASN A N 1
ATOM 2763 C CA . ASN A 1 344 ? -26.890 -17.123 62.184 1.00 93.12 344 ASN A CA 1
ATOM 2764 C C . ASN A 1 344 ? -27.140 -16.476 60.805 1.00 93.12 344 ASN A C 1
ATOM 2766 O O . ASN A 1 344 ? -26.299 -16.566 59.910 1.00 93.12 344 ASN A O 1
ATOM 2770 N N . LYS A 1 345 ? -28.286 -15.801 60.617 1.00 94.38 345 LYS A N 1
ATOM 2771 C CA . LYS A 1 345 ? -28.573 -15.028 59.393 1.00 94.38 345 LYS A CA 1
ATOM 2772 C C . LYS A 1 345 ? -27.644 -13.820 59.248 1.00 94.38 345 LYS A C 1
ATOM 2774 O O . LYS A 1 345 ? -27.236 -13.514 58.131 1.00 94.38 345 LYS A O 1
ATOM 2779 N N . LEU A 1 346 ? -27.304 -13.153 60.351 1.00 92.75 346 LEU A N 1
ATOM 2780 C CA . LEU A 1 346 ? -26.417 -11.989 60.368 1.00 92.75 346 LEU A CA 1
ATOM 2781 C C . LEU A 1 346 ? -24.977 -12.400 60.019 1.00 92.75 346 LEU A C 1
ATOM 2783 O O . LEU A 1 346 ? -24.415 -11.850 59.078 1.00 92.75 346 LEU A O 1
ATOM 2787 N N . GLU A 1 347 ? -24.440 -13.440 60.665 1.00 93.69 347 GLU A N 1
ATOM 2788 C CA . GLU A 1 347 ? -23.128 -14.031 60.345 1.00 93.69 347 GLU A CA 1
ATOM 2789 C C . GLU A 1 347 ? -23.059 -14.526 58.887 1.00 93.69 347 GLU A C 1
ATOM 2791 O O . GLU A 1 347 ? -22.068 -14.305 58.187 1.00 93.69 347 GLU A O 1
ATOM 2796 N N . GLY A 1 348 ? -24.136 -15.144 58.386 1.00 93.81 348 GLY A N 1
ATOM 2797 C CA . GLY A 1 348 ? -24.247 -15.560 56.986 1.00 93.81 348 GLY A CA 1
ATOM 2798 C C . GLY A 1 348 ? -24.194 -14.386 56.001 1.00 93.81 348 GLY A C 1
ATOM 2799 O O . GLY A 1 348 ? -23.456 -14.442 55.016 1.00 93.81 348 GLY A O 1
ATOM 2800 N N . MET A 1 349 ? -24.924 -13.301 56.279 1.00 91.25 349 MET A N 1
ATOM 2801 C CA . MET A 1 349 ? -24.888 -12.079 55.465 1.00 91.25 349 MET A CA 1
ATOM 2802 C C . MET A 1 349 ? -23.527 -11.380 55.538 1.00 91.25 349 MET A C 1
ATOM 2804 O O . MET A 1 349 ? -23.015 -10.939 54.513 1.00 91.25 349 MET A O 1
ATOM 2808 N N . GLU A 1 350 ? -22.900 -11.329 56.711 1.00 94.19 350 GLU A N 1
ATOM 2809 C CA . GLU A 1 350 ? -21.569 -10.747 56.906 1.00 94.19 350 GLU A CA 1
ATOM 2810 C C . GLU A 1 350 ? -20.485 -11.549 56.156 1.00 94.19 350 GLU A C 1
ATOM 2812 O O . GLU A 1 350 ? -19.586 -10.971 55.543 1.00 94.19 350 GLU A O 1
ATOM 2817 N N . SER A 1 351 ? -20.616 -12.879 56.081 1.00 94.19 351 SER A N 1
ATOM 2818 C CA . SER A 1 351 ? -19.769 -13.729 55.231 1.00 94.19 351 SER A CA 1
ATOM 2819 C C . SER A 1 351 ? -19.949 -13.442 53.730 1.00 94.19 351 SER A C 1
ATOM 2821 O O . SER A 1 351 ? -18.962 -13.373 52.994 1.00 94.19 351 SER A O 1
ATOM 2823 N N . ILE A 1 352 ? -21.187 -13.223 53.271 1.00 93.88 352 ILE A N 1
ATOM 2824 C CA . ILE A 1 352 ? -21.497 -12.871 51.871 1.00 93.88 352 ILE A CA 1
ATOM 2825 C C . ILE A 1 352 ? -20.968 -11.471 51.518 1.00 93.88 352 ILE A C 1
ATOM 2827 O O . ILE A 1 352 ? -20.388 -11.288 50.447 1.00 93.88 352 ILE A O 1
ATOM 2831 N N . ILE A 1 353 ? -21.118 -10.493 52.417 1.00 93.69 353 ILE A N 1
ATOM 2832 C CA . ILE A 1 353 ? -20.593 -9.128 52.253 1.00 93.69 353 ILE A CA 1
ATOM 2833 C C . ILE A 1 353 ? -19.066 -9.140 52.126 1.00 93.69 353 ILE A C 1
ATOM 2835 O O . ILE A 1 353 ? -18.525 -8.490 51.235 1.00 93.69 353 ILE A O 1
ATOM 2839 N N . ASN A 1 354 ? -18.362 -9.907 52.964 1.00 93.69 354 ASN A N 1
ATOM 2840 C CA . ASN A 1 354 ? -16.905 -10.008 52.868 1.00 93.69 354 ASN A CA 1
ATOM 2841 C C . ASN A 1 354 ? -16.464 -10.667 51.549 1.00 93.69 354 ASN A C 1
ATOM 2843 O O . ASN A 1 354 ? -15.643 -10.093 50.841 1.00 93.69 354 ASN A O 1
ATOM 2847 N N . LYS A 1 355 ? -17.080 -11.788 51.140 1.00 94.38 355 LYS A N 1
ATOM 2848 C CA . LYS A 1 355 ? -16.780 -12.420 49.839 1.00 94.38 355 LYS A CA 1
ATOM 2849 C C . LYS A 1 355 ? -17.003 -11.488 48.651 1.00 94.38 355 LYS A C 1
ATOM 2851 O O . LYS A 1 355 ? -16.114 -11.336 47.824 1.00 94.38 355 LYS A O 1
ATOM 2856 N N . THR A 1 356 ? -18.162 -10.837 48.579 1.00 92.00 356 THR A N 1
ATOM 2857 C CA . THR A 1 356 ? -18.482 -9.926 47.466 1.00 92.00 356 THR A CA 1
ATOM 2858 C C . THR A 1 356 ? -17.601 -8.672 47.460 1.00 92.00 356 THR A C 1
ATOM 2860 O O . THR A 1 356 ? -17.347 -8.108 46.395 1.00 92.00 356 THR A O 1
ATOM 2863 N N . LYS A 1 357 ? -17.068 -8.253 48.617 1.00 94.44 357 LYS A N 1
ATOM 2864 C CA . LYS A 1 357 ? -16.032 -7.216 48.702 1.00 94.44 357 LYS A CA 1
ATOM 2865 C C . LYS A 1 357 ? -14.684 -7.708 48.162 1.00 94.44 357 LYS A C 1
ATOM 2867 O O . LYS A 1 357 ? -14.069 -6.987 47.380 1.00 94.44 357 LYS A O 1
ATOM 2872 N N . ASP A 1 358 ? -14.248 -8.909 48.532 1.00 93.81 358 ASP A N 1
ATOM 2873 C CA . ASP A 1 358 ? -12.988 -9.495 48.056 1.00 93.81 358 ASP A CA 1
ATOM 2874 C C . ASP A 1 358 ? -13.031 -9.740 46.532 1.00 93.81 358 ASP A C 1
ATOM 2876 O O . ASP A 1 358 ? -12.114 -9.355 45.806 1.00 93.81 358 ASP A O 1
ATOM 2880 N N . GLU A 1 359 ? -14.142 -10.287 46.024 1.00 93.62 359 GLU A N 1
ATOM 2881 C CA . GLU A 1 359 ? -14.422 -10.466 44.590 1.00 93.62 359 GLU A CA 1
ATOM 2882 C C . GLU A 1 359 ? -14.425 -9.124 43.832 1.00 93.62 359 GLU A C 1
ATOM 2884 O O . GLU A 1 359 ? -13.889 -9.031 42.724 1.00 93.62 359 GLU A O 1
ATOM 2889 N N . LYS A 1 360 ? -14.972 -8.058 44.438 1.00 94.19 360 LYS A N 1
ATOM 2890 C CA . LYS A 1 360 ? -14.925 -6.696 43.883 1.00 94.19 360 LYS A CA 1
ATOM 2891 C C . LYS A 1 360 ? -13.497 -6.150 43.824 1.00 94.19 360 LYS A C 1
ATOM 2893 O O . LYS A 1 360 ? -13.126 -5.581 42.800 1.00 94.19 360 LYS A O 1
ATOM 2898 N N . GLU A 1 361 ? -12.707 -6.286 44.889 1.00 93.62 361 GLU A N 1
ATOM 2899 C CA . GLU A 1 361 ? -11.320 -5.796 44.909 1.00 93.62 361 GLU A CA 1
ATOM 2900 C C . GLU A 1 361 ? -10.455 -6.544 43.880 1.00 93.62 361 GLU A C 1
ATOM 2902 O O . GLU A 1 361 ? -9.687 -5.916 43.147 1.00 93.62 361 GLU A O 1
ATOM 2907 N N . GLU A 1 362 ? -10.648 -7.857 43.718 1.00 94.50 362 GLU A N 1
ATOM 2908 C CA . GLU A 1 362 ? -9.974 -8.633 42.670 1.00 94.50 362 GLU A CA 1
ATOM 2909 C C . GLU A 1 362 ? -10.403 -8.198 41.251 1.00 94.50 362 GLU A C 1
ATOM 2911 O O . GLU A 1 362 ? -9.570 -8.103 40.344 1.00 94.50 362 GLU A O 1
ATOM 2916 N N . ALA A 1 363 ? -11.689 -7.887 41.046 1.00 91.62 363 ALA A N 1
ATOM 2917 C CA . ALA A 1 363 ? -12.208 -7.374 39.777 1.00 91.62 363 ALA A CA 1
ATOM 2918 C C . ALA A 1 363 ? -11.693 -5.960 39.447 1.00 91.62 363 ALA A C 1
ATOM 2920 O O . ALA A 1 363 ? -11.348 -5.689 38.294 1.00 91.62 363 ALA A O 1
ATOM 2921 N N . GLU A 1 364 ? -11.581 -5.069 40.438 1.00 94.06 364 GLU A N 1
ATOM 2922 C CA . GLU A 1 364 ? -10.999 -3.732 40.264 1.00 94.06 364 GLU A CA 1
ATOM 2923 C C . GLU A 1 364 ? -9.513 -3.810 39.890 1.00 94.06 364 GLU A C 1
ATOM 2925 O O . GLU A 1 364 ? -9.090 -3.126 38.954 1.00 94.06 364 GLU A O 1
ATOM 2930 N N . ILE A 1 365 ? -8.733 -4.694 40.525 1.00 95.06 365 ILE A N 1
ATOM 2931 C CA . ILE A 1 365 ? -7.331 -4.943 40.147 1.00 95.06 365 ILE A CA 1
ATOM 2932 C C . ILE A 1 365 ? -7.251 -5.390 38.680 1.00 95.06 365 ILE A C 1
ATOM 2934 O O . ILE A 1 365 ? -6.613 -4.706 37.872 1.00 95.06 365 ILE A O 1
ATOM 2938 N N . LYS A 1 366 ? -7.980 -6.455 38.307 1.00 94.25 366 LYS A N 1
ATOM 2939 C CA . LYS A 1 366 ? -8.035 -6.986 36.928 1.00 94.25 366 LYS A CA 1
ATOM 2940 C C . LYS A 1 366 ? -8.421 -5.910 35.906 1.00 94.25 366 LYS A C 1
ATOM 2942 O O . LYS A 1 366 ? -7.805 -5.824 34.844 1.00 94.25 366 LYS A O 1
ATOM 2947 N N . PHE A 1 367 ? -9.396 -5.057 36.228 1.00 93.38 367 PHE A N 1
ATOM 2948 C CA . PHE A 1 367 ? -9.802 -3.944 35.369 1.00 93.38 367 PHE A CA 1
ATOM 2949 C C . PHE A 1 367 ? -8.698 -2.887 35.212 1.00 93.38 367 PHE A C 1
ATOM 2951 O O . PHE A 1 367 ? -8.459 -2.417 34.097 1.00 93.38 367 PHE A O 1
ATOM 2958 N N . THR A 1 368 ? -7.990 -2.520 36.288 1.00 94.94 368 THR A N 1
ATOM 2959 C CA . THR A 1 368 ? -6.894 -1.540 36.188 1.00 94.94 368 THR A CA 1
ATOM 2960 C C . THR A 1 368 ? -5.702 -2.059 35.387 1.00 94.94 368 THR A C 1
ATOM 2962 O O . THR A 1 368 ? -5.108 -1.281 34.642 1.00 94.94 368 THR A O 1
ATOM 2965 N N . ASP A 1 369 ? -5.371 -3.349 35.476 1.00 94.44 369 ASP A N 1
ATOM 2966 C CA . ASP A 1 369 ? -4.282 -3.944 34.694 1.00 94.44 369 ASP A CA 1
ATOM 2967 C C . ASP A 1 369 ? -4.656 -4.109 33.216 1.00 94.44 369 ASP A C 1
ATOM 2969 O O . ASP A 1 369 ? -3.861 -3.756 32.341 1.00 94.44 369 ASP A O 1
ATOM 2973 N N . LEU A 1 370 ? -5.900 -4.502 32.913 1.00 94.75 370 LEU A N 1
ATOM 2974 C CA . LEU A 1 370 ? -6.419 -4.484 31.542 1.00 94.75 370 LEU A CA 1
ATOM 2975 C C . LEU A 1 370 ? -6.393 -3.060 30.953 1.00 94.75 370 LEU A C 1
ATOM 2977 O O . LEU A 1 370 ? -5.992 -2.867 29.806 1.00 94.75 370 LEU A O 1
ATOM 2981 N N . GLN A 1 371 ? -6.747 -2.042 31.748 1.00 94.50 371 GLN A N 1
ATOM 2982 C CA . GLN A 1 371 ? -6.690 -0.636 31.331 1.00 94.50 371 GLN A CA 1
ATOM 2983 C C . GLN A 1 371 ? -5.252 -0.137 31.087 1.00 94.50 371 GLN A C 1
ATOM 2985 O O . GLN A 1 371 ? -5.056 0.713 30.216 1.00 94.50 371 GLN A O 1
ATOM 2990 N N . LYS A 1 372 ? -4.243 -0.632 31.822 1.00 95.25 372 LYS A N 1
ATOM 2991 C CA . LYS A 1 372 ? -2.822 -0.338 31.541 1.00 95.25 372 LYS A CA 1
ATOM 2992 C C . LYS A 1 372 ? -2.398 -0.972 30.218 1.00 95.25 372 LYS A C 1
ATOM 2994 O O . LYS A 1 372 ? -1.959 -0.248 29.331 1.00 95.25 372 LYS A O 1
ATOM 2999 N N . SER A 1 373 ? -2.632 -2.277 30.062 1.00 94.56 373 SER A N 1
ATOM 3000 C CA . SER A 1 373 ? -2.279 -3.037 28.856 1.00 94.56 373 SER A CA 1
ATOM 3001 C C . SER A 1 373 ? -2.874 -2.409 27.588 1.00 94.56 373 SER A C 1
ATOM 3003 O O . SER A 1 373 ? -2.151 -2.105 26.642 1.00 94.56 373 SER A O 1
ATOM 3005 N N . LEU A 1 374 ? -4.167 -2.057 27.611 1.00 93.44 374 LEU A N 1
ATOM 3006 C CA . LEU A 1 374 ? -4.831 -1.379 26.491 1.00 93.44 37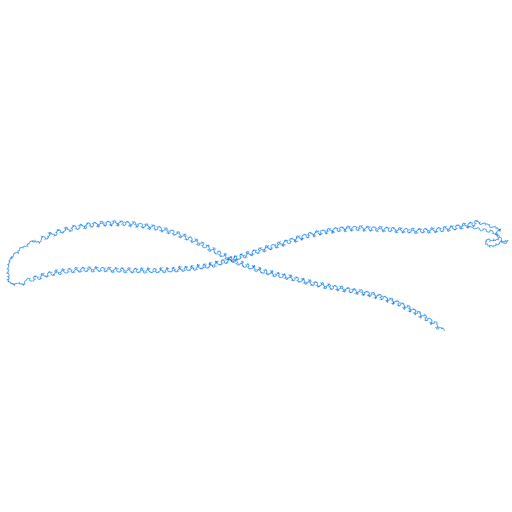4 LEU A CA 1
ATOM 3007 C C . LEU A 1 374 ? -4.253 0.016 26.186 1.00 93.44 374 LEU A C 1
ATOM 3009 O O . LEU A 1 374 ? -4.263 0.432 25.027 1.00 93.44 374 LEU A O 1
ATOM 3013 N N . ARG A 1 375 ? -3.740 0.760 27.178 1.00 95.38 375 ARG A N 1
ATOM 3014 C CA . ARG A 1 375 ? -3.049 2.045 26.938 1.00 95.38 375 ARG A CA 1
ATOM 3015 C C . ARG A 1 375 ? -1.668 1.842 26.321 1.00 95.38 375 ARG A C 1
ATOM 3017 O O . ARG A 1 375 ? -1.304 2.579 25.406 1.00 95.38 375 ARG A O 1
ATOM 3024 N N . GLU A 1 376 ? -0.917 0.860 26.809 1.00 95.00 376 GLU A N 1
ATOM 3025 C CA . GLU A 1 376 ? 0.405 0.507 26.288 1.00 95.00 376 GLU A CA 1
ATOM 3026 C C . GLU A 1 376 ? 0.298 0.039 24.831 1.00 95.00 376 GLU A C 1
ATOM 3028 O O . GLU A 1 376 ? 0.970 0.597 23.962 1.00 95.00 376 GLU A O 1
ATOM 3033 N N . GLU A 1 377 ? -0.635 -0.870 24.533 1.00 95.19 377 GLU A N 1
ATOM 3034 C CA . GLU A 1 377 ? -0.926 -1.345 23.178 1.00 95.19 377 GLU A CA 1
ATOM 3035 C C . GLU A 1 377 ? -1.357 -0.207 22.240 1.00 95.19 377 GLU A C 1
ATOM 3037 O O . GLU A 1 377 ? -0.804 -0.081 21.146 1.00 95.19 377 GLU A O 1
ATOM 3042 N N . ASN A 1 378 ? -2.249 0.694 22.676 1.00 92.38 378 ASN A N 1
ATOM 3043 C CA . ASN A 1 378 ? -2.604 1.881 21.886 1.00 92.38 378 ASN A CA 1
ATOM 3044 C C . ASN A 1 378 ? -1.383 2.774 21.599 1.00 92.38 378 ASN A C 1
ATOM 3046 O O . ASN A 1 378 ? -1.231 3.244 20.473 1.00 92.38 378 ASN A O 1
ATOM 3050 N N . SER A 1 379 ? -0.480 2.976 22.567 1.00 95.75 379 SER A N 1
ATOM 3051 C CA . SER A 1 379 ? 0.739 3.771 22.345 1.00 95.75 379 SER A CA 1
ATOM 3052 C C . SER A 1 379 ? 1.709 3.109 21.354 1.00 95.75 379 SER A C 1
ATOM 3054 O O . SER A 1 379 ? 2.305 3.790 20.514 1.00 95.75 379 SER A O 1
ATOM 3056 N N . LEU A 1 380 ? 1.817 1.776 21.386 1.00 94.94 380 LEU A N 1
ATOM 3057 C CA . LEU A 1 380 ? 2.630 0.993 20.454 1.00 94.94 380 LEU A CA 1
ATOM 3058 C C . LEU A 1 380 ? 2.037 1.013 19.040 1.00 94.94 380 LEU A C 1
ATOM 3060 O O . LEU A 1 380 ? 2.774 1.209 18.073 1.00 94.94 380 LEU A O 1
ATOM 3064 N N . LEU A 1 381 ? 0.715 0.870 18.908 1.00 94.38 381 LEU A N 1
ATOM 3065 C CA . LEU A 1 381 ? 0.004 0.984 17.633 1.00 94.38 381 LEU A CA 1
ATOM 3066 C C . LEU A 1 381 ? 0.122 2.395 17.044 1.00 94.38 381 LEU A C 1
ATOM 3068 O O . LEU A 1 381 ? 0.423 2.534 15.861 1.00 94.38 381 LEU A O 1
ATOM 3072 N N . GLN A 1 382 ? -0.030 3.441 17.861 1.00 95.44 382 GLN A N 1
ATOM 3073 C CA . GLN A 1 382 ? 0.117 4.833 17.425 1.00 95.44 382 GLN A CA 1
ATOM 3074 C C . GLN A 1 382 ? 1.560 5.164 16.998 1.00 95.44 382 GLN A C 1
ATOM 3076 O O . GLN A 1 382 ? 1.766 5.904 16.035 1.00 95.44 382 GLN A O 1
ATOM 3081 N N . THR A 1 383 ? 2.560 4.565 17.654 1.00 95.75 383 THR A N 1
ATOM 3082 C CA . THR A 1 383 ? 3.973 4.674 17.248 1.00 95.75 383 THR A CA 1
ATOM 3083 C C . THR A 1 383 ? 4.216 3.963 15.911 1.00 95.75 383 THR A C 1
ATOM 3085 O O . THR A 1 383 ? 4.713 4.586 14.973 1.00 95.75 383 THR A O 1
ATOM 3088 N N . LYS A 1 384 ? 3.769 2.703 15.770 1.00 95.88 384 LYS A N 1
ATOM 3089 C CA . LYS A 1 384 ? 3.843 1.944 14.505 1.00 95.88 384 LYS A CA 1
ATOM 3090 C C . LYS A 1 384 ? 3.158 2.675 13.347 1.00 95.88 384 LYS A C 1
ATOM 3092 O O . LYS A 1 384 ? 3.705 2.699 12.248 1.00 95.88 384 LYS A O 1
ATOM 3097 N N . LEU A 1 385 ? 1.995 3.288 13.586 1.00 95.00 385 LEU A N 1
ATOM 3098 C CA . LEU A 1 385 ? 1.283 4.093 12.590 1.00 95.00 385 LEU A CA 1
ATOM 3099 C C . LEU A 1 385 ? 2.163 5.252 12.098 1.00 95.00 385 LEU A C 1
ATOM 3101 O O . LEU A 1 385 ? 2.370 5.389 10.897 1.00 95.00 385 LEU A O 1
ATOM 3105 N N . SER A 1 386 ? 2.748 6.021 13.023 1.00 96.00 386 SER A N 1
ATOM 3106 C CA . SER A 1 386 ? 3.634 7.147 12.700 1.00 96.00 386 SER A CA 1
ATOM 3107 C C . SER A 1 386 ? 4.860 6.727 11.880 1.00 96.00 386 SER A C 1
ATOM 3109 O O . SER A 1 386 ? 5.282 7.452 10.979 1.00 96.00 386 SER A O 1
ATOM 3111 N N . ASP A 1 387 ? 5.443 5.562 12.164 1.00 95.44 387 ASP A N 1
ATOM 3112 C CA . ASP A 1 387 ? 6.616 5.066 11.437 1.00 95.44 387 ASP A CA 1
ATOM 3113 C C . ASP A 1 387 ? 6.258 4.501 10.051 1.00 95.44 387 ASP A C 1
ATOM 3115 O O . ASP A 1 387 ? 6.995 4.725 9.087 1.00 95.44 387 ASP A O 1
ATOM 3119 N N . LEU A 1 388 ? 5.085 3.873 9.904 1.00 93.88 388 LEU A N 1
ATOM 3120 C CA . LEU A 1 388 ? 4.533 3.495 8.599 1.00 93.88 388 LEU A CA 1
ATOM 3121 C C . LEU A 1 388 ? 4.175 4.723 7.745 1.00 93.88 388 LEU A C 1
ATOM 3123 O O . LEU A 1 388 ? 4.421 4.717 6.539 1.00 93.88 388 LEU A O 1
ATOM 3127 N N . GLU A 1 389 ? 3.653 5.795 8.345 1.00 95.38 389 GLU A N 1
ATOM 3128 C CA . GLU A 1 389 ? 3.387 7.066 7.656 1.00 95.38 389 GLU A CA 1
ATOM 3129 C C . GLU A 1 389 ? 4.678 7.720 7.138 1.00 95.38 389 GLU A C 1
ATOM 3131 O O . GLU A 1 389 ? 4.723 8.134 5.977 1.00 95.38 389 GLU A O 1
ATOM 3136 N N . LYS A 1 390 ? 5.750 7.745 7.947 1.00 96.31 390 LYS A N 1
ATOM 3137 C CA . LYS A 1 390 ? 7.085 8.218 7.522 1.00 96.31 390 LYS A CA 1
ATOM 3138 C C . LYS A 1 390 ? 7.637 7.372 6.376 1.00 96.31 390 LYS A C 1
ATOM 3140 O O . LYS A 1 390 ? 8.013 7.920 5.344 1.00 96.31 390 LYS A O 1
ATOM 3145 N N . SER A 1 391 ? 7.630 6.045 6.530 1.00 95.69 391 SER A N 1
ATOM 3146 C CA . SER A 1 391 ? 8.128 5.114 5.510 1.00 95.69 391 SER A CA 1
ATOM 3147 C C . SER A 1 391 ? 7.364 5.260 4.189 1.00 95.69 391 SER A C 1
ATOM 3149 O O . SER A 1 391 ? 7.976 5.348 3.126 1.00 95.69 391 SER A O 1
ATOM 3151 N N . LYS A 1 392 ? 6.033 5.397 4.243 1.00 95.75 392 LYS A N 1
ATOM 3152 C CA . LYS A 1 392 ? 5.195 5.671 3.069 1.00 95.75 392 LYS A CA 1
ATOM 3153 C C . LYS A 1 392 ? 5.543 7.005 2.402 1.00 95.75 392 LYS A C 1
ATOM 3155 O O . LYS A 1 392 ? 5.606 7.058 1.176 1.00 95.75 392 LYS A O 1
ATOM 3160 N N . ALA A 1 393 ? 5.764 8.069 3.176 1.00 95.25 393 ALA A N 1
ATOM 3161 C CA . ALA A 1 393 ? 6.142 9.376 2.639 1.00 95.25 393 ALA A CA 1
ATOM 3162 C C . ALA A 1 393 ? 7.523 9.350 1.957 1.00 95.25 393 ALA A C 1
ATOM 3164 O O . ALA A 1 393 ? 7.700 9.958 0.903 1.00 95.25 393 ALA A O 1
ATOM 3165 N N . GLU A 1 394 ? 8.482 8.607 2.512 1.00 96.12 394 GLU A N 1
ATOM 3166 C CA . GLU A 1 394 ? 9.816 8.437 1.926 1.00 96.12 394 GLU A CA 1
ATOM 3167 C C . GLU A 1 394 ? 9.790 7.557 0.664 1.00 96.12 394 GLU A C 1
ATOM 3169 O O . GLU A 1 394 ? 10.412 7.903 -0.339 1.00 96.12 394 GLU A O 1
ATOM 3174 N N . ILE A 1 395 ? 8.992 6.482 0.648 1.00 94.81 395 ILE A N 1
ATOM 3175 C CA . ILE A 1 395 ? 8.748 5.671 -0.559 1.00 94.81 395 ILE A CA 1
ATOM 3176 C C . ILE A 1 395 ? 8.084 6.509 -1.663 1.00 94.81 395 ILE A C 1
ATOM 3178 O O . ILE A 1 395 ? 8.511 6.425 -2.813 1.00 94.81 395 ILE A O 1
ATOM 3182 N N . GLN A 1 396 ? 7.085 7.337 -1.331 1.00 95.81 396 GLN A N 1
ATOM 3183 C CA . GLN A 1 396 ? 6.448 8.233 -2.302 1.00 95.81 396 GLN A CA 1
ATOM 3184 C C . GLN A 1 396 ? 7.457 9.235 -2.870 1.00 95.81 396 GLN A C 1
ATOM 3186 O O . GLN A 1 396 ? 7.571 9.352 -4.084 1.00 95.81 396 GLN A O 1
ATOM 3191 N N . ARG A 1 397 ? 8.253 9.888 -2.013 1.00 97.00 397 ARG A N 1
ATOM 3192 C CA . ARG A 1 397 ? 9.302 10.811 -2.461 1.00 97.00 397 ARG A CA 1
ATOM 3193 C C . ARG A 1 397 ? 10.294 10.132 -3.412 1.00 97.00 397 ARG A C 1
ATOM 3195 O O . ARG A 1 397 ? 10.647 10.710 -4.434 1.00 97.00 397 ARG A O 1
ATOM 3202 N N . ASN A 1 398 ? 10.739 8.918 -3.092 1.00 96.19 398 ASN A N 1
ATOM 3203 C CA . ASN A 1 398 ? 11.663 8.169 -3.945 1.00 96.19 398 ASN A CA 1
ATOM 3204 C C . ASN A 1 398 ? 11.024 7.794 -5.295 1.00 96.19 398 ASN A C 1
ATOM 3206 O O . ASN A 1 398 ? 11.700 7.832 -6.321 1.00 96.19 398 ASN A O 1
ATOM 3210 N N . LEU A 1 399 ? 9.722 7.482 -5.317 1.00 95.88 399 LEU A N 1
ATOM 3211 C CA . LEU A 1 399 ? 8.967 7.267 -6.553 1.00 95.88 399 LEU A CA 1
ATOM 3212 C C . LEU A 1 399 ? 8.890 8.549 -7.398 1.00 95.88 399 LEU A C 1
ATOM 3214 O O . LEU A 1 399 ? 9.149 8.486 -8.598 1.00 95.88 399 LEU A O 1
ATOM 3218 N N . ASP A 1 400 ? 8.594 9.695 -6.782 1.00 95.56 400 ASP A N 1
ATOM 3219 C CA . ASP A 1 400 ? 8.523 10.997 -7.458 1.00 95.56 400 ASP A CA 1
ATOM 3220 C C . ASP A 1 400 ? 9.900 11.401 -8.037 1.00 95.56 400 ASP A C 1
ATOM 3222 O O . ASP A 1 400 ? 9.999 11.868 -9.174 1.00 95.56 400 ASP A O 1
ATOM 3226 N N . GLU A 1 401 ? 10.989 11.163 -7.291 1.00 96.50 401 GLU A N 1
ATOM 3227 C CA . GLU A 1 401 ? 12.363 11.419 -7.747 1.00 96.50 401 GLU A CA 1
ATOM 3228 C C . GLU A 1 401 ? 12.797 10.502 -8.904 1.00 96.50 401 GLU A C 1
ATOM 3230 O O . GLU A 1 401 ? 13.502 10.961 -9.804 1.00 96.50 401 GLU A O 1
ATOM 3235 N N . GLU A 1 402 ? 12.393 9.227 -8.927 1.00 94.31 402 GLU A N 1
ATOM 3236 C CA . GLU A 1 402 ? 12.651 8.339 -10.072 1.00 94.31 402 GLU A CA 1
ATOM 3237 C C . GLU A 1 402 ? 11.768 8.678 -11.283 1.00 94.31 402 GLU A C 1
ATOM 3239 O O . GLU A 1 402 ? 12.261 8.677 -12.411 1.00 94.31 402 GLU A O 1
ATOM 3244 N N . GLN A 1 403 ? 10.497 9.048 -11.083 1.00 96.06 403 GLN A N 1
ATOM 3245 C CA . GLN A 1 403 ? 9.627 9.514 -12.171 1.00 96.06 403 GLN A CA 1
ATOM 3246 C C . GLN A 1 403 ? 10.230 10.736 -12.877 1.00 96.06 403 GLN A C 1
ATOM 3248 O O . GLN A 1 403 ? 10.384 10.713 -14.099 1.00 96.06 403 GLN A O 1
ATOM 3253 N N . ALA A 1 404 ? 10.696 11.737 -12.124 1.00 95.94 404 ALA A N 1
ATOM 3254 C CA . ALA A 1 404 ? 11.372 12.907 -12.687 1.00 95.94 404 ALA A CA 1
ATOM 3255 C C . ALA A 1 404 ? 12.652 12.549 -13.478 1.00 95.94 404 ALA A C 1
ATOM 3257 O O . ALA A 1 404 ? 12.949 13.175 -14.500 1.00 95.94 404 ALA A O 1
ATOM 3258 N N . LYS A 1 405 ? 13.404 11.516 -13.060 1.00 96.56 405 LYS A N 1
ATOM 3259 C CA . LYS A 1 405 ? 14.574 11.010 -13.810 1.00 96.56 405 LYS A CA 1
ATOM 3260 C C . LYS A 1 405 ? 14.158 10.341 -15.121 1.00 96.56 405 LYS A C 1
ATOM 3262 O O . LYS A 1 405 ? 14.794 10.594 -16.144 1.00 96.56 405 LYS A O 1
ATOM 3267 N N . PHE A 1 406 ? 13.105 9.522 -15.120 1.00 95.06 406 PHE A N 1
ATOM 3268 C CA . PHE A 1 406 ? 12.601 8.879 -16.339 1.00 95.06 406 PHE A CA 1
ATOM 3269 C C . PHE A 1 406 ? 11.982 9.882 -17.320 1.00 95.06 406 PHE A C 1
ATOM 3271 O O . PHE A 1 406 ? 12.201 9.756 -18.527 1.00 95.06 406 PHE A O 1
ATOM 3278 N N . GLU A 1 407 ? 11.281 10.910 -16.837 1.00 96.56 407 GLU A N 1
ATOM 3279 C CA . GLU A 1 407 ? 10.794 12.011 -17.675 1.00 96.56 407 GLU A CA 1
ATOM 3280 C C . GLU A 1 407 ? 11.955 12.775 -18.326 1.00 96.56 407 GLU A C 1
ATOM 3282 O O . GLU A 1 407 ? 11.954 12.957 -19.543 1.00 96.56 407 GLU A O 1
ATOM 3287 N N . LEU A 1 408 ? 12.997 13.129 -17.561 1.00 95.62 408 LEU A N 1
ATOM 3288 C CA . LEU A 1 408 ? 14.186 13.814 -18.085 1.00 95.62 408 LEU A CA 1
ATOM 3289 C C . LEU A 1 408 ? 14.982 12.958 -19.088 1.00 95.62 408 LEU A C 1
ATOM 3291 O O . LEU A 1 408 ? 15.464 13.467 -20.099 1.00 95.62 408 LEU A O 1
ATOM 3295 N N . GLN A 1 409 ? 15.107 11.648 -18.858 1.00 96.50 409 GLN A N 1
ATOM 3296 C CA . GLN A 1 409 ? 15.691 10.741 -19.855 1.00 96.50 409 GLN A CA 1
ATOM 3297 C C . GLN A 1 409 ? 14.827 10.680 -21.123 1.00 96.50 409 GLN A C 1
ATOM 3299 O O . GLN A 1 409 ? 15.356 10.658 -22.234 1.00 96.50 409 GLN A O 1
ATOM 3304 N N . THR A 1 410 ? 13.501 10.704 -20.973 1.00 95.00 410 THR A N 1
ATOM 3305 C CA . THR A 1 410 ? 12.553 10.674 -22.091 1.00 95.00 410 THR A CA 1
ATOM 3306 C C . THR A 1 410 ? 12.596 11.962 -22.918 1.00 95.00 410 THR A C 1
ATOM 3308 O O . THR A 1 410 ? 12.551 11.882 -24.146 1.00 95.00 410 THR A O 1
ATOM 3311 N N . THR A 1 411 ? 12.733 13.145 -22.309 1.00 96.56 411 THR A N 1
ATOM 3312 C CA . THR A 1 411 ? 12.899 14.399 -23.068 1.00 96.56 411 THR A CA 1
ATOM 3313 C C . THR A 1 411 ? 14.222 14.414 -23.829 1.00 96.56 411 THR A C 1
ATOM 3315 O O . THR A 1 411 ? 14.204 14.596 -25.044 1.00 96.56 411 THR A O 1
ATOM 3318 N N . VAL A 1 412 ? 15.343 14.092 -23.175 1.00 96.75 412 VAL A N 1
ATOM 3319 C CA . VAL A 1 412 ? 16.672 14.031 -23.815 1.00 96.75 412 VAL A CA 1
ATOM 3320 C C . VAL A 1 412 ? 16.715 13.006 -24.958 1.00 96.75 412 VAL A C 1
ATOM 3322 O O . VAL A 1 412 ? 17.308 13.264 -26.007 1.00 96.75 412 VAL A O 1
ATOM 3325 N N . LEU A 1 413 ? 16.064 11.846 -24.821 1.00 94.94 413 LEU A N 1
ATOM 3326 C CA . LEU A 1 413 ? 15.955 10.871 -25.915 1.00 94.94 413 LEU A CA 1
ATOM 3327 C C . LEU A 1 413 ? 15.099 11.391 -27.082 1.00 94.94 413 LEU A C 1
ATOM 3329 O O . LEU A 1 413 ? 15.462 11.174 -28.238 1.00 94.94 413 LEU A O 1
ATOM 3333 N N . ASN A 1 414 ? 14.005 12.108 -26.813 1.00 96.12 414 ASN A N 1
ATOM 3334 C CA . ASN A 1 414 ? 13.176 12.717 -27.859 1.00 96.12 414 ASN A CA 1
ATOM 3335 C C . ASN A 1 414 ? 13.884 13.877 -28.581 1.00 96.12 414 ASN A C 1
ATOM 3337 O O . ASN A 1 414 ? 13.746 14.006 -29.799 1.00 96.12 414 ASN A O 1
ATOM 3341 N N . GLU A 1 415 ? 14.675 14.682 -27.870 1.00 96.50 415 GLU A N 1
ATOM 3342 C CA . GLU A 1 415 ? 15.536 15.715 -28.458 1.00 96.50 415 GLU A CA 1
ATOM 3343 C C . GLU A 1 415 ? 16.593 15.081 -29.371 1.00 96.50 415 GLU A C 1
ATOM 3345 O O . GLU A 1 415 ? 16.656 15.415 -30.553 1.00 96.50 415 GLU A O 1
ATOM 3350 N N . ASN A 1 416 ? 17.332 14.077 -28.885 1.00 96.75 416 ASN A N 1
ATOM 3351 C CA . ASN A 1 416 ? 18.318 13.343 -29.688 1.00 96.75 416 ASN A CA 1
ATOM 3352 C C . ASN A 1 416 ? 17.697 12.686 -30.935 1.00 96.75 416 ASN A C 1
ATOM 3354 O O . ASN A 1 416 ? 18.251 12.790 -32.029 1.00 96.75 416 ASN A O 1
ATOM 3358 N N . LEU A 1 417 ? 16.520 12.060 -30.811 1.00 95.50 417 LEU A N 1
ATOM 3359 C CA . LEU A 1 417 ? 15.780 11.511 -31.956 1.00 95.50 417 LEU A CA 1
ATOM 3360 C C . LEU A 1 417 ? 15.322 12.593 -32.943 1.00 95.50 417 LEU A C 1
ATOM 3362 O O . LEU A 1 417 ? 15.190 12.313 -34.134 1.00 95.50 417 LEU A O 1
ATOM 3366 N N . THR A 1 418 ? 15.068 13.815 -32.477 1.00 96.69 418 THR A N 1
ATOM 3367 C CA . THR A 1 418 ? 14.695 14.949 -33.334 1.00 96.69 418 THR A CA 1
ATOM 3368 C C . THR A 1 418 ? 15.910 15.480 -34.095 1.00 96.69 418 THR A C 1
ATOM 3370 O O . THR A 1 418 ? 15.821 15.655 -35.310 1.00 96.69 418 THR A O 1
ATOM 3373 N N . THR A 1 419 ? 17.060 15.621 -33.429 1.00 96.88 419 THR A N 1
ATOM 3374 C CA . THR A 1 419 ? 18.343 15.975 -34.060 1.00 96.88 419 THR A CA 1
ATOM 3375 C C . THR A 1 419 ? 18.738 14.952 -35.125 1.00 96.88 419 THR A C 1
ATOM 3377 O O . THR A 1 419 ? 18.898 15.321 -36.284 1.00 96.88 419 THR A O 1
ATOM 3380 N N . ILE A 1 420 ? 18.755 13.654 -34.791 1.00 95.75 420 ILE A N 1
ATOM 3381 C CA . ILE A 1 420 ? 19.113 12.576 -35.732 1.00 95.75 420 ILE A CA 1
ATOM 3382 C C . ILE A 1 420 ? 18.181 12.551 -36.957 1.00 95.75 420 ILE A C 1
ATOM 3384 O O . ILE A 1 420 ? 18.631 12.283 -38.070 1.00 95.75 420 ILE A O 1
ATOM 3388 N N . ARG A 1 421 ? 16.886 12.864 -36.796 1.00 97.12 421 ARG A N 1
ATOM 3389 C CA . ARG A 1 421 ? 15.955 13.012 -37.932 1.00 97.12 421 ARG A CA 1
ATOM 3390 C C . ARG A 1 421 ? 16.299 14.221 -38.808 1.00 97.12 421 ARG A C 1
ATOM 3392 O O . ARG A 1 421 ? 16.231 14.102 -40.028 1.00 97.12 421 ARG A O 1
ATOM 3399 N N . GLY A 1 422 ? 16.675 15.353 -38.211 1.00 97.50 422 GLY A N 1
ATOM 3400 C CA . GLY A 1 422 ? 17.138 16.542 -38.937 1.00 97.50 422 GLY A CA 1
ATOM 3401 C C . GLY A 1 422 ? 18.431 16.288 -39.717 1.00 97.50 422 GLY A C 1
ATOM 3402 O O . GLY A 1 422 ? 18.507 16.607 -40.905 1.00 97.50 422 GLY A O 1
ATOM 3403 N N . ASP A 1 423 ? 19.403 15.630 -39.086 1.00 96.69 423 ASP A N 1
ATOM 3404 C CA . ASP A 1 423 ? 20.665 15.227 -39.714 1.00 96.69 423 ASP A CA 1
ATOM 3405 C C . ASP A 1 423 ? 20.423 14.246 -40.870 1.00 96.69 423 ASP A C 1
ATOM 3407 O O . ASP A 1 423 ? 20.976 14.419 -41.955 1.00 96.69 423 ASP A O 1
ATOM 3411 N N . MET A 1 424 ? 19.536 13.257 -40.687 1.00 96.31 424 MET A N 1
ATOM 3412 C CA . MET A 1 424 ? 19.176 12.293 -41.733 1.00 96.31 424 MET A CA 1
ATOM 3413 C C . MET A 1 424 ? 18.520 12.970 -42.946 1.00 96.31 424 MET A C 1
ATOM 3415 O O . MET A 1 424 ? 18.871 12.653 -44.082 1.00 96.31 424 MET A O 1
ATOM 3419 N N . VAL A 1 425 ? 17.602 13.920 -42.728 1.00 97.69 425 VAL A N 1
ATOM 3420 C CA . VAL A 1 425 ? 16.979 14.701 -43.814 1.00 97.69 425 VAL A CA 1
ATOM 3421 C C . VAL A 1 425 ? 18.017 15.568 -44.532 1.00 97.69 425 VAL A C 1
ATOM 3423 O O . VAL A 1 425 ? 18.021 15.621 -45.760 1.00 97.69 425 VAL A O 1
ATOM 3426 N N . THR A 1 426 ? 18.934 16.193 -43.791 1.00 96.94 426 THR A N 1
ATOM 3427 C CA . THR A 1 426 ? 20.011 17.022 -44.359 1.00 96.94 426 THR A CA 1
ATOM 3428 C C . THR A 1 426 ? 20.977 16.180 -45.201 1.00 96.94 426 THR A C 1
ATOM 3430 O O . THR A 1 426 ? 21.308 16.549 -46.327 1.00 96.94 426 THR A O 1
ATOM 3433 N N . ALA A 1 427 ? 21.378 15.006 -44.706 1.00 95.00 427 ALA A N 1
ATOM 3434 C CA . ALA A 1 427 ? 22.213 14.062 -45.444 1.00 95.00 427 ALA A CA 1
ATOM 3435 C C . ALA A 1 427 ? 21.502 13.511 -46.694 1.00 95.00 427 ALA A C 1
ATOM 3437 O O . ALA A 1 427 ? 22.126 13.378 -47.746 1.00 95.00 427 ALA A O 1
ATOM 3438 N N . GLN A 1 428 ? 20.192 13.242 -46.620 1.00 96.94 428 GLN A N 1
ATOM 3439 C CA . GLN A 1 428 ? 19.410 12.830 -47.788 1.00 96.94 428 GLN A CA 1
ATOM 3440 C C . GLN A 1 428 ? 19.375 13.932 -48.860 1.00 96.94 428 GLN A C 1
ATOM 3442 O O . GLN A 1 428 ? 19.606 13.641 -50.033 1.00 96.94 428 GLN A O 1
ATOM 3447 N N . GLN A 1 429 ? 19.163 15.194 -48.472 1.00 97.12 429 GLN A N 1
ATOM 3448 C CA . GLN A 1 429 ? 19.203 16.333 -49.399 1.00 97.12 429 GLN A CA 1
ATOM 3449 C C . GLN A 1 429 ? 20.573 16.461 -50.084 1.00 97.12 429 GLN A C 1
ATOM 3451 O O . GLN A 1 429 ? 20.629 16.587 -51.306 1.00 97.12 429 GLN A O 1
ATOM 3456 N N . GLN A 1 430 ? 21.672 16.320 -49.335 1.00 97.12 430 GLN A N 1
ATOM 3457 C CA . GLN A 1 430 ? 23.030 16.318 -49.897 1.00 97.12 430 GLN A CA 1
ATOM 3458 C C . GLN A 1 430 ? 23.256 15.166 -50.893 1.00 97.12 430 GLN A C 1
ATOM 3460 O O . GLN A 1 430 ? 23.886 15.366 -51.930 1.00 97.12 430 GLN A O 1
ATOM 3465 N N . VAL A 1 431 ? 22.719 13.969 -50.630 1.00 96.50 431 VAL A N 1
ATOM 3466 C CA . VAL A 1 431 ? 22.778 12.838 -51.576 1.00 96.50 431 VAL A CA 1
ATOM 3467 C C . VAL A 1 431 ? 21.968 13.126 -52.846 1.00 96.50 431 VAL A C 1
ATOM 3469 O O . VAL A 1 431 ? 22.436 12.829 -53.945 1.00 96.50 431 VAL A O 1
ATOM 3472 N N . GLU A 1 432 ? 20.792 13.747 -52.733 1.00 97.31 432 GLU A N 1
ATOM 3473 C CA . GLU A 1 432 ? 19.987 14.153 -53.893 1.00 97.31 432 GLU A CA 1
ATOM 3474 C C . GLU A 1 432 ? 20.658 15.261 -54.727 1.00 97.31 432 GLU A C 1
ATOM 3476 O O . GLU A 1 432 ? 20.550 15.252 -55.953 1.00 97.31 432 GLU A O 1
ATOM 3481 N N . GLU A 1 433 ? 21.359 16.207 -54.098 1.00 97.19 433 GLU A N 1
ATOM 3482 C CA . GLU A 1 433 ? 22.156 17.242 -54.779 1.00 97.19 433 GLU A CA 1
ATOM 3483 C C . GLU A 1 433 ? 23.383 16.654 -55.488 1.00 97.19 433 GLU A C 1
ATOM 3485 O O . GLU A 1 433 ? 23.602 16.922 -56.672 1.00 97.19 433 GLU A O 1
ATOM 3490 N N . LEU A 1 434 ? 24.138 15.783 -54.810 1.00 96.00 434 LEU A N 1
ATOM 3491 C CA . LEU A 1 434 ? 25.279 15.079 -55.401 1.00 96.00 434 LEU A CA 1
ATOM 3492 C C . LEU A 1 434 ? 24.855 14.161 -56.557 1.00 96.00 434 LEU A C 1
ATOM 3494 O O . LEU A 1 434 ? 25.584 14.059 -57.542 1.00 96.00 434 LEU A O 1
ATOM 3498 N N . SER A 1 435 ? 23.674 13.534 -56.486 1.00 97.25 435 SER A N 1
ATOM 3499 C CA . SER A 1 435 ? 23.132 12.747 -57.602 1.00 97.25 435 SER A CA 1
ATOM 3500 C C . SER A 1 435 ? 22.850 13.623 -58.823 1.00 97.25 435 SER A C 1
ATOM 3502 O O . SER A 1 435 ? 23.297 13.283 -59.915 1.00 97.25 435 SER A O 1
ATOM 3504 N N . LYS A 1 436 ? 22.179 14.774 -58.644 1.00 97.56 436 LYS A N 1
ATOM 3505 C CA . LYS A 1 436 ? 21.893 15.723 -59.739 1.00 97.56 436 LYS A CA 1
ATOM 3506 C C . LYS A 1 436 ? 23.184 16.201 -60.406 1.00 97.56 436 LYS A C 1
ATOM 3508 O O . LYS A 1 436 ? 23.304 16.105 -61.622 1.00 97.56 436 LYS A O 1
ATOM 3513 N N . SER A 1 437 ? 24.175 16.614 -59.614 1.00 97.19 437 SER A N 1
ATOM 3514 C CA . SER A 1 437 ? 25.471 17.066 -60.138 1.00 97.19 437 SER A CA 1
ATOM 3515 C C . SER A 1 437 ? 26.238 15.953 -60.872 1.00 97.19 437 SER A C 1
ATOM 3517 O O . SER A 1 437 ? 26.877 16.205 -61.893 1.00 97.19 437 SER A O 1
ATOM 3519 N N . ASN A 1 438 ? 26.142 14.701 -60.414 1.00 96.56 438 ASN A N 1
ATOM 3520 C CA . ASN A 1 438 ? 26.733 13.548 -61.098 1.00 96.56 438 ASN A CA 1
ATOM 3521 C C . ASN A 1 438 ? 26.038 13.257 -62.444 1.00 96.56 438 ASN A C 1
ATOM 3523 O O . ASN A 1 438 ? 26.714 13.001 -63.440 1.00 96.56 438 ASN A O 1
ATOM 3527 N N . ASP A 1 439 ? 24.706 13.347 -62.507 1.00 97.50 439 ASP A N 1
ATOM 3528 C CA . ASP A 1 439 ? 23.948 13.188 -63.755 1.00 97.50 439 ASP A CA 1
ATOM 3529 C C . ASP A 1 439 ? 24.214 14.338 -64.750 1.00 97.50 439 ASP A C 1
ATOM 3531 O O . ASP A 1 439 ? 24.370 14.087 -65.948 1.00 97.50 439 ASP A O 1
ATOM 3535 N N . GLU A 1 440 ? 24.367 15.576 -64.268 1.00 97.31 440 GLU A N 1
ATOM 3536 C CA . GLU A 1 440 ? 24.801 16.737 -65.062 1.00 97.31 440 GLU A CA 1
ATOM 3537 C C . GLU A 1 440 ? 26.203 16.522 -65.654 1.00 97.31 440 GLU A C 1
ATOM 3539 O O . GLU A 1 440 ? 26.366 16.548 -66.877 1.00 97.31 440 GLU A O 1
ATOM 3544 N N . LEU A 1 441 ? 27.202 16.209 -64.818 1.00 96.06 441 LEU A N 1
ATOM 3545 C CA . LEU A 1 441 ? 28.579 15.923 -65.249 1.00 96.06 441 LEU A CA 1
ATOM 3546 C C . LEU A 1 441 ? 28.653 14.729 -66.212 1.00 96.06 441 LEU A C 1
ATOM 3548 O O . LEU A 1 441 ? 29.468 14.714 -67.138 1.00 96.06 441 LEU A O 1
ATOM 3552 N N . ARG A 1 442 ? 27.789 13.724 -66.037 1.00 97.06 442 ARG A N 1
ATOM 3553 C CA . ARG A 1 442 ? 27.660 12.585 -66.954 1.00 97.06 442 ARG A CA 1
ATOM 3554 C C . ARG A 1 442 ? 27.074 13.003 -68.305 1.00 97.06 442 ARG A C 1
ATOM 3556 O O . ARG A 1 442 ? 27.535 12.507 -69.334 1.00 97.06 442 ARG A O 1
ATOM 3563 N N . GLY A 1 443 ? 26.105 13.918 -68.315 1.00 97.19 443 GLY A N 1
ATOM 3564 C CA . GLY A 1 443 ? 25.566 14.534 -69.528 1.00 97.19 443 GLY A CA 1
ATOM 3565 C C . GLY A 1 443 ? 26.612 15.367 -70.274 1.00 97.19 443 GLY A C 1
ATOM 3566 O O . GLY A 1 443 ? 26.803 15.177 -71.478 1.00 97.19 443 GLY A O 1
ATOM 3567 N N . GLU A 1 444 ? 27.349 16.225 -69.563 1.00 97.06 444 GLU A N 1
ATOM 3568 C CA . GLU A 1 444 ? 28.459 17.003 -70.130 1.00 97.06 444 GLU A CA 1
ATOM 3569 C C . GLU A 1 444 ? 29.548 16.098 -70.710 1.00 97.06 444 GLU A C 1
ATOM 3571 O O . GLU A 1 444 ? 29.988 16.310 -71.843 1.00 97.06 444 GLU A O 1
ATOM 3576 N N . LYS A 1 445 ? 29.940 15.049 -69.974 1.00 96.88 445 LYS A N 1
ATOM 3577 C CA . LYS A 1 445 ? 30.911 14.055 -70.435 1.00 96.88 445 LYS A CA 1
ATOM 3578 C C . LYS A 1 445 ? 30.479 13.431 -71.766 1.00 96.88 445 LYS A C 1
ATOM 3580 O O . LYS A 1 445 ? 31.261 13.458 -72.712 1.00 96.88 445 LYS A O 1
ATOM 3585 N N . LEU A 1 446 ? 29.249 12.920 -71.864 1.00 96.81 446 LEU A N 1
ATOM 3586 C CA . LEU A 1 446 ? 28.738 12.308 -73.099 1.00 96.81 446 LEU A CA 1
ATOM 3587 C C . LEU A 1 446 ? 28.707 13.310 -74.267 1.00 96.81 446 LEU A C 1
ATOM 3589 O O . LEU A 1 446 ? 29.055 12.964 -75.395 1.00 96.81 446 LEU A O 1
ATOM 3593 N N . ALA A 1 447 ? 28.354 14.572 -74.001 1.00 97.31 447 ALA A N 1
ATOM 3594 C CA . ALA A 1 447 ? 28.377 15.633 -75.006 1.00 97.31 447 ALA A CA 1
ATOM 3595 C C . ALA A 1 447 ? 29.802 16.013 -75.459 1.00 97.31 447 ALA A C 1
ATOM 3597 O O . ALA A 1 447 ? 29.987 16.441 -76.601 1.00 97.31 447 ALA A O 1
ATOM 3598 N N . LEU A 1 448 ? 30.813 15.869 -74.596 1.00 96.38 448 LEU A N 1
ATOM 3599 C CA . LEU A 1 448 ? 32.226 16.055 -74.940 1.00 96.38 448 LEU A CA 1
ATOM 3600 C C . LEU A 1 448 ? 32.807 14.842 -75.681 1.00 96.38 448 LEU A C 1
ATOM 3602 O O . LEU A 1 448 ? 33.541 15.033 -76.648 1.00 96.38 448 LEU A O 1
ATOM 3606 N N . GLU A 1 449 ? 32.443 13.618 -75.294 1.00 96.81 449 GLU A N 1
ATOM 3607 C CA . GLU A 1 449 ? 32.838 12.384 -75.988 1.00 96.81 449 GLU A CA 1
ATOM 3608 C C . GLU A 1 449 ? 32.300 12.368 -77.429 1.00 96.81 449 GLU A C 1
ATOM 3610 O O . GLU A 1 449 ? 33.081 12.185 -78.362 1.00 96.81 449 GLU A O 1
ATOM 3615 N N . ALA A 1 450 ? 31.021 12.702 -77.642 1.00 96.62 450 ALA A N 1
ATOM 3616 C CA . ALA A 1 450 ? 30.434 12.816 -78.982 1.00 96.62 450 ALA A CA 1
ATOM 3617 C C . ALA A 1 450 ? 31.086 13.921 -79.843 1.00 96.62 450 ALA A C 1
ATOM 3619 O O . ALA A 1 450 ? 31.284 13.751 -81.047 1.00 96.62 450 ALA A O 1
ATOM 3620 N N . LYS A 1 451 ? 31.475 15.056 -79.237 1.00 97.44 451 LYS A N 1
ATOM 3621 C CA . LYS A 1 451 ? 32.254 16.102 -79.930 1.00 97.44 451 LYS A CA 1
ATOM 3622 C C . LYS A 1 451 ? 33.653 15.612 -80.301 1.00 97.44 451 LYS A C 1
ATOM 3624 O O . LYS A 1 451 ? 34.135 15.943 -81.382 1.00 97.44 451 LYS A O 1
ATOM 3629 N N . LEU A 1 452 ? 34.314 14.849 -79.432 1.00 96.75 452 LEU A N 1
ATOM 3630 C CA . LEU A 1 452 ? 35.645 14.301 -79.693 1.00 96.75 452 LEU A CA 1
ATOM 3631 C C . LEU A 1 452 ? 35.613 13.253 -80.815 1.00 96.75 452 LEU A C 1
ATOM 3633 O O . LEU A 1 452 ? 36.487 13.267 -81.677 1.00 96.75 452 LEU A O 1
ATOM 3637 N N . GLU A 1 453 ? 34.603 12.383 -80.834 1.00 97.00 453 GLU A N 1
ATOM 3638 C CA . GLU A 1 453 ? 34.368 11.415 -81.912 1.00 97.00 453 GLU A CA 1
ATOM 3639 C C . GLU A 1 453 ? 34.166 12.128 -83.259 1.00 97.00 453 GLU A C 1
ATOM 3641 O O . GLU A 1 453 ? 34.932 11.900 -84.195 1.00 97.00 453 GLU A O 1
ATOM 3646 N N . ASN A 1 454 ? 33.254 13.105 -83.314 1.00 97.25 454 ASN A N 1
ATOM 3647 C CA . ASN A 1 454 ? 33.008 13.920 -84.506 1.00 97.25 454 ASN A CA 1
ATOM 3648 C C . ASN A 1 454 ? 34.275 14.639 -85.026 1.00 97.25 454 ASN A C 1
ATOM 3650 O O . ASN A 1 454 ? 34.581 14.554 -86.213 1.00 97.25 454 ASN A O 1
ATOM 3654 N N . ASN A 1 455 ? 35.067 15.269 -84.146 1.00 96.88 455 ASN A N 1
ATOM 3655 C CA . ASN A 1 455 ? 36.339 15.902 -84.532 1.00 96.88 455 ASN A CA 1
ATOM 3656 C C . ASN A 1 455 ? 37.380 14.886 -85.048 1.00 96.88 455 ASN A C 1
ATOM 3658 O O . ASN A 1 455 ? 38.196 15.217 -85.912 1.00 96.88 455 ASN A O 1
ATOM 3662 N N . ASN A 1 456 ? 37.385 13.654 -84.529 1.00 96.44 456 ASN A N 1
ATOM 3663 C CA . ASN A 1 456 ? 38.275 12.598 -85.014 1.00 96.44 456 ASN A CA 1
ATOM 3664 C C . ASN A 1 456 ? 37.852 12.081 -86.396 1.00 96.44 456 ASN A C 1
ATOM 3666 O O . ASN A 1 456 ? 38.727 11.843 -87.231 1.00 96.44 456 ASN A O 1
ATOM 3670 N N . ASP A 1 457 ? 36.551 11.973 -86.671 1.00 97.38 457 ASP A N 1
ATOM 3671 C CA . ASP A 1 457 ? 36.040 11.623 -87.999 1.00 97.38 457 ASP A CA 1
ATOM 3672 C C . ASP A 1 457 ? 36.292 12.736 -89.027 1.00 97.38 457 ASP A C 1
ATOM 3674 O O . ASP A 1 457 ? 36.790 12.450 -90.117 1.00 97.38 457 ASP A O 1
ATOM 3678 N N . GLU A 1 458 ? 36.074 14.012 -88.683 1.00 96.81 458 GLU A N 1
ATOM 3679 C CA . GLU A 1 458 ? 36.463 15.134 -89.553 1.00 96.81 458 GLU A CA 1
ATOM 3680 C C . GLU A 1 458 ? 37.968 15.112 -89.858 1.00 96.81 458 GLU A C 1
ATOM 3682 O O . GLU A 1 458 ? 38.381 15.203 -91.017 1.00 96.81 458 GLU A O 1
ATOM 3687 N N . ARG A 1 459 ? 38.810 14.907 -88.835 1.00 97.19 459 ARG A N 1
ATOM 3688 C CA . ARG A 1 459 ? 40.265 14.766 -88.997 1.00 97.19 459 ARG A CA 1
ATOM 3689 C C . ARG A 1 459 ? 40.638 13.578 -89.889 1.00 97.19 459 ARG A C 1
ATOM 3691 O O . ARG A 1 459 ? 41.576 13.692 -90.679 1.00 97.19 459 ARG A O 1
ATOM 3698 N N . ARG A 1 460 ? 39.932 12.450 -89.774 1.00 97.88 460 ARG A N 1
ATOM 3699 C CA . ARG A 1 460 ? 40.142 11.247 -90.592 1.00 97.88 460 ARG A CA 1
ATOM 3700 C C . ARG A 1 460 ? 39.784 11.501 -92.056 1.00 97.88 460 ARG A C 1
ATOM 3702 O O . ARG A 1 460 ? 40.605 11.216 -92.923 1.00 97.88 460 ARG A O 1
ATOM 3709 N N . LEU A 1 461 ? 38.623 12.101 -92.320 1.00 96.94 461 LEU A N 1
ATOM 3710 C CA . LEU A 1 461 ? 38.171 12.473 -93.665 1.00 96.94 461 LEU A CA 1
ATOM 3711 C C . LEU A 1 461 ? 39.109 13.499 -94.322 1.00 96.94 461 LEU A C 1
ATOM 3713 O O . LEU A 1 461 ? 39.425 13.391 -95.508 1.00 96.94 461 LEU A O 1
ATOM 3717 N N . LEU A 1 462 ? 39.610 14.473 -93.553 1.00 96.75 462 LEU A N 1
ATOM 3718 C CA . LEU A 1 462 ? 40.620 15.423 -94.027 1.00 96.75 462 LEU A CA 1
ATOM 3719 C C . LEU A 1 462 ? 41.949 14.732 -94.363 1.00 96.75 462 LEU A C 1
ATOM 3721 O O . LEU A 1 462 ? 42.535 15.035 -95.401 1.00 96.75 462 LEU A O 1
ATOM 3725 N N . LEU A 1 463 ? 42.410 13.786 -93.539 1.00 96.94 463 LEU A N 1
ATOM 3726 C CA . LEU A 1 463 ? 43.628 13.015 -93.807 1.00 96.94 463 LEU A CA 1
ATOM 3727 C C . LEU A 1 463 ? 43.488 12.144 -95.066 1.00 96.94 463 LEU A C 1
ATOM 3729 O O . LEU A 1 463 ? 44.378 12.154 -95.913 1.00 96.94 463 LEU A O 1
ATOM 3733 N N . GLU A 1 464 ? 42.365 11.444 -95.225 1.00 96.31 464 GLU A N 1
ATOM 3734 C CA . GLU A 1 464 ? 42.061 10.616 -96.399 1.00 96.31 464 GLU A CA 1
ATOM 3735 C C . GLU A 1 464 ? 42.005 11.454 -97.689 1.00 96.31 464 GLU A C 1
ATOM 3737 O O . GLU A 1 464 ? 42.599 11.089 -98.710 1.00 96.31 464 GLU A O 1
ATOM 3742 N N . ARG A 1 465 ? 41.400 12.648 -97.624 1.00 97.00 465 ARG A N 1
ATOM 3743 C CA . ARG A 1 465 ? 41.408 13.626 -98.721 1.00 97.00 465 ARG A CA 1
ATOM 3744 C C . ARG A 1 465 ? 42.818 14.134 -99.047 1.00 97.00 465 ARG A C 1
ATOM 3746 O O . ARG A 1 465 ? 43.148 14.275 -100.225 1.00 97.00 465 ARG A O 1
ATOM 3753 N N . CYS A 1 466 ? 43.647 14.409 -98.039 1.00 96.00 466 CYS A N 1
ATOM 3754 C CA . CYS A 1 466 ? 45.034 14.834 -98.240 1.00 96.00 466 CYS A CA 1
ATOM 3755 C C . CYS A 1 466 ? 45.875 13.739 -98.910 1.00 96.00 466 CYS A C 1
ATOM 3757 O O . CYS A 1 466 ? 46.536 14.028 -99.903 1.00 96.00 466 CYS A O 1
ATOM 3759 N N . LEU A 1 467 ? 45.790 12.492 -98.434 1.00 96.06 467 LEU A N 1
ATOM 3760 C CA . LEU A 1 467 ? 46.488 11.343 -99.027 1.00 96.06 467 LEU A CA 1
ATOM 3761 C C . LEU A 1 467 ? 46.052 11.092 -100.479 1.00 96.06 467 LEU A C 1
ATOM 3763 O O . LEU A 1 467 ? 46.889 10.839 -101.343 1.00 96.06 467 LEU A O 1
ATOM 3767 N N . THR A 1 468 ? 44.755 11.234 -100.771 1.00 95.94 468 THR A N 1
ATOM 3768 C CA . THR A 1 468 ? 44.222 11.135 -102.141 1.00 95.94 468 THR A CA 1
ATOM 3769 C C . THR A 1 468 ? 44.824 12.214 -103.049 1.00 95.94 468 THR A C 1
ATOM 3771 O O . THR A 1 468 ? 45.362 11.906 -104.111 1.00 95.94 468 THR A O 1
ATOM 3774 N N . SER A 1 469 ? 44.810 13.474 -102.600 1.00 95.56 469 SER A N 1
ATOM 3775 C CA . SER A 1 469 ? 45.390 14.622 -103.317 1.00 95.56 469 SER A CA 1
ATOM 3776 C C . SER A 1 469 ? 46.910 14.490 -103.520 1.00 95.56 469 SER A C 1
ATOM 3778 O O . SER A 1 469 ? 47.444 14.878 -104.560 1.00 95.56 469 SER A O 1
ATOM 3780 N N . GLU A 1 470 ? 47.626 13.913 -102.552 1.00 95.69 470 GLU A N 1
ATOM 3781 C CA . GLU A 1 470 ? 49.063 13.642 -102.655 1.00 95.69 470 GLU A CA 1
ATOM 3782 C C . GLU A 1 470 ? 49.367 12.559 -103.703 1.00 95.69 470 GLU A C 1
ATOM 3784 O O . GLU A 1 470 ? 50.231 12.773 -104.557 1.00 95.69 470 GLU A O 1
ATOM 3789 N N . GLY A 1 471 ? 48.597 11.465 -103.734 1.00 95.94 471 GLY A N 1
ATOM 3790 C CA . GLY A 1 471 ? 48.691 10.434 -104.776 1.00 95.94 471 GLY A CA 1
ATOM 3791 C C . GLY A 1 471 ? 48.331 10.944 -106.181 1.00 95.94 471 GLY A C 1
ATOM 3792 O O . GLY A 1 471 ? 48.989 10.593 -107.165 1.00 95.94 471 GLY A O 1
ATOM 3793 N N . GLU A 1 472 ? 47.344 11.839 -106.299 1.00 96.44 472 GLU A N 1
ATOM 3794 C CA . GLU A 1 472 ? 47.059 12.549 -107.554 1.00 96.44 472 GLU A CA 1
ATOM 3795 C C . GLU A 1 472 ? 48.250 13.415 -107.994 1.00 96.44 472 GLU A C 1
ATOM 3797 O O . GLU A 1 472 ? 48.660 13.367 -109.160 1.00 96.44 472 GLU A O 1
ATOM 3802 N N . CYS A 1 473 ? 48.853 14.164 -107.064 1.00 95.25 473 CYS A N 1
ATOM 3803 C CA . CYS A 1 473 ? 50.043 14.975 -107.324 1.00 95.25 473 CYS A CA 1
ATOM 3804 C C . CYS A 1 473 ? 51.252 14.125 -107.740 1.00 95.25 473 CYS A C 1
ATOM 3806 O O . CYS A 1 473 ? 51.989 14.523 -108.645 1.00 95.25 473 CYS A O 1
ATOM 3808 N N . GLU A 1 474 ? 51.461 12.960 -107.127 1.00 96.12 474 GLU A N 1
ATOM 3809 C CA . GLU A 1 474 ? 52.515 12.019 -107.509 1.00 96.12 474 GLU A CA 1
ATOM 3810 C C . GLU A 1 474 ? 52.286 11.473 -108.924 1.00 96.12 474 GLU A C 1
ATOM 3812 O O . GLU A 1 474 ? 53.157 11.615 -109.785 1.00 96.12 474 GLU A O 1
ATOM 3817 N N . SER A 1 475 ? 51.074 11.003 -109.231 1.00 95.62 475 SER A N 1
ATOM 3818 C CA . SER A 1 475 ? 50.724 10.541 -110.578 1.00 95.62 475 SER A CA 1
ATOM 3819 C C . SER A 1 475 ? 50.879 11.642 -111.643 1.00 95.62 475 SER A C 1
ATOM 3821 O O . SER A 1 475 ? 51.282 11.373 -112.777 1.00 95.62 475 SER A O 1
ATOM 3823 N N . LEU A 1 476 ? 50.592 12.906 -111.307 1.00 95.31 476 LEU A N 1
ATOM 3824 C CA . LEU A 1 476 ? 50.831 14.052 -112.193 1.00 95.31 476 LEU A CA 1
ATOM 3825 C C . LEU A 1 476 ? 52.328 14.362 -112.370 1.00 95.31 476 LEU A C 1
ATOM 3827 O O . LEU A 1 476 ? 52.743 14.703 -113.483 1.00 95.31 476 LEU A O 1
ATOM 3831 N N . ARG A 1 477 ? 53.158 14.196 -111.330 1.00 96.00 477 ARG A N 1
ATOM 3832 C CA . ARG A 1 477 ? 54.627 14.299 -111.434 1.00 96.00 477 ARG A CA 1
ATOM 3833 C C . ARG A 1 477 ? 55.191 13.210 -112.348 1.00 96.00 477 ARG A C 1
ATOM 3835 O O . ARG A 1 477 ? 55.963 13.539 -113.248 1.00 96.00 477 ARG A O 1
ATOM 3842 N N . GLU A 1 478 ? 54.763 11.957 -112.195 1.00 96.06 478 GLU A N 1
ATOM 3843 C CA . GLU A 1 478 ? 55.158 10.854 -113.085 1.00 96.06 478 GLU A CA 1
ATOM 3844 C C . GLU A 1 478 ? 54.790 11.138 -114.547 1.00 96.06 478 GLU A C 1
ATOM 3846 O O . GLU A 1 478 ? 55.645 11.059 -115.434 1.00 96.06 478 GLU A O 1
ATOM 3851 N N . LYS A 1 479 ? 53.535 11.538 -114.803 1.00 96.06 479 LYS A N 1
ATOM 3852 C CA . LYS A 1 479 ? 53.052 11.922 -116.142 1.00 96.06 479 LYS A CA 1
ATOM 3853 C C . LYS A 1 479 ? 53.881 13.065 -116.733 1.00 96.06 479 LYS A C 1
ATOM 3855 O O . LYS A 1 479 ? 54.241 13.004 -117.906 1.00 96.06 479 LYS A O 1
ATOM 3860 N N . SER A 1 480 ? 54.232 14.070 -115.929 1.00 94.94 480 SER A N 1
ATOM 3861 C CA . SER A 1 480 ? 55.081 15.195 -116.341 1.00 94.94 480 SER A CA 1
ATOM 3862 C C . SER A 1 480 ? 56.502 14.747 -116.714 1.00 94.94 480 SER A C 1
ATOM 3864 O O . SER A 1 480 ? 56.996 15.094 -117.788 1.00 94.94 480 SER A O 1
ATOM 3866 N N . VAL A 1 481 ? 57.138 13.894 -115.903 1.00 96.19 481 VAL A N 1
ATOM 3867 C CA . VAL A 1 481 ? 58.463 13.317 -116.205 1.00 96.19 481 VAL A CA 1
ATOM 3868 C C . VAL A 1 481 ? 58.420 12.441 -117.463 1.00 96.19 481 VAL A C 1
ATOM 3870 O O . VAL A 1 481 ? 59.318 12.526 -118.301 1.00 96.19 481 VAL A O 1
ATOM 3873 N N . ALA A 1 482 ? 57.370 11.637 -117.645 1.00 94.88 482 ALA A N 1
ATOM 3874 C CA . ALA A 1 482 ? 57.190 10.800 -118.830 1.00 94.88 482 ALA A CA 1
ATOM 3875 C C . ALA A 1 482 ? 56.951 11.623 -120.110 1.00 94.88 482 ALA A C 1
ATOM 3877 O O . ALA A 1 482 ? 57.493 11.289 -121.164 1.00 94.88 482 ALA A O 1
ATOM 3878 N N . LEU A 1 483 ? 56.179 12.713 -120.031 1.00 94.31 483 LEU A N 1
ATOM 3879 C CA . LEU A 1 483 ? 55.999 13.659 -121.138 1.00 94.31 483 LEU A CA 1
ATOM 3880 C C . LEU A 1 483 ? 57.294 14.411 -121.460 1.00 94.31 483 LEU A C 1
ATOM 3882 O O . LEU A 1 483 ? 57.600 14.601 -122.634 1.00 94.31 483 LEU A O 1
ATOM 3886 N N . ARG A 1 484 ? 58.081 14.784 -120.443 1.00 95.94 484 ARG A N 1
ATOM 3887 C CA . ARG A 1 484 ? 59.379 15.437 -120.636 1.00 95.94 484 ARG A CA 1
ATOM 3888 C C . ARG A 1 484 ? 60.378 14.522 -121.342 1.00 95.94 484 ARG A C 1
ATOM 3890 O O . ARG A 1 484 ? 60.941 14.946 -122.339 1.00 95.94 484 ARG A O 1
ATOM 3897 N N . ARG A 1 485 ? 60.497 13.252 -120.930 1.00 95.62 485 ARG A N 1
ATOM 3898 C CA . ARG A 1 485 ? 61.312 12.254 -121.653 1.00 95.62 485 ARG A CA 1
ATOM 3899 C C . ARG A 1 485 ? 60.900 12.146 -123.124 1.00 95.62 485 ARG A C 1
ATOM 3901 O O . ARG A 1 485 ? 61.742 12.315 -123.990 1.00 95.62 485 ARG A O 1
ATOM 3908 N N . LYS A 1 486 ? 59.599 12.009 -123.414 1.00 96.12 486 LYS A N 1
ATOM 3909 C CA . LYS A 1 486 ? 59.085 11.989 -124.800 1.00 96.12 486 LYS A CA 1
ATOM 3910 C C . LYS A 1 486 ? 59.410 13.266 -125.588 1.00 96.12 486 LYS A C 1
ATOM 3912 O O . LYS A 1 486 ? 59.618 13.199 -126.800 1.00 96.12 486 LYS A O 1
ATOM 3917 N N . LEU A 1 487 ? 59.434 14.428 -124.934 1.00 94.94 487 LEU A N 1
ATOM 3918 C CA . LEU A 1 487 ? 59.857 15.684 -125.556 1.00 94.94 487 LEU A CA 1
ATOM 3919 C C . LEU A 1 487 ? 61.363 15.671 -125.858 1.00 94.94 487 LEU A C 1
ATOM 3921 O O . LEU A 1 487 ? 61.752 16.014 -126.969 1.00 94.94 487 LEU A O 1
ATOM 3925 N N . ASP A 1 488 ? 62.192 15.233 -124.914 1.00 96.19 488 ASP A N 1
ATOM 3926 C CA . ASP A 1 488 ? 63.646 15.135 -125.080 1.00 96.19 488 ASP A CA 1
ATOM 3927 C C . ASP A 1 488 ? 64.016 14.103 -126.179 1.00 96.19 488 ASP A C 1
ATOM 3929 O O . ASP A 1 488 ? 64.865 14.374 -127.034 1.00 96.19 488 ASP A O 1
ATOM 3933 N N . ASP A 1 489 ? 63.306 12.968 -126.243 1.00 95.88 489 ASP A N 1
ATOM 3934 C CA . ASP A 1 489 ? 63.418 11.941 -127.293 1.00 95.88 489 ASP A CA 1
ATOM 3935 C C . ASP A 1 489 ? 63.053 12.507 -128.680 1.00 95.88 489 ASP A C 1
ATOM 3937 O O . ASP A 1 489 ? 63.795 12.349 -129.653 1.00 95.88 489 ASP A O 1
ATOM 3941 N N . THR A 1 490 ? 61.917 13.210 -128.789 1.00 94.44 490 THR A N 1
ATOM 3942 C CA . THR A 1 490 ? 61.460 13.792 -130.067 1.00 94.44 490 THR A CA 1
ATOM 3943 C C . THR A 1 490 ? 62.306 14.984 -130.512 1.00 94.44 490 THR A C 1
ATOM 3945 O O . THR A 1 490 ? 62.531 15.146 -131.711 1.00 94.44 490 THR A O 1
ATOM 3948 N N . GLN A 1 491 ? 62.853 15.776 -129.584 1.00 95.81 491 GLN A N 1
ATOM 3949 C CA . GLN A 1 491 ? 63.863 16.792 -129.895 1.00 95.81 491 GLN A CA 1
ATOM 3950 C C . GLN A 1 491 ? 65.170 16.162 -130.389 1.00 95.81 491 GLN A C 1
ATOM 3952 O O . GLN A 1 491 ? 65.769 16.681 -131.331 1.00 95.81 491 GLN A O 1
ATOM 3957 N N . SER A 1 492 ? 65.595 15.039 -129.805 1.00 95.75 492 SER A N 1
ATOM 3958 C CA . SER A 1 492 ? 66.789 14.306 -130.245 1.00 95.75 492 SER A CA 1
ATOM 3959 C C . SER A 1 492 ? 66.617 13.771 -131.670 1.00 95.75 492 SER A C 1
ATOM 3961 O O . SER A 1 492 ? 67.458 14.037 -132.531 1.00 95.75 492 SER A O 1
ATOM 3963 N N . ALA A 1 493 ? 65.478 13.134 -131.963 1.00 94.44 493 ALA A N 1
ATOM 3964 C CA . ALA A 1 493 ? 65.131 12.686 -133.313 1.00 94.44 493 ALA A CA 1
ATOM 3965 C C . ALA A 1 493 ? 65.037 13.852 -134.321 1.00 94.44 493 ALA A C 1
ATOM 3967 O O . ALA A 1 493 ? 65.505 13.736 -135.453 1.00 94.44 493 ALA A O 1
ATOM 3968 N N . LEU A 1 494 ? 64.491 15.005 -133.915 1.00 93.69 494 LEU A N 1
ATOM 3969 C CA . LEU A 1 494 ? 64.428 16.203 -134.759 1.00 93.69 494 LEU A CA 1
ATOM 3970 C C . LEU A 1 494 ? 65.822 16.784 -135.057 1.00 93.69 494 LEU A C 1
ATOM 3972 O O . LEU A 1 494 ? 66.071 17.229 -136.178 1.00 93.69 494 LEU A O 1
ATOM 3976 N N . GLN A 1 495 ? 66.747 16.759 -134.090 1.00 94.69 495 GLN A N 1
ATOM 3977 C CA . GLN A 1 495 ? 68.143 17.150 -134.317 1.00 94.69 495 GLN A CA 1
ATOM 3978 C C . GLN A 1 495 ? 68.859 16.189 -135.272 1.00 94.69 495 GLN A C 1
ATOM 3980 O O . GLN A 1 495 ? 69.634 16.641 -136.115 1.00 94.69 495 GLN A O 1
ATOM 3985 N N . GLU A 1 496 ? 68.600 14.885 -135.171 1.00 94.88 496 GLU A N 1
ATOM 3986 C CA . GLU A 1 496 ? 69.178 13.876 -136.062 1.00 94.88 496 GLU A CA 1
ATOM 3987 C C . GLU A 1 496 ? 68.677 14.046 -137.504 1.00 94.88 496 GLU A C 1
ATOM 3989 O O . GLU A 1 496 ? 69.491 14.224 -138.410 1.00 94.88 496 GLU A O 1
ATOM 3994 N N . LEU A 1 497 ? 67.360 14.177 -137.705 1.00 93.62 497 LEU A N 1
ATOM 3995 C CA . LEU A 1 497 ? 66.766 14.536 -139.002 1.00 93.62 497 LEU A CA 1
ATOM 3996 C C . LEU A 1 497 ? 67.292 15.881 -139.538 1.00 93.62 497 LEU A C 1
ATOM 3998 O O . LEU A 1 497 ? 67.479 16.047 -140.744 1.00 93.62 497 LEU A O 1
ATOM 4002 N N . GLY A 1 498 ? 67.575 16.847 -138.657 1.00 92.69 498 GLY A N 1
ATOM 4003 C CA . GLY A 1 498 ? 68.219 18.113 -139.016 1.00 92.69 498 GLY A CA 1
ATOM 4004 C C . GLY A 1 498 ? 69.642 17.928 -139.558 1.00 92.69 498 GLY A C 1
ATOM 4005 O O . GLY A 1 498 ? 69.993 18.523 -140.581 1.00 92.69 498 GLY A O 1
ATOM 4006 N N . ARG A 1 499 ? 70.447 17.064 -138.922 1.00 95.12 499 ARG A N 1
ATOM 4007 C CA . ARG A 1 499 ? 71.799 16.692 -139.382 1.00 95.12 499 ARG A CA 1
ATOM 4008 C C . ARG A 1 499 ? 71.754 15.922 -140.701 1.00 95.12 499 ARG A C 1
ATOM 4010 O O . ARG A 1 499 ? 72.546 16.220 -141.595 1.00 95.12 499 ARG A O 1
ATOM 4017 N N . GLU A 1 500 ? 70.824 14.980 -140.856 1.00 93.81 500 GLU A N 1
ATOM 4018 C CA . GLU A 1 500 ? 70.625 14.256 -142.116 1.00 93.81 500 GLU A CA 1
ATOM 4019 C C . GLU A 1 500 ? 70.233 15.205 -143.251 1.00 93.81 500 GLU A C 1
ATOM 4021 O O . GLU A 1 500 ? 70.856 15.181 -144.310 1.00 93.81 500 GLU A O 1
ATOM 4026 N N . ASN A 1 501 ? 69.274 16.107 -143.023 1.00 93.12 501 ASN A N 1
ATOM 4027 C CA . ASN A 1 501 ? 68.859 17.107 -144.006 1.00 93.12 501 ASN A CA 1
ATOM 4028 C C . ASN A 1 501 ? 70.028 18.035 -144.394 1.00 93.12 501 ASN A C 1
ATOM 4030 O O . ASN A 1 501 ? 70.274 18.258 -145.579 1.00 93.12 501 ASN A O 1
ATOM 4034 N N . GLN A 1 502 ? 70.833 18.495 -143.429 1.00 93.00 502 GLN A N 1
ATOM 4035 C CA . GLN A 1 502 ? 72.050 19.262 -143.720 1.00 93.00 502 GLN A CA 1
ATOM 4036 C C . GLN A 1 502 ? 73.067 18.447 -144.543 1.00 93.00 502 GLN A C 1
ATOM 4038 O O . GLN A 1 502 ? 73.653 18.969 -145.494 1.00 93.00 502 GLN A O 1
ATOM 4043 N N . SER A 1 503 ? 73.250 17.160 -144.233 1.00 92.25 503 SER A N 1
ATOM 4044 C CA . SER A 1 503 ? 74.108 16.246 -144.999 1.00 92.25 503 SER A CA 1
ATOM 4045 C C . SER A 1 503 ? 73.607 16.069 -146.439 1.00 92.25 503 SER A C 1
ATOM 4047 O O . SER A 1 503 ? 74.387 16.213 -147.383 1.00 92.25 503 SER A O 1
ATOM 4049 N N . LEU A 1 504 ? 72.294 15.882 -146.623 1.00 90.50 504 LEU A N 1
ATOM 4050 C CA . LEU A 1 504 ? 71.626 15.787 -147.924 1.00 90.50 504 LEU A CA 1
ATOM 4051 C C . LEU A 1 504 ? 71.743 17.086 -148.736 1.00 90.50 504 LEU A C 1
ATOM 4053 O O . LEU A 1 504 ? 71.980 17.038 -149.947 1.00 90.50 504 LEU A O 1
ATOM 4057 N N . GLN A 1 505 ? 71.650 18.254 -148.095 1.00 90.69 505 GLN A N 1
ATOM 4058 C CA . GLN A 1 505 ? 71.900 19.551 -148.734 1.00 90.69 505 GLN A CA 1
ATOM 4059 C C . GLN A 1 505 ? 73.368 19.695 -149.163 1.00 90.69 505 GLN A C 1
ATOM 4061 O O . GLN A 1 505 ? 73.639 20.140 -150.281 1.00 90.69 505 GLN A O 1
ATOM 4066 N N . ILE A 1 506 ? 74.326 19.262 -148.337 1.00 88.75 506 ILE A N 1
ATOM 4067 C CA . ILE A 1 506 ? 75.759 19.272 -148.675 1.00 88.75 506 ILE A CA 1
ATOM 4068 C C . ILE A 1 506 ? 76.056 18.317 -149.841 1.00 88.75 506 ILE A C 1
ATOM 4070 O O . ILE A 1 506 ? 76.778 18.699 -150.765 1.00 88.75 506 ILE A O 1
ATOM 4074 N N . THR A 1 507 ? 75.504 17.100 -149.856 1.00 87.06 507 THR A N 1
ATOM 4075 C CA . THR A 1 507 ? 75.689 16.164 -150.979 1.00 87.06 507 THR A CA 1
ATOM 4076 C C . THR A 1 507 ? 75.013 16.666 -152.251 1.00 87.06 507 THR A C 1
ATOM 4078 O O . THR A 1 507 ? 75.634 16.629 -153.312 1.00 87.06 507 THR A O 1
ATOM 4081 N N . THR A 1 508 ? 73.806 17.231 -152.153 1.00 86.44 508 THR A N 1
ATOM 4082 C CA . THR A 1 508 ? 73.112 17.876 -153.283 1.00 86.44 508 THR A CA 1
ATOM 4083 C C . THR A 1 508 ? 73.944 19.026 -153.852 1.00 86.44 508 THR A C 1
ATOM 4085 O O . THR A 1 508 ? 74.184 19.078 -155.058 1.00 86.44 508 THR A O 1
ATOM 4088 N N . THR A 1 509 ? 74.488 19.892 -152.994 1.00 85.56 509 THR A N 1
ATOM 4089 C CA . THR A 1 509 ? 75.350 21.014 -153.401 1.00 85.56 509 THR A CA 1
ATOM 4090 C C . THR A 1 509 ? 76.649 20.526 -154.051 1.00 85.56 509 THR A C 1
ATOM 4092 O O . THR A 1 509 ? 77.069 21.069 -155.074 1.00 85.56 509 THR A O 1
ATOM 4095 N N . LYS A 1 510 ? 77.271 19.454 -153.533 1.00 85.56 510 LYS A N 1
ATOM 4096 C CA . LYS A 1 510 ? 78.442 18.798 -154.154 1.00 85.56 510 LYS A CA 1
ATOM 4097 C C . LYS A 1 510 ? 78.129 18.192 -155.528 1.00 85.56 510 LYS A C 1
ATOM 4099 O O . LYS A 1 510 ? 79.001 18.184 -156.392 1.00 85.56 510 LYS A O 1
ATOM 4104 N N . VAL A 1 511 ? 76.909 17.697 -155.753 1.00 82.56 511 VAL A N 1
ATOM 4105 C CA . VAL A 1 511 ? 76.467 17.198 -157.067 1.00 82.56 511 VAL A CA 1
ATOM 4106 C C . VAL A 1 511 ? 76.191 18.356 -158.033 1.00 82.56 511 VAL A C 1
ATOM 4108 O O . VAL A 1 511 ? 76.668 18.319 -159.164 1.00 82.56 511 VAL A O 1
ATOM 4111 N N . GLN A 1 512 ? 75.494 19.409 -157.592 1.00 81.88 512 GLN A N 1
ATOM 4112 C CA . GLN A 1 512 ? 75.173 20.586 -158.414 1.00 81.88 512 GLN A CA 1
ATOM 4113 C C . GLN A 1 512 ? 76.414 21.397 -158.824 1.00 81.88 512 GLN A C 1
ATOM 4115 O O . GLN A 1 512 ? 76.506 21.861 -159.958 1.00 81.88 512 GLN A O 1
ATOM 4120 N N . SER A 1 513 ? 77.396 21.542 -157.930 1.00 76.25 513 SER A N 1
ATOM 4121 C CA . SER A 1 513 ? 78.650 22.272 -158.193 1.00 76.25 513 SER A CA 1
ATOM 4122 C C . SER A 1 513 ? 79.666 21.499 -159.052 1.00 76.25 513 SER A C 1
ATOM 4124 O O . SER A 1 513 ? 80.714 22.044 -159.411 1.00 76.25 513 SER A O 1
ATOM 4126 N N . ARG A 1 514 ? 79.369 20.245 -159.423 1.00 75.75 514 ARG A N 1
ATOM 4127 C CA . ARG A 1 514 ? 80.283 19.349 -160.144 1.00 75.75 514 ARG A CA 1
ATOM 4128 C C . ARG A 1 514 ? 80.434 19.733 -161.621 1.00 75.75 514 ARG A C 1
ATOM 4130 O O . ARG A 1 514 ? 79.738 19.220 -162.497 1.00 75.75 514 ARG A O 1
ATOM 4137 N N . LYS A 1 515 ? 81.391 20.617 -161.903 1.00 73.69 515 LYS A N 1
ATOM 4138 C CA . LYS A 1 515 ? 81.814 20.970 -163.267 1.00 73.69 515 LYS A CA 1
ATOM 4139 C C . LYS A 1 515 ? 82.593 19.824 -163.929 1.00 73.69 515 LYS A C 1
ATOM 4141 O O . LYS A 1 515 ? 83.118 18.935 -163.259 1.00 73.69 515 LYS A O 1
ATOM 4146 N N . TRP A 1 516 ? 82.676 19.859 -165.258 1.00 69.69 516 TRP A N 1
ATOM 4147 C CA . TRP A 1 516 ? 83.623 19.031 -166.005 1.00 69.69 516 TRP A CA 1
ATOM 4148 C C . TRP A 1 516 ? 85.035 19.578 -165.763 1.00 69.69 516 TRP A C 1
ATOM 4150 O O . TRP A 1 516 ? 85.256 20.767 -165.981 1.00 69.69 516 TRP A O 1
ATOM 4160 N N . ALA A 1 517 ? 85.961 18.730 -165.310 1.00 67.19 517 ALA A N 1
ATOM 4161 C CA . ALA A 1 517 ? 87.387 19.053 -165.324 1.00 67.19 517 ALA A CA 1
ATOM 4162 C C . ALA A 1 517 ? 87.873 19.144 -166.777 1.00 67.19 517 ALA A C 1
ATOM 4164 O O . ALA A 1 517 ? 87.339 18.436 -167.641 1.00 67.19 517 ALA A O 1
ATOM 4165 N N . ASP A 1 518 ? 88.847 20.013 -167.054 1.00 71.19 518 ASP A N 1
ATOM 4166 C CA . ASP A 1 518 ? 89.314 20.187 -168.425 1.00 71.19 518 ASP A CA 1
ATOM 4167 C C . ASP A 1 518 ? 90.176 19.002 -168.888 1.00 71.19 518 ASP A C 1
ATOM 4169 O O . ASP A 1 518 ? 90.896 18.356 -168.118 1.00 71.19 518 ASP A O 1
ATOM 4173 N N . ASP A 1 519 ? 90.119 18.719 -170.188 1.00 69.44 519 ASP A N 1
ATOM 4174 C CA . ASP A 1 519 ? 90.891 17.644 -170.801 1.00 69.44 519 ASP A CA 1
ATOM 4175 C C . ASP A 1 519 ? 92.405 17.925 -170.718 1.00 69.44 519 ASP A C 1
ATOM 4177 O O . ASP A 1 519 ? 93.185 16.975 -170.764 1.00 69.44 519 ASP A O 1
ATOM 4181 N N . SER A 1 520 ? 92.846 19.177 -170.551 1.00 71.69 520 SER A N 1
ATOM 4182 C CA . SER A 1 520 ? 94.258 19.519 -170.313 1.00 71.69 520 SER A CA 1
ATOM 4183 C C . SER A 1 520 ? 94.766 19.104 -168.919 1.00 71.69 520 SER A C 1
ATOM 4185 O O . SER A 1 520 ? 95.911 18.662 -168.779 1.00 71.69 520 SER A O 1
ATOM 4187 N N . GLU A 1 521 ? 93.907 19.183 -167.899 1.00 72.00 521 GLU A N 1
ATOM 4188 C CA . GLU A 1 521 ? 94.235 18.917 -166.493 1.00 72.00 521 GLU A CA 1
ATOM 4189 C C . GLU A 1 521 ? 94.150 17.420 -166.161 1.00 72.00 521 GLU A C 1
ATOM 4191 O O . GLU A 1 521 ? 95.012 16.874 -165.466 1.00 72.00 521 GLU A O 1
ATOM 4196 N N . CYS A 1 522 ? 93.155 16.714 -166.712 1.00 75.31 522 CYS A N 1
ATOM 4197 C CA . CYS A 1 522 ? 93.008 15.268 -166.543 1.00 75.31 522 CYS A CA 1
ATOM 4198 C C . CYS A 1 522 ? 94.068 14.482 -167.340 1.00 75.31 522 CYS A C 1
ATOM 4200 O O . CYS A 1 522 ? 93.828 14.020 -168.460 1.00 75.31 522 CYS A O 1
ATOM 4202 N N . LYS A 1 523 ? 95.248 14.289 -166.740 1.00 73.00 523 LYS A N 1
ATOM 4203 C CA . LYS A 1 523 ? 96.327 13.421 -167.257 1.00 73.00 523 LYS A CA 1
ATOM 4204 C C . LYS A 1 523 ? 96.065 11.928 -167.017 1.00 73.00 523 LYS A C 1
ATOM 4206 O O . LYS A 1 523 ? 96.494 11.101 -167.822 1.00 73.00 523 LYS A O 1
ATOM 4211 N N . GLU A 1 524 ? 95.291 11.602 -165.985 1.00 78.25 524 GLU A N 1
ATOM 4212 C CA . GLU A 1 524 ? 94.891 10.241 -165.614 1.00 78.25 524 GLU A CA 1
ATOM 4213 C C . GLU A 1 524 ? 93.385 10.111 -165.332 1.00 78.25 524 GLU A C 1
ATOM 4215 O O . GLU A 1 524 ? 92.665 11.097 -165.155 1.00 78.25 524 GLU A O 1
ATOM 4220 N N . CYS A 1 525 ? 92.887 8.874 -165.301 1.00 77.38 525 CYS A N 1
ATOM 4221 C CA . CYS A 1 525 ? 91.496 8.592 -164.965 1.00 77.38 525 CYS A CA 1
ATOM 4222 C C . CYS A 1 525 ? 91.242 8.690 -163.449 1.00 77.38 525 CYS A C 1
ATOM 4224 O O . CYS A 1 525 ? 91.627 7.791 -162.707 1.00 77.38 525 CYS A O 1
ATOM 4226 N N . MET A 1 526 ? 90.480 9.701 -163.015 1.00 74.50 526 MET A N 1
ATOM 4227 C CA . MET A 1 526 ? 90.096 9.992 -161.613 1.00 74.50 526 MET A CA 1
ATOM 4228 C C . MET A 1 526 ? 89.366 8.864 -160.837 1.00 74.50 526 MET A C 1
ATOM 4230 O O . MET A 1 526 ? 88.928 9.084 -159.712 1.00 74.50 526 MET A O 1
ATOM 4234 N N . ALA A 1 527 ? 89.176 7.681 -161.429 1.00 79.00 527 ALA A N 1
ATOM 4235 C CA . ALA A 1 527 ? 88.593 6.499 -160.787 1.00 79.00 527 ALA A CA 1
ATOM 4236 C C . ALA A 1 527 ? 89.551 5.289 -160.715 1.00 79.00 527 ALA A C 1
ATOM 4238 O O . ALA A 1 527 ? 89.212 4.293 -160.082 1.00 79.00 527 ALA A O 1
ATOM 4239 N N . CYS A 1 528 ? 90.711 5.331 -161.385 1.00 79.81 528 CYS A N 1
ATOM 4240 C CA . CYS A 1 528 ? 91.675 4.219 -161.405 1.00 79.81 528 CYS A CA 1
ATOM 4241 C C . CYS A 1 528 ? 93.139 4.617 -161.699 1.00 79.81 528 CYS A C 1
ATOM 4243 O O . CYS A 1 528 ? 93.952 3.733 -161.965 1.00 79.81 528 CYS A O 1
ATOM 4245 N N . SER A 1 529 ? 93.458 5.918 -161.704 1.00 78.31 529 SER A N 1
ATOM 4246 C CA . SER A 1 529 ? 94.795 6.517 -161.875 1.00 78.31 529 SER A CA 1
ATOM 4247 C C . SER A 1 529 ? 95.656 5.902 -162.986 1.00 78.31 529 SER A C 1
ATOM 4249 O O . SER A 1 529 ? 96.857 5.678 -162.850 1.00 78.31 529 SER A O 1
ATOM 4251 N N . LYS A 1 530 ? 95.025 5.611 -164.132 1.00 78.19 530 LYS A N 1
ATOM 4252 C CA . LYS A 1 530 ? 95.726 5.249 -165.371 1.00 78.19 530 LYS A CA 1
ATOM 4253 C C . LYS A 1 530 ? 95.890 6.478 -166.256 1.00 78.19 530 LYS A C 1
ATOM 4255 O O . LYS A 1 530 ? 94.892 7.110 -166.609 1.00 78.19 530 LYS A O 1
ATOM 4260 N N . ASN A 1 531 ? 97.133 6.769 -166.635 1.00 80.31 531 ASN A N 1
ATOM 4261 C CA . ASN A 1 531 ? 97.479 7.819 -167.594 1.00 80.31 531 ASN A CA 1
ATOM 4262 C C . ASN A 1 531 ? 96.810 7.579 -168.955 1.00 80.31 531 ASN A C 1
ATOM 4264 O O . ASN A 1 531 ? 96.764 6.448 -169.447 1.00 80.31 531 ASN A O 1
ATOM 4268 N N . PHE A 1 532 ? 96.330 8.651 -169.582 1.00 77.62 532 PHE A N 1
ATOM 4269 C CA . PHE A 1 532 ? 95.775 8.587 -170.935 1.00 77.62 532 PHE A CA 1
ATOM 4270 C C . PHE A 1 532 ? 96.879 8.509 -171.999 1.00 77.62 532 PHE A C 1
ATOM 4272 O O . PHE A 1 532 ? 97.959 9.078 -171.846 1.00 77.62 532 PHE A O 1
ATOM 4279 N N . SER A 1 533 ? 96.600 7.813 -173.100 1.00 72.81 533 SER A N 1
ATOM 4280 C CA . SER A 1 533 ? 97.537 7.595 -174.208 1.00 72.81 533 SER A CA 1
ATOM 4281 C C . SER A 1 533 ? 96.797 7.463 -175.547 1.00 72.81 533 SER A C 1
ATOM 4283 O O . SER A 1 533 ? 95.567 7.495 -175.601 1.00 72.81 533 SER A O 1
ATOM 4285 N N . VAL A 1 534 ? 97.530 7.279 -176.650 1.00 66.06 534 VAL A N 1
ATOM 4286 C CA . VAL A 1 534 ? 96.935 7.074 -177.988 1.00 66.06 534 VAL A CA 1
ATOM 4287 C C . VAL A 1 534 ? 96.034 5.822 -178.033 1.00 66.06 534 VAL A C 1
ATOM 4289 O O . VAL A 1 534 ? 95.008 5.823 -178.722 1.00 66.06 534 VAL A O 1
ATOM 4292 N N . THR A 1 535 ? 96.379 4.786 -177.257 1.00 68.56 535 THR A N 1
ATOM 4293 C CA . THR A 1 535 ? 95.578 3.566 -177.052 1.00 68.56 535 THR A CA 1
ATOM 4294 C C . THR A 1 535 ? 94.559 3.688 -175.913 1.00 68.56 535 THR A C 1
ATOM 4296 O O . THR A 1 535 ? 93.479 3.113 -176.019 1.00 68.56 535 THR A O 1
ATOM 4299 N N . ILE A 1 536 ? 94.841 4.455 -174.852 1.00 69.12 536 ILE A N 1
ATOM 4300 C CA . ILE A 1 536 ? 93.922 4.687 -173.721 1.00 69.12 536 ILE A CA 1
ATOM 4301 C C . ILE A 1 536 ? 93.323 6.094 -173.832 1.00 69.12 536 ILE A C 1
ATOM 4303 O O . ILE A 1 536 ? 93.781 7.048 -173.199 1.00 69.12 536 ILE A O 1
ATOM 4307 N N . ARG A 1 537 ? 92.293 6.227 -174.672 1.00 69.50 537 ARG A N 1
ATOM 4308 C CA . ARG A 1 537 ? 91.623 7.508 -174.947 1.00 69.50 537 ARG A CA 1
ATOM 4309 C C . ARG A 1 537 ? 90.703 7.945 -173.802 1.00 69.50 537 ARG A C 1
ATOM 4311 O O . ARG A 1 537 ? 90.143 7.122 -173.081 1.00 69.50 537 ARG A O 1
ATOM 4318 N N . LYS A 1 538 ? 90.494 9.257 -173.683 1.00 74.94 538 LYS A N 1
ATOM 4319 C CA . LYS A 1 538 ? 89.544 9.864 -172.738 1.00 74.94 538 LYS A CA 1
ATOM 4320 C C . LYS A 1 538 ? 88.107 9.553 -173.162 1.00 74.94 538 LYS A C 1
ATOM 4322 O O . LYS A 1 538 ? 87.719 9.833 -174.293 1.00 74.94 538 LYS A O 1
ATOM 4327 N N . VAL A 1 539 ? 87.312 8.983 -172.254 1.00 68.81 539 VAL A N 1
ATOM 4328 C CA . VAL A 1 539 ? 85.899 8.638 -172.492 1.00 68.81 539 VAL A CA 1
ATOM 4329 C C . VAL A 1 539 ? 85.022 9.292 -171.427 1.00 68.81 539 VAL A C 1
ATOM 4331 O O . VAL A 1 539 ? 85.081 8.955 -170.246 1.00 68.81 539 VAL A O 1
ATOM 4334 N N . ARG A 1 540 ? 84.172 10.228 -171.857 1.00 65.00 540 ARG A N 1
ATOM 4335 C CA . ARG A 1 540 ? 83.280 11.014 -170.993 1.00 65.00 540 ARG A CA 1
ATOM 4336 C C . ARG A 1 540 ? 82.004 10.231 -170.638 1.00 65.00 540 ARG A C 1
ATOM 4338 O O . ARG A 1 540 ? 80.938 10.473 -171.202 1.00 65.00 540 ARG A O 1
ATOM 4345 N N . LYS A 1 541 ? 82.091 9.279 -169.699 1.00 52.41 541 LYS A N 1
ATOM 4346 C CA . LYS A 1 541 ? 80.925 8.493 -169.241 1.00 52.41 541 LYS A CA 1
ATOM 4347 C C . LYS A 1 541 ? 80.055 9.307 -168.269 1.00 52.41 541 LYS A C 1
ATOM 4349 O O . LYS A 1 541 ? 80.341 9.392 -167.079 1.00 52.41 541 LYS A O 1
ATOM 4354 N N . LYS A 1 542 ? 78.979 9.912 -168.783 1.00 46.62 542 LYS A N 1
ATOM 4355 C CA . LYS A 1 542 ? 78.009 10.697 -167.999 1.00 46.62 542 LYS A CA 1
ATOM 4356 C C . LYS A 1 542 ? 77.077 9.773 -167.202 1.00 46.62 542 LYS A C 1
ATOM 4358 O O . LYS A 1 542 ? 75.998 9.426 -167.678 1.00 46.62 542 LYS A O 1
ATOM 4363 N N . THR A 1 543 ? 77.482 9.377 -165.996 1.00 47.28 543 THR A N 1
ATOM 4364 C CA . THR A 1 543 ? 76.620 8.618 -165.073 1.00 47.28 543 THR A CA 1
ATOM 4365 C C . THR A 1 543 ? 75.456 9.498 -164.612 1.00 47.28 543 THR A C 1
ATOM 4367 O O . THR A 1 543 ? 75.600 10.313 -163.704 1.00 47.28 543 THR A O 1
ATOM 4370 N N . ARG A 1 544 ? 74.301 9.359 -165.270 1.00 39.84 544 ARG A N 1
ATOM 4371 C CA . ARG A 1 544 ? 73.039 9.970 -164.845 1.00 39.84 544 ARG A CA 1
ATOM 4372 C C . ARG A 1 544 ? 72.496 9.153 -163.674 1.00 39.84 544 ARG A C 1
ATOM 4374 O O . ARG A 1 544 ? 71.887 8.113 -163.894 1.00 39.84 544 ARG A O 1
ATOM 4381 N N . ILE A 1 545 ? 72.775 9.608 -162.459 1.00 44.19 545 ILE A N 1
ATOM 4382 C CA . ILE A 1 545 ? 72.126 9.111 -161.244 1.00 44.19 545 ILE A CA 1
ATOM 4383 C C . ILE A 1 545 ? 70.834 9.918 -161.071 1.00 44.19 545 ILE A C 1
ATOM 4385 O O . ILE A 1 545 ? 70.849 11.137 -161.265 1.00 44.19 545 ILE A O 1
ATOM 4389 N N . THR A 1 546 ? 69.738 9.210 -160.811 1.00 41.34 546 THR A N 1
ATOM 4390 C CA . THR A 1 546 ? 68.453 9.744 -160.333 1.00 41.34 546 THR A CA 1
ATOM 4391 C C . THR A 1 546 ? 68.538 10.013 -158.842 1.00 41.34 546 THR A C 1
ATOM 4393 O O . THR A 1 546 ? 68.931 9.050 -158.145 1.00 41.34 546 THR A O 1
#

Radius of gyration: 117.44 Å; chains: 1; bounding box: 213×77×370 Å

pLDDT: mean 82.36, std 16.1, range [23.66, 97.88]